Protein AF-0000000081338405 (afdb_homodimer)

Solvent-accessible surface area (backbone atoms only — not comparable to full-atom values): 32474 Å² total; per-residue (Å²): 114,52,59,52,75,32,80,49,62,80,44,76,47,78,46,69,59,52,88,72,52,35,73,62,67,48,69,54,72,78,44,76,59,77,96,38,29,31,33,43,30,36,28,31,43,63,46,97,82,66,43,52,17,34,27,47,28,51,29,62,60,36,95,60,45,87,40,52,40,42,42,33,38,36,40,33,35,44,31,43,39,43,71,67,58,48,40,70,58,45,74,46,80,43,56,45,69,33,30,41,91,36,41,63,52,68,44,79,67,43,46,42,73,52,43,69,29,70,84,59,21,32,35,54,96,47,23,38,40,40,37,37,39,38,34,37,41,35,38,74,23,71,52,82,42,75,77,52,43,60,30,34,39,32,24,88,94,38,58,30,37,36,32,64,50,40,44,16,40,43,16,51,49,42,25,42,42,40,39,74,62,54,58,77,68,52,62,46,77,48,85,91,47,51,45,69,57,52,48,51,59,71,43,73,64,74,65,84,22,95,61,42,73,81,43,40,68,60,49,52,50,47,19,65,73,35,37,21,61,56,52,45,50,49,54,47,53,48,58,62,68,48,76,82,58,57,65,69,60,46,47,54,51,26,64,76,69,66,38,63,66,51,42,51,51,56,51,64,66,57,84,46,66,64,59,51,51,53,47,64,69,37,80,65,47,79,72,47,56,66,69,56,51,49,51,51,52,50,48,53,47,31,72,64,113,52,58,51,74,32,79,49,62,80,44,77,46,78,45,70,59,51,88,72,52,34,73,61,69,49,68,53,72,78,44,75,60,78,96,37,28,33,31,43,31,36,27,30,41,63,45,97,82,64,44,52,15,33,27,48,30,49,29,62,59,36,94,61,45,89,40,51,39,41,41,34,40,38,39,34,36,44,29,44,38,42,69,66,58,46,40,73,58,45,72,46,81,44,56,43,68,32,30,40,90,38,39,62,50,70,44,78,68,44,46,41,72,53,42,69,29,69,85,60,20,31,36,56,95,46,23,38,37,40,33,38,38,39,32,38,41,36,40,74,23,71,51,81,44,75,76,50,44,62,31,35,39,33,24,87,92,38,59,30,37,36,34,63,48,40,45,17,40,43,16,52,48,40,25,43,41,40,40,75,62,53,57,77,69,53,62,48,77,48,86,92,49,50,45,68,56,51,47,51,58,72,43,67,66,76,65,84,24,94,61,42,71,81,42,42,69,58,50,51,50,47,19,64,72,35,38,21,61,54,50,45,49,50,51,46,54,48,58,62,70,49,76,83,58,55,64,69,58,45,46,51,51,27,62,76,69,67,38,61,66,50,43,51,50,56,53,65,66,57,84,46,67,65,60,51,49,54,47,63,68,36,78,67,46,78,73,49,56,66,70,57,52,46,52,50,53,50,46,53,47,31,71,62

Nearest PDB structures (foldseek):
  2xxn-assembly1_A  TM=8.981E-01  e=3.428E-09  Homo sapiens
  4ysi-assembly1_A  TM=9.061E-01  e=5.157E-09  Homo sapiens
  2f1x-assembly2_B  TM=8.597E-01  e=8.225E-09  Homo sapiens
  3mqs-assembly1_C  TM=8.554E-01  e=6.719E-08  Homo sapiens
  2f1z-assembly1_A  TM=5.564E-01  e=2.642E-08  Homo sapiens

pLDDT: mean 88.79, std 7.35, range [52.21, 97.87]

Foldseek 3Di:
DFWDKWWFDKDKDKDAQQVPFAQDWDWDDWDDIPQWIKIKIWGWAQDPVGFTFIKIKIFTDGPCLQAFQKKKWKWWKKWWDQAVPDDDIFIDTFTDMDGSVRGMDMDGGGGSVLCPDPVNRQDDNRMIMMMITMMMIMDGQQDADPPAFQAWEDEPNHIGGHHLVLLLVFFVQSVCCCPVVVPPDRYDYDYPAHSVQVVCSNPLDPDPGPCCVVCLVVLLVSCVVGVGVSSVVVSLVCLQPDPPDDLLRSLVVCQVSVPVVSLLSSLLPDQDPVVLVVNVPDPCNVVDDPVSNVSNVVSVVVND/DFWDKWWFDKDKDKDAQQVPFAQDWDWDDWDDIPQWIKIKIWGWAQDPVGFTFIKIKIFTDHPCLQAFQKKKWKWWKKWWDQAVPDDDIFIDTDTDMDGSVRGMDMDGGGGSVLCPDPVNRQDDNRMIMMMITMMMIMDGQQDADPPAFQAWEDEPNHIGGHHLVLLLVFFVQSVCCCPVVVPRDRYDYDYPDHSVQVVCSNPLDPDPHPCCVVCLVVLLVSCVVGVGVSSVVVSLVCLQPDPPDDLLRSLVVCQVSVPVVSLLSSLLPDQDPVVLVVNVPDPCLVVDDPVSNVSNVVSVVVND

Secondary structure (DSSP, 8-state):
-PPEEEEPPPEEEEEE-GGG--SSPEE---EEETTEEEEEEEEEEE-TTS-EEEEEEEEE--TTTT-SSEEEEEEEEEEEEPSSS-SPPEEEEEEEEEBTTB-EEEEEEEEHHHHH-TTTSS-BTTEEEEEEEEEEEEEE-SSPPTTT--EEEEETTEEEEE-HHHHHHH-HHHIIIIIIS----SEEEESS--HHHHHHHHSS-----TTGGGGHHHHHHHHHHHT-HHHHHHHHHHHHH--SS-HHHHHHHHHHHT-HHHHHHHHHT--SHHHHHHHHHSGGGGGS-HHHHHHHHHHHHHT-/---EEEEPPPEEEEEE-GGG--SSPEE---EEETTEEEEEEEEEEE-TTS-EEEEEEEEE--TTTT-SSEEEEEEEEEEEEPSSS-SPPEEEEEEEEEBTTB-EEEEEEEEHHHHH-TTTSS-BTTEEEEEEEEEEEEEE-SSPPTTT--EEEEETTEEEEE-HHHHHHH-HHHIIIIIIS----SEEEESS--HHHHHHHHSS-----TTGGGGHHHHHHHHHHHT-HHHHHHHHHHHHH--SS-HHHHHHHHHHHT-HHHHHHHHHT--SHHHHHHHHHSGGGGGS-HHHHHHHHHHHHHT-

Radius of gyration: 26.94 Å; Cα contacts (8 Å, |Δi|>4): 1155; chains: 2; bounding box: 62×77×54 Å

Structure (mmCIF, N/CA/C/O backbone):
data_AF-0000000081338405-model_v1
#
loop_
_entity.id
_entity.type
_entity.pdbx_description
1 polymer 'BTB domain-containing protein'
#
loop_
_atom_site.group_PDB
_atom_site.id
_atom_site.type_symbol
_atom_site.label_atom_id
_atom_site.label_alt_id
_atom_site.label_comp_id
_atom_site.label_asym_id
_atom_site.label_entity_id
_atom_site.label_seq_id
_atom_site.pdbx_PDB_ins_code
_atom_site.Cartn_x
_atom_site.Cartn_y
_atom_site.Cartn_z
_atom_site.occupancy
_atom_site.B_iso_or_equiv
_atom_site.auth_seq_id
_atom_site.auth_comp_id
_atom_site.auth_asym_id
_atom_site.auth_atom_id
_atom_site.pdbx_PDB_model_num
ATOM 1 N N . MET A 1 1 ? -17.712 4.496 6.375 1 75.26 1 MET A N 1
ATOM 2 C CA . MET A 1 1 ? -17.978 5.638 5.505 1 75.26 1 MET A CA 1
ATOM 3 C C . MET A 1 1 ? -16.771 5.943 4.623 1 75.26 1 MET A C 1
ATOM 5 O O . MET A 1 1 ? -15.636 5.631 4.987 1 75.26 1 MET A O 1
ATOM 9 N N . HIS A 1 2 ? -17.03 6.399 3.47 1 85.82 2 HIS A N 1
ATOM 10 C CA . HIS A 1 2 ? -15.987 6.866 2.564 1 85.82 2 HIS A CA 1
ATOM 11 C C . HIS A 1 2 ? -15.245 8.064 3.149 1 85.82 2 HIS A C 1
ATOM 13 O O . HIS A 1 2 ? -15.867 8.978 3.695 1 85.82 2 HIS A O 1
ATOM 19 N N . PRO A 1 3 ? -14.008 8.027 3.156 1 88.79 3 PRO A N 1
ATOM 20 C CA . PRO A 1 3 ? -13.267 9.132 3.77 1 88.79 3 PRO A CA 1
ATOM 21 C C . PRO A 1 3 ? -13.375 10.43 2.973 1 88.79 3 PRO A C 1
ATOM 23 O O . PRO A 1 3 ? -13.61 10.397 1.762 1 88.79 3 PRO A O 1
ATOM 26 N N . ILE A 1 4 ? -13.209 11.532 3.716 1 88.87 4 ILE A N 1
ATOM 27 C CA . ILE A 1 4 ? -13.036 12.829 3.072 1 88.87 4 ILE A CA 1
ATOM 28 C C . ILE A 1 4 ? -11.562 13.047 2.737 1 88.87 4 ILE A C 1
ATOM 30 O O . ILE A 1 4 ? -10.708 13.029 3.626 1 88.87 4 ILE A O 1
ATOM 34 N N . VAL A 1 5 ? -11.264 13.149 1.458 1 86.99 5 VAL A N 1
ATOM 35 C CA . VAL A 1 5 ? -9.892 13.366 1.012 1 86.99 5 VAL A CA 1
ATOM 36 C C . VAL A 1 5 ? -9.665 14.852 0.742 1 86.99 5 VAL A C 1
ATOM 38 O O . VAL A 1 5 ? -10.448 15.486 0.032 1 86.99 5 VAL A O 1
ATOM 41 N N . CYS A 1 6 ? -8.623 15.324 1.42 1 84.01 6 CYS A N 1
ATOM 42 C CA . CYS A 1 6 ? -8.301 16.739 1.267 1 84.01 6 CYS A CA 1
ATOM 43 C C . CYS A 1 6 ? -6.856 16.923 0.818 1 84.01 6 CYS A C 1
ATOM 45 O O . CYS A 1 6 ? -5.934 16.406 1.451 1 84.01 6 CYS A O 1
ATOM 47 N N . ASN A 1 7 ? -6.738 17.519 -0.31 1 76.43 7 ASN A N 1
ATOM 48 C CA . ASN A 1 7 ? -5.391 17.878 -0.743 1 76.43 7 ASN A CA 1
ATOM 49 C C . ASN A 1 7 ? -4.958 19.224 -0.171 1 76.43 7 ASN A C 1
ATOM 51 O O . ASN A 1 7 ? -5.68 20.216 -0.292 1 76.43 7 ASN A O 1
ATOM 55 N N . GLY A 1 8 ? -3.94 19.081 0.571 1 69.35 8 GLY A N 1
ATOM 56 C CA . GLY A 1 8 ? -3.498 20.304 1.221 1 69.35 8 GLY A CA 1
ATOM 57 C C . GLY A 1 8 ? -2.701 21.213 0.305 1 69.35 8 GLY A C 1
ATOM 58 O O . GLY A 1 8 ? -2.134 20.757 -0.69 1 69.35 8 GLY A O 1
ATOM 59 N N . ASN A 1 9 ? -2.962 22.479 0.581 1 73.88 9 ASN A N 1
ATOM 60 C CA . ASN A 1 9 ? -2.145 23.518 -0.038 1 73.88 9 ASN A CA 1
ATOM 61 C C . ASN A 1 9 ? -0.875 23.785 0.765 1 73.88 9 ASN A C 1
ATOM 63 O O . ASN A 1 9 ? -0.773 23.381 1.925 1 73.88 9 ASN A O 1
ATOM 67 N N . LYS A 1 10 ? 0.024 24.326 0.013 1 83.88 10 LYS A N 1
ATOM 68 C CA . LYS A 1 10 ? 1.23 24.804 0.685 1 83.88 10 LYS A CA 1
ATOM 69 C C . LYS A 1 10 ? 0.917 25.984 1.6 1 83.88 10 LYS A C 1
ATOM 71 O O . LYS A 1 10 ? 0.257 26.94 1.187 1 83.88 10 LYS A O 1
ATOM 76 N N . LEU A 1 11 ? 1.234 25.836 2.869 1 91.36 11 LEU A N 1
ATOM 77 C CA . LEU A 1 11 ? 1.048 26.897 3.853 1 91.36 11 LEU A CA 1
ATOM 78 C C . LEU A 1 11 ? 2.379 27.292 4.484 1 91.36 11 LEU A C 1
ATOM 80 O O . LEU A 1 11 ? 3.259 26.447 4.668 1 91.36 11 LEU A O 1
ATOM 84 N N . LYS A 1 12 ? 2.495 28.58 4.823 1 94 12 LYS A N 1
ATOM 85 C CA . LYS A 1 12 ? 3.747 29.105 5.36 1 94 12 LYS A CA 1
ATOM 86 C C . LYS A 1 12 ? 3.494 29.994 6.574 1 94 12 LYS A C 1
ATOM 88 O O . LYS A 1 12 ? 2.519 30.747 6.607 1 94 12 LYS A O 1
ATOM 93 N N . TRP A 1 13 ? 4.42 29.888 7.507 1 96.13 13 TRP A N 1
ATOM 94 C CA . TRP A 1 13 ? 4.385 30.756 8.68 1 96.13 13 TRP A CA 1
ATOM 95 C C . TRP A 1 13 ? 5.781 31.266 9.021 1 96.13 13 TRP A C 1
ATOM 97 O O . TRP A 1 13 ? 6.768 30.542 8.87 1 96.13 13 TRP A O 1
ATOM 107 N N . LYS A 1 14 ? 5.757 32.467 9.493 1 96.89 14 LYS A N 1
ATOM 108 C CA . LYS A 1 14 ? 6.966 33.043 10.075 1 96.89 14 LYS A CA 1
ATOM 109 C C . LYS A 1 14 ? 6.894 33.05 11.599 1 96.89 14 LYS A C 1
ATOM 111 O O . LYS A 1 14 ? 5.918 33.535 12.177 1 96.89 14 LYS A O 1
ATOM 116 N N . PHE A 1 15 ? 7.821 32.501 12.229 1 97.12 15 PHE A N 1
ATOM 117 C CA . PHE A 1 15 ? 7.915 32.505 13.684 1 97.12 15 PHE A CA 1
ATOM 118 C C . PHE A 1 15 ? 9.06 33.396 14.15 1 97.12 15 PHE A C 1
ATOM 120 O O . PHE A 1 15 ? 10.183 33.281 13.655 1 97.12 15 PHE A O 1
ATOM 127 N N . ASP A 1 16 ? 8.767 34.209 15.175 1 95.66 16 ASP A N 1
ATOM 128 C CA . ASP A 1 16 ? 9.75 35.16 15.687 1 95.66 16 ASP A CA 1
ATOM 129 C C . ASP A 1 16 ? 10.277 34.722 17.052 1 95.66 16 ASP A C 1
ATOM 131 O O . ASP A 1 16 ? 9.75 33.786 17.656 1 95.66 16 ASP A O 1
ATOM 135 N N . ASN A 1 17 ? 11.343 35.361 17.52 1 94.9 17 ASN A N 1
ATOM 136 C CA . ASN A 1 17 ? 11.944 35.173 18.837 1 94.9 17 ASN A CA 1
ATOM 137 C C . ASN A 1 17 ? 12.5 33.762 19.003 1 94.9 17 ASN A C 1
ATOM 139 O O . ASN A 1 17 ? 12.201 33.084 19.987 1 94.9 17 ASN A O 1
ATOM 143 N N . ILE A 1 18 ? 13.189 33.364 18.007 1 95.41 18 ILE A N 1
ATOM 144 C CA . ILE A 1 18 ? 13.688 31.995 17.934 1 95.41 18 ILE A CA 1
ATOM 145 C C . ILE A 1 18 ? 14.833 31.81 18.928 1 95.41 18 ILE A C 1
ATOM 147 O O . ILE A 1 18 ? 15.012 30.723 19.482 1 95.41 18 ILE A O 1
ATOM 151 N N . LYS A 1 19 ? 15.554 32.813 19.196 1 92.95 19 LYS A N 1
ATOM 152 C CA . LYS A 1 19 ? 16.673 32.749 20.132 1 92.95 19 LYS A CA 1
ATOM 153 C C . LYS A 1 19 ? 16.201 32.341 21.525 1 92.95 19 LYS A C 1
ATOM 155 O O . LYS A 1 19 ? 16.955 31.735 22.289 1 92.95 19 LYS A O 1
ATOM 160 N N . ASN A 1 20 ? 14.886 32.646 21.758 1 91.89 20 ASN A N 1
ATOM 161 C CA . ASN A 1 20 ? 14.336 32.341 23.074 1 91.89 20 ASN A CA 1
ATOM 162 C C . ASN A 1 20 ? 13.452 31.098 23.038 1 91.89 20 ASN A C 1
ATOM 164 O O . ASN A 1 20 ? 12.71 30.831 23.985 1 91.89 20 ASN A O 1
ATOM 168 N N . LEU A 1 21 ? 13.506 30.473 21.967 1 92.79 21 LEU A N 1
ATOM 169 C CA . LEU A 1 21 ? 12.661 29.291 21.829 1 92.79 21 LEU A CA 1
ATOM 170 C C . LEU A 1 21 ? 13.096 28.196 22.797 1 92.79 21 LEU A C 1
ATOM 172 O O . LEU A 1 21 ? 14.284 27.875 22.885 1 92.79 21 LEU A O 1
ATOM 176 N N . GLY A 1 22 ? 12.235 27.735 23.596 1 91.47 22 GLY A N 1
ATOM 177 C CA . GLY A 1 22 ? 12.458 26.617 24.499 1 91.47 22 GLY A CA 1
ATOM 178 C C . GLY A 1 22 ? 11.519 25.452 24.25 1 91.47 22 GLY A C 1
ATOM 179 O O . GLY A 1 22 ? 11.109 25.211 23.113 1 91.47 22 GLY A O 1
ATOM 180 N N . GLU A 1 23 ? 11.234 24.78 25.297 1 88.81 23 GLU A N 1
ATOM 181 C CA . GLU A 1 23 ? 10.391 23.595 25.172 1 88.81 23 GLU A CA 1
ATOM 182 C C . GLU A 1 23 ? 8.919 23.975 25.05 1 88.81 23 GLU A C 1
ATOM 184 O O . GLU A 1 23 ? 8.107 23.187 24.56 1 88.81 23 GLU A O 1
ATOM 189 N N . ASP A 1 24 ? 8.754 25.268 25.409 1 90.75 24 ASP A N 1
ATOM 190 C CA . ASP A 1 24 ? 7.389 25.749 25.219 1 90.75 24 ASP A CA 1
ATOM 191 C C . ASP A 1 24 ? 7.086 25.971 23.739 1 90.75 24 ASP A C 1
ATOM 193 O O . ASP A 1 24 ? 7.94 26.451 22.99 1 90.75 24 ASP A O 1
ATOM 197 N N . ARG A 1 25 ? 5.929 25.661 23.323 1 91.16 25 ARG A N 1
ATOM 198 C CA . ARG A 1 25 ? 5.569 25.705 21.91 1 91.16 25 ARG A CA 1
ATOM 199 C C . ARG A 1 25 ? 4.998 27.068 21.533 1 91.16 25 ARG A C 1
ATOM 201 O O . ARG A 1 25 ? 4.198 27.639 22.277 1 91.16 25 ARG A O 1
ATOM 208 N N . PHE A 1 26 ? 5.524 27.596 20.486 1 95.31 26 PHE A N 1
ATOM 209 C CA . PHE A 1 26 ? 4.909 28.731 19.807 1 95.31 26 PHE A CA 1
ATOM 210 C C . PHE A 1 26 ? 3.94 28.256 18.73 1 95.31 26 PHE A C 1
ATOM 212 O O . PHE A 1 26 ? 4.29 27.414 17.901 1 95.31 26 PHE A O 1
ATOM 219 N N . SER A 1 27 ? 2.778 28.872 18.774 1 95.8 27 SER A N 1
ATOM 220 C CA . SER A 1 27 ? 1.739 28.335 17.902 1 95.8 27 SER A CA 1
ATOM 221 C C . SER A 1 27 ? 1.392 29.315 16.787 1 95.8 27 SER A C 1
ATOM 223 O O . SER A 1 27 ? 1.447 30.531 16.982 1 95.8 27 SER A O 1
ATOM 225 N N . SER A 1 28 ? 1.093 28.768 15.698 1 95.22 28 SER A N 1
ATOM 226 C CA . SER A 1 28 ? 0.49 29.536 14.614 1 95.22 28 SER A CA 1
ATOM 227 C C . SER A 1 28 ? -0.983 29.821 14.891 1 95.22 28 SER A C 1
ATOM 229 O O . SER A 1 28 ? -1.542 29.326 15.872 1 95.22 28 SER A O 1
ATOM 231 N N . ASP A 1 29 ? -1.578 30.646 13.873 1 94.22 29 ASP A N 1
ATOM 232 C CA . ASP A 1 29 ? -3.035 30.725 13.852 1 94.22 29 ASP A CA 1
ATOM 233 C C . ASP A 1 29 ? -3.651 29.399 13.412 1 94.22 29 ASP A C 1
ATOM 235 O O . ASP A 1 29 ? -3.016 28.62 12.698 1 94.22 29 ASP A O 1
ATOM 239 N N . LYS A 1 30 ? -4.807 29.278 13.861 1 94.52 30 LYS A N 1
ATOM 240 C CA . LYS A 1 30 ? -5.565 28.107 13.432 1 94.52 30 LYS A CA 1
ATOM 241 C C . LYS A 1 30 ? -5.847 28.155 11.933 1 94.52 30 LYS A C 1
ATOM 243 O O . LYS A 1 30 ? -6.134 29.22 11.383 1 94.52 30 LYS A O 1
ATOM 248 N N . PHE A 1 31 ? -5.745 27.025 11.291 1 92.97 31 PHE A N 1
ATOM 249 C CA . PHE A 1 31 ? -6.095 26.91 9.88 1 92.97 31 PHE A CA 1
ATOM 250 C C . PHE A 1 31 ? -6.894 25.637 9.623 1 92.97 31 PHE A C 1
ATOM 252 O O . PHE A 1 31 ? -6.842 24.695 10.417 1 92.97 31 PHE A O 1
ATOM 259 N N . THR A 1 32 ? -7.666 25.72 8.48 1 91.46 32 THR A N 1
ATOM 260 C CA . THR A 1 32 ? -8.598 24.626 8.23 1 91.46 32 THR A CA 1
ATOM 261 C C . THR A 1 32 ? -8.251 23.907 6.93 1 91.46 32 THR A C 1
ATOM 263 O O . THR A 1 32 ? -7.998 24.548 5.908 1 91.46 32 THR A O 1
ATOM 266 N N . ILE A 1 33 ? -8.147 22.593 7.054 1 86.8 33 ILE A N 1
ATOM 267 C CA . ILE A 1 33 ? -8.089 21.73 5.88 1 86.8 33 ILE A CA 1
ATOM 268 C C . ILE A 1 33 ? -9.207 20.692 5.947 1 86.8 33 ILE A C 1
ATOM 270 O O . ILE A 1 33 ? -9.242 19.867 6.864 1 86.8 33 ILE A O 1
ATOM 274 N N . GLY A 1 34 ? -10.084 20.679 4.938 1 81.46 34 GLY A N 1
ATOM 275 C CA . GLY A 1 34 ? -11.256 19.826 5.053 1 81.46 34 GLY A CA 1
ATOM 276 C C . GLY A 1 34 ? -12.111 20.146 6.264 1 81.46 34 GLY A C 1
ATOM 277 O O . GLY A 1 34 ? -12.383 21.314 6.547 1 81.46 34 GLY A O 1
ATOM 278 N N . PRO A 1 35 ? -12.534 19.103 6.964 1 84.52 35 PRO A N 1
ATOM 279 C CA . PRO A 1 35 ? -13.4 19.339 8.121 1 84.52 35 PRO A CA 1
ATOM 280 C C . PRO A 1 35 ? -12.619 19.464 9.427 1 84.52 35 PRO A C 1
ATOM 282 O O . PRO A 1 35 ? -13.201 19.37 10.51 1 84.52 35 PRO A O 1
ATOM 285 N N . VAL A 1 36 ? -11.369 19.667 9.296 1 88.96 36 VAL A N 1
ATOM 286 C CA . VAL A 1 36 ? -10.549 19.604 10.501 1 88.96 36 VAL A CA 1
ATOM 287 C C . VAL A 1 36 ? -9.695 20.865 10.612 1 88.96 36 VAL A C 1
ATOM 289 O O . VAL A 1 36 ? -9.205 21.381 9.605 1 88.96 36 VAL A O 1
ATOM 292 N N . ASP A 1 37 ? -9.565 21.276 11.82 1 93.17 37 ASP A N 1
ATOM 293 C CA . ASP A 1 37 ? -8.7 22.414 12.115 1 93.17 37 ASP A CA 1
ATOM 294 C C . ASP A 1 37 ? -7.336 21.951 12.62 1 93.17 37 ASP A C 1
ATOM 296 O O . ASP A 1 37 ? -7.241 20.958 13.344 1 93.17 37 ASP A O 1
ATOM 300 N N . TRP A 1 38 ? -6.375 22.747 12.272 1 93.8 38 TRP A N 1
ATOM 301 C CA . TRP A 1 38 ? -5 22.406 12.623 1 93.8 38 TRP A CA 1
ATOM 302 C C . TRP A 1 38 ? -4.265 23.619 13.183 1 93.8 38 TRP A C 1
ATOM 304 O O . TRP A 1 38 ? -4.706 24.757 13.006 1 93.8 38 TRP A O 1
ATOM 314 N N . VAL A 1 39 ? -3.183 23.307 13.874 1 95.9 39 VAL A N 1
ATOM 315 C CA . VAL A 1 39 ? -2.234 24.316 14.333 1 95.9 39 VAL A CA 1
ATOM 316 C C . VAL A 1 39 ? -0.806 23.821 14.11 1 95.9 39 VAL A C 1
ATOM 318 O O . VAL A 1 39 ? -0.52 22.634 14.284 1 95.9 39 VAL A O 1
ATOM 321 N N . ILE A 1 40 ? 0.029 24.738 13.729 1 96.21 40 ILE A N 1
ATOM 322 C CA . ILE A 1 40 ? 1.456 24.444 13.666 1 96.21 40 ILE A CA 1
ATOM 323 C C . ILE A 1 40 ? 2.158 25.034 14.887 1 96.21 40 ILE A C 1
ATOM 325 O O . ILE A 1 40 ? 1.972 26.21 15.21 1 96.21 40 ILE A O 1
ATOM 329 N N . ASP A 1 41 ? 2.893 24.15 15.504 1 96.31 41 ASP A N 1
ATOM 330 C CA . ASP A 1 41 ? 3.715 24.595 16.625 1 96.31 41 ASP A CA 1
ATOM 331 C C . ASP A 1 41 ? 5.201 24.41 16.323 1 96.31 41 ASP A C 1
ATOM 333 O O . ASP A 1 41 ? 5.576 23.539 15.536 1 96.31 41 ASP A O 1
ATOM 337 N N . ILE A 1 42 ? 6.002 25.243 16.962 1 97.25 42 ILE A N 1
ATOM 338 C CA . ILE A 1 42 ? 7.443 25.014 16.957 1 97.25 42 ILE A CA 1
ATOM 339 C C . ILE A 1 42 ? 7.973 25.034 18.389 1 97.25 42 ILE A C 1
ATOM 341 O O . ILE A 1 42 ? 7.431 25.732 19.249 1 97.25 42 ILE A O 1
ATOM 345 N N . SER A 1 43 ? 8.921 24.313 18.559 1 96.82 43 SER A N 1
ATOM 346 C CA . SER A 1 43 ? 9.601 24.254 19.849 1 96.82 43 SER A CA 1
ATOM 347 C C . SER A 1 43 ? 11.05 23.807 19.69 1 96.82 43 SER A C 1
ATOM 349 O O . SER A 1 43 ? 11.479 23.453 18.59 1 96.82 43 SER A O 1
ATOM 351 N N . ALA A 1 44 ? 11.769 23.996 20.739 1 95.07 44 ALA A N 1
ATOM 352 C CA . ALA A 1 44 ? 13.126 23.464 20.82 1 95.07 44 ALA A CA 1
ATOM 353 C C . ALA A 1 44 ? 13.227 22.378 21.887 1 95.07 44 ALA A C 1
ATOM 355 O O . ALA A 1 44 ? 12.879 22.605 23.048 1 95.07 44 ALA A O 1
ATOM 356 N N . GLY A 1 45 ? 13.445 21.249 21.493 1 88.38 45 GLY A N 1
ATOM 357 C CA . GLY A 1 45 ? 13.54 20.163 22.455 1 88.38 45 GLY A CA 1
ATOM 358 C C . GLY A 1 45 ? 14.601 19.14 22.096 1 88.38 45 GLY A C 1
ATOM 359 O O . GLY A 1 45 ? 15.156 19.173 20.996 1 88.38 45 GLY A O 1
ATOM 360 N N . PRO A 1 46 ? 15.033 18.346 23.142 1 83.29 46 PRO A N 1
ATOM 361 C CA . PRO A 1 46 ? 16.069 17.334 22.92 1 83.29 46 PRO A CA 1
ATOM 362 C C . PRO A 1 46 ? 15.576 16.16 22.079 1 83.29 46 PRO A C 1
ATOM 364 O O . PRO A 1 46 ? 14.429 15.729 22.225 1 83.29 46 PRO A O 1
ATOM 367 N N . ASN A 1 47 ? 16.453 15.771 21.206 1 79.65 47 ASN A N 1
ATOM 368 C CA . ASN A 1 47 ? 16.188 14.522 20.501 1 79.65 47 ASN A CA 1
ATOM 369 C C . ASN A 1 47 ? 16.641 13.312 21.314 1 79.65 47 ASN A C 1
ATOM 371 O O . ASN A 1 47 ? 16.932 13.433 22.505 1 79.65 47 ASN A O 1
ATOM 375 N N . ASN A 1 48 ? 16.52 12.228 20.754 1 72.81 48 ASN A N 1
ATOM 376 C CA . ASN A 1 48 ? 16.89 10.991 21.435 1 72.81 48 ASN A CA 1
ATOM 377 C C . ASN A 1 48 ? 18.336 11.029 21.92 1 72.81 48 ASN A C 1
ATOM 379 O O . ASN A 1 48 ? 18.687 10.357 22.892 1 72.81 48 ASN A O 1
ATOM 383 N N . ASN A 1 49 ? 19.18 11.849 21.328 1 77.63 49 ASN A N 1
ATOM 384 C CA . ASN A 1 49 ? 20.585 11.974 21.703 1 77.63 49 ASN A CA 1
ATOM 385 C C . ASN A 1 49 ? 20.82 13.188 22.597 1 77.63 49 ASN A C 1
ATOM 387 O O . ASN A 1 49 ? 21.955 13.645 22.744 1 77.63 49 ASN A O 1
ATOM 391 N N . ASN A 1 50 ? 19.802 13.691 22.996 1 85.43 50 ASN A N 1
ATOM 392 C CA . ASN A 1 50 ? 19.85 14.822 23.917 1 85.43 50 ASN A CA 1
ATOM 393 C C . ASN A 1 50 ? 20.4 16.074 23.24 1 85.43 50 ASN A C 1
ATOM 395 O O . ASN A 1 50 ? 21.084 16.878 23.875 1 85.43 50 ASN A O 1
ATOM 399 N N . VAL A 1 51 ? 20.314 16.096 22.017 1 90.86 51 VAL A N 1
ATOM 400 C CA . VAL A 1 51 ? 20.677 17.297 21.271 1 90.86 51 VAL A CA 1
ATOM 401 C C . VAL A 1 51 ? 19.436 18.156 21.039 1 90.86 51 VAL A C 1
ATOM 403 O O . VAL A 1 51 ? 18.392 17.65 20.62 1 90.86 51 VAL A O 1
ATOM 406 N N . LYS A 1 52 ? 19.654 19.381 21.354 1 93.7 52 LYS A N 1
ATOM 407 C CA . LYS A 1 52 ? 18.528 20.298 21.196 1 93.7 52 LYS A CA 1
ATOM 408 C C . LYS A 1 52 ? 18.243 20.569 19.722 1 93.7 52 LYS A C 1
ATOM 410 O O . LYS A 1 52 ? 19.132 20.99 18.979 1 93.7 52 LYS A O 1
ATOM 415 N N . CYS A 1 53 ? 16.989 20.371 19.304 1 96.65 53 CYS A N 1
ATOM 416 C CA . CYS A 1 53 ? 16.583 20.548 17.914 1 96.65 53 CYS A CA 1
ATOM 417 C C . CYS A 1 53 ? 15.35 21.438 17.815 1 96.65 53 CYS A C 1
ATOM 419 O O . CYS A 1 53 ? 14.568 21.53 18.763 1 96.65 53 CYS A O 1
ATOM 421 N N . LEU A 1 54 ? 15.312 22.095 16.727 1 97.17 54 LEU A N 1
ATOM 422 C CA . LEU A 1 54 ? 14.041 22.72 16.377 1 97.17 54 LEU A CA 1
ATOM 423 C C . LEU A 1 54 ? 13.023 21.674 15.938 1 97.17 54 LEU A C 1
ATOM 425 O O . LEU A 1 54 ? 13.305 20.856 15.059 1 97.17 54 LEU A O 1
ATOM 429 N N . VAL A 1 55 ? 11.887 21.741 16.573 1 95.94 55 VAL A N 1
ATOM 430 C CA . VAL A 1 55 ? 10.841 20.768 16.276 1 95.94 55 VAL A CA 1
ATOM 431 C C . VAL A 1 55 ? 9.621 21.48 15.697 1 95.94 55 VAL A C 1
ATOM 433 O O . VAL A 1 55 ? 9.177 22.499 16.232 1 95.94 55 VAL A O 1
ATOM 436 N N . ILE A 1 56 ? 9.165 20.988 14.605 1 96.32 56 ILE A N 1
ATOM 437 C CA . ILE A 1 56 ? 7.897 21.44 14.044 1 96.32 56 ILE A CA 1
ATOM 438 C C . ILE A 1 56 ? 6.804 20.418 14.35 1 96.32 56 ILE A C 1
ATOM 440 O O . ILE A 1 56 ? 6.983 19.22 14.12 1 96.32 56 ILE A O 1
ATOM 444 N N . TRP A 1 57 ? 5.703 20.938 14.851 1 94.8 57 TRP A N 1
ATOM 445 C CA . TRP A 1 57 ? 4.581 20.085 15.229 1 94.8 57 TRP A CA 1
ATOM 446 C C . TRP A 1 57 ? 3.34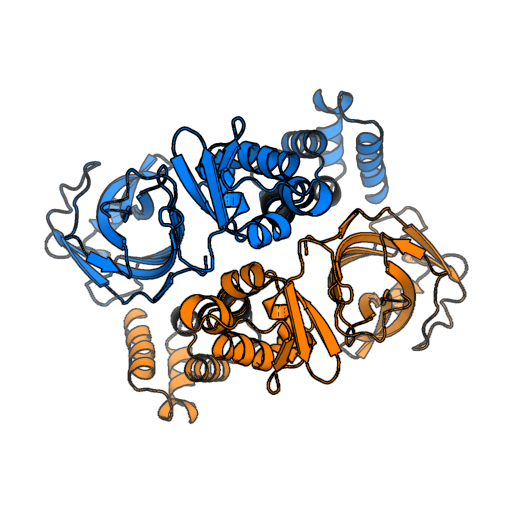9 20.401 14.387 1 94.8 57 TRP A C 1
ATOM 448 O O . TRP A 1 57 ? 3.082 21.565 14.079 1 94.8 57 TRP A O 1
ATOM 458 N N . LEU A 1 58 ? 2.68 19.383 14.082 1 94.28 58 LEU A N 1
ATOM 459 C CA . LEU A 1 58 ? 1.322 19.501 13.562 1 94.28 58 LEU A CA 1
ATOM 460 C C . LEU A 1 58 ? 0.303 19.01 14.585 1 94.28 58 LEU A C 1
ATOM 462 O O . LEU A 1 58 ? 0.355 17.856 15.014 1 94.28 58 LEU A O 1
ATOM 466 N N . ARG A 1 59 ? -0.52 19.902 14.991 1 94.29 59 ARG A N 1
ATOM 467 C CA . ARG A 1 59 ? -1.475 19.584 16.047 1 94.29 59 ARG A CA 1
ATOM 468 C C . ARG A 1 59 ? -2.908 19.663 15.532 1 94.29 59 ARG A C 1
ATOM 470 O O . ARG A 1 59 ? -3.292 20.648 14.897 1 94.29 59 ARG A O 1
ATOM 477 N N . TYR A 1 60 ? -3.575 18.54 15.816 1 93.18 60 TYR A N 1
ATOM 478 C CA . TYR A 1 60 ? -5.01 18.502 15.555 1 93.18 60 TYR A CA 1
ATOM 479 C C . TYR A 1 60 ? -5.763 19.415 16.515 1 93.18 60 TYR A C 1
ATOM 481 O O . TYR A 1 60 ? -5.647 19.275 17.734 1 93.18 60 TYR A O 1
ATOM 489 N N . ASP A 1 61 ? -6.485 20.485 16.003 1 92.81 61 ASP A N 1
ATOM 490 C CA . ASP A 1 61 ? -7.2 21.428 16.858 1 92.81 61 ASP A CA 1
ATOM 491 C C . ASP A 1 61 ? -8.633 21.633 16.371 1 92.81 61 ASP A C 1
ATOM 493 O O . ASP A 1 61 ? -9.066 22.767 16.159 1 92.81 61 ASP A O 1
ATOM 497 N N . SER A 1 62 ? -9.386 20.572 16.213 1 89.19 62 SER A N 1
ATOM 498 C CA . SER A 1 62 ? -10.793 20.616 15.827 1 89.19 62 SER A CA 1
ATOM 499 C C . SER A 1 62 ? -11.704 20.444 17.038 1 89.19 62 SER A C 1
ATOM 501 O O . SER A 1 62 ? -11.268 19.961 18.086 1 89.19 62 SER A O 1
ATOM 503 N N . ALA A 1 63 ? -12.948 20.831 16.889 1 82.02 63 ALA A N 1
ATOM 504 C CA . ALA A 1 63 ? -13.919 20.802 17.98 1 82.02 63 ALA A CA 1
ATOM 505 C C . ALA A 1 63 ? -14.139 19.378 18.481 1 82.02 63 ALA A C 1
ATOM 507 O O . ALA A 1 63 ? -14.485 19.17 19.646 1 82.02 63 ALA A O 1
ATOM 508 N N . ASN A 1 64 ? -13.876 18.424 17.67 1 80.69 64 ASN A N 1
ATOM 509 C CA . ASN A 1 64 ? -14.142 17.033 18.021 1 80.69 64 ASN A CA 1
ATOM 510 C C . ASN A 1 64 ? -12.884 16.331 18.523 1 80.69 64 ASN A C 1
ATOM 512 O O . ASN A 1 64 ? -12.86 15.106 18.65 1 80.69 64 ASN A O 1
ATOM 516 N N . LYS A 1 65 ? -11.902 17.115 18.823 1 81.13 65 LYS A N 1
ATOM 517 C CA . LYS A 1 65 ? -10.618 16.523 19.185 1 81.13 65 LYS A CA 1
ATOM 518 C C . LYS A 1 65 ? -10.75 15.632 20.417 1 81.13 65 LYS A C 1
ATOM 520 O O . LYS A 1 65 ? -9.992 14.674 20.581 1 81.13 65 LYS A O 1
ATOM 525 N N . ASP A 1 66 ? -11.767 15.882 21.241 1 82.6 66 ASP A N 1
ATOM 526 C CA . ASP A 1 66 ? -11.93 15.113 22.471 1 82.6 66 ASP A CA 1
ATOM 527 C C . ASP A 1 66 ? -12.743 13.845 22.222 1 82.6 66 ASP A C 1
ATOM 529 O O . ASP A 1 66 ? -12.871 13 23.111 1 82.6 66 ASP A O 1
ATOM 533 N N . GLN A 1 67 ? -13.162 13.756 21.004 1 85.96 67 GLN A N 1
ATOM 534 C CA . GLN A 1 67 ? -13.861 12.531 20.631 1 85.96 67 GLN A CA 1
ATOM 535 C C . GLN A 1 67 ? -12.886 11.478 20.113 1 85.96 67 GLN A C 1
ATOM 537 O O . GLN A 1 67 ? -11.769 11.804 19.705 1 85.96 67 GLN A O 1
ATOM 542 N N . HIS A 1 68 ? -13.259 10.187 20.195 1 88.38 68 HIS A N 1
ATOM 543 C CA . HIS A 1 68 ? -12.339 9.111 19.846 1 88.38 68 HIS A CA 1
ATOM 544 C C . HIS A 1 68 ? -12.853 8.312 18.652 1 88.38 68 HIS A C 1
ATOM 546 O O . HIS A 1 68 ? -12.244 7.315 18.258 1 88.38 68 HIS A O 1
ATOM 552 N N . ASN A 1 69 ? -13.906 8.89 18.074 1 92.55 69 ASN A N 1
ATOM 553 C CA . ASN A 1 69 ? -14.552 8.132 17.008 1 92.55 69 ASN A CA 1
ATOM 554 C C . ASN A 1 69 ? -14.276 8.745 15.638 1 92.55 69 ASN A C 1
ATOM 556 O O . ASN A 1 69 ? -15.189 8.89 14.823 1 92.55 69 ASN A O 1
ATOM 560 N N . TRP A 1 70 ? -13.042 9.23 15.481 1 90.47 70 TRP A N 1
ATOM 561 C CA . TRP A 1 70 ? -12.562 9.729 14.196 1 90.47 70 TRP A CA 1
ATOM 562 C C . TRP A 1 70 ? -11.106 9.335 13.969 1 90.47 70 TRP A C 1
ATOM 564 O O . TRP A 1 70 ? -10.395 8.989 14.915 1 90.47 70 TRP A O 1
ATOM 574 N N . VAL A 1 71 ? -10.693 9.288 12.657 1 89.82 71 VAL A N 1
ATOM 575 C CA . VAL A 1 71 ? -9.309 9.034 12.27 1 89.82 71 VAL A CA 1
ATOM 576 C C . VAL A 1 71 ? -8.914 9.964 11.126 1 89.82 71 VAL A C 1
ATOM 578 O O . VAL A 1 71 ? -9.706 10.208 10.213 1 89.82 71 VAL A O 1
ATOM 581 N N . CYS A 1 72 ? -7.735 10.495 11.27 1 89.32 72 CYS A N 1
ATOM 582 C CA . CYS A 1 72 ? -7.208 11.328 10.195 1 89.32 72 CYS A CA 1
ATOM 583 C C . CYS A 1 72 ? -5.78 10.927 9.846 1 89.32 72 CYS A C 1
ATOM 585 O O . CYS A 1 72 ? -4.884 11.008 10.688 1 89.32 72 CYS A O 1
ATOM 587 N N . ASP A 1 73 ? -5.617 10.476 8.613 1 86.98 73 ASP A N 1
ATOM 588 C CA . ASP A 1 73 ? -4.274 10.207 8.112 1 86.98 73 ASP A CA 1
ATOM 589 C C . ASP A 1 73 ? -3.704 11.423 7.385 1 86.98 73 ASP A C 1
ATOM 591 O O . ASP A 1 73 ? -4.37 12.009 6.528 1 86.98 73 ASP A O 1
ATOM 595 N N . ALA A 1 74 ? -2.535 11.783 7.812 1 88.07 74 ALA A N 1
ATOM 596 C CA . ALA A 1 74 ? -1.843 12.901 7.176 1 88.07 74 ALA A CA 1
ATOM 597 C C . ALA A 1 74 ? -0.555 12.437 6.503 1 88.07 74 ALA A C 1
ATOM 599 O O . ALA A 1 74 ? 0.214 11.667 7.083 1 88.07 74 ALA A O 1
ATOM 600 N N . ARG A 1 75 ? -0.405 12.828 5.276 1 84.88 75 ARG A N 1
ATOM 601 C CA . ARG A 1 75 ? 0.817 12.556 4.527 1 84.88 75 ARG A CA 1
ATOM 602 C C . ARG A 1 75 ? 1.348 13.823 3.866 1 84.88 75 ARG A C 1
ATOM 604 O O . ARG A 1 75 ? 0.616 14.509 3.15 1 84.88 75 ARG A O 1
ATOM 611 N N . GLY A 1 76 ? 2.654 14.07 4.114 1 86.61 76 GLY A N 1
ATOM 612 C CA . GLY A 1 76 ? 3.25 15.275 3.559 1 86.61 76 GLY A CA 1
ATOM 613 C C . GLY A 1 76 ? 4.62 15.581 4.133 1 86.61 76 GLY A C 1
ATOM 614 O O . GLY A 1 76 ? 5.404 14.669 4.403 1 86.61 76 GLY A O 1
ATOM 615 N N . LYS A 1 77 ? 4.841 16.947 4.181 1 89.52 77 LYS A N 1
ATOM 616 C CA . LYS A 1 77 ? 6.19 17.296 4.617 1 89.52 77 LYS A CA 1
ATOM 617 C C . LYS A 1 77 ? 6.189 18.588 5.428 1 89.52 77 LYS A C 1
ATOM 619 O O . LYS A 1 77 ? 5.36 19.471 5.199 1 89.52 77 LYS A O 1
ATOM 624 N N . PHE A 1 78 ? 7.128 18.588 6.296 1 92.88 78 PHE A N 1
ATOM 625 C CA . PHE A 1 78 ? 7.564 19.812 6.959 1 92.88 78 PHE A CA 1
ATOM 626 C C . PHE A 1 78 ? 8.781 20.403 6.259 1 92.88 78 PHE A C 1
ATOM 628 O O . PHE A 1 78 ? 9.673 19.67 5.827 1 92.88 78 PHE A O 1
ATOM 635 N N . LYS A 1 79 ? 8.816 21.762 6.183 1 92.47 79 LYS A N 1
ATOM 636 C CA . LYS A 1 79 ? 9.99 22.426 5.624 1 92.47 79 LYS A CA 1
ATOM 637 C C . LYS A 1 79 ? 10.413 23.612 6.487 1 92.47 79 LYS A C 1
ATOM 639 O O . LYS A 1 79 ? 9.585 24.449 6.85 1 92.47 79 LYS A O 1
ATOM 644 N N . LEU A 1 80 ? 11.595 23.564 6.867 1 95.86 80 LEU A N 1
ATOM 645 C CA . LEU A 1 80 ? 12.263 24.76 7.368 1 95.86 80 LEU A CA 1
ATOM 646 C C . LEU A 1 80 ? 13.01 25.475 6.248 1 95.86 80 LEU A C 1
ATOM 648 O O . LEU A 1 80 ? 14.006 24.961 5.733 1 95.86 80 LEU A O 1
ATOM 652 N N . LEU A 1 81 ? 12.613 26.677 6.005 1 92.28 81 LEU A N 1
ATOM 653 C CA . LEU A 1 81 ? 13.093 27.34 4.797 1 92.28 81 LEU A CA 1
ATOM 654 C C . LEU A 1 81 ? 14.401 28.078 5.064 1 92.28 81 LEU A C 1
ATOM 656 O O . LEU A 1 81 ? 14.542 28.747 6.091 1 92.28 81 LEU A O 1
ATOM 660 N N . LYS A 1 82 ? 15.257 27.897 4.214 1 90.58 82 LYS A N 1
ATOM 661 C CA . LYS A 1 82 ? 16.402 28.801 4.176 1 90.58 82 LYS A CA 1
ATOM 662 C C . LYS A 1 82 ? 16.003 30.171 3.636 1 90.58 82 LYS A C 1
ATOM 664 O O . LYS A 1 82 ? 15.319 30.267 2.615 1 90.58 82 LYS A O 1
ATOM 669 N N . GLN A 1 83 ? 16.488 31.119 4.238 1 88.98 83 GLN A N 1
ATOM 670 C CA . GLN A 1 83 ? 15.993 32.454 3.915 1 88.98 83 GLN A CA 1
ATOM 671 C C . GLN A 1 83 ? 17.03 33.248 3.126 1 88.98 83 GLN A C 1
ATOM 673 O O . GLN A 1 83 ? 16.726 34.317 2.592 1 88.98 83 GLN A O 1
ATOM 678 N N . ASN A 1 84 ? 18.218 32.705 3.054 1 80.36 84 ASN A N 1
ATOM 679 C CA . ASN A 1 84 ? 19.259 33.452 2.357 1 80.36 84 ASN A CA 1
ATOM 680 C C . ASN A 1 84 ? 19.359 33.04 0.89 1 80.36 84 ASN A C 1
ATOM 682 O O . ASN A 1 84 ? 20.211 33.544 0.156 1 80.36 84 ASN A O 1
ATOM 686 N N . GLY A 1 85 ? 18.471 32.208 0.478 1 70.9 85 GLY A N 1
ATOM 687 C CA . GLY A 1 85 ? 18.388 31.823 -0.922 1 70.9 85 GLY A CA 1
ATOM 688 C C . GLY A 1 85 ? 19.458 30.829 -1.332 1 70.9 85 GLY A C 1
ATOM 689 O O . GLY A 1 85 ? 19.556 30.463 -2.505 1 70.9 85 GLY A O 1
ATOM 690 N N . LEU A 1 86 ? 20.234 30.469 -0.377 1 69.8 86 LEU A N 1
ATOM 691 C CA . LEU A 1 86 ? 21.334 29.569 -0.708 1 69.8 86 LEU A CA 1
ATOM 692 C C . LEU A 1 86 ? 21.107 28.188 -0.105 1 69.8 86 LEU A C 1
ATOM 694 O O . LEU A 1 86 ? 20.715 28.07 1.059 1 69.8 86 LEU A O 1
ATOM 698 N N . GLY A 1 87 ? 21.253 27.217 -0.948 1 73.67 87 GLY A N 1
ATOM 699 C CA . GLY A 1 87 ? 21.242 25.846 -0.465 1 73.67 87 GLY A CA 1
ATOM 700 C C . GLY A 1 87 ? 19.851 25.243 -0.411 1 73.67 87 GLY A C 1
ATOM 701 O O . GLY A 1 87 ? 18.912 25.783 -0.999 1 73.67 87 GLY A O 1
ATOM 702 N N . LYS A 1 88 ? 19.746 24.056 0.312 1 79.06 88 LYS A N 1
ATOM 703 C CA . LYS A 1 88 ? 18.513 23.276 0.374 1 79.06 88 LYS A CA 1
ATOM 704 C C . LYS A 1 88 ? 17.772 23.521 1.685 1 79.06 88 LYS A C 1
ATOM 706 O O . LYS A 1 88 ? 18.396 23.737 2.726 1 79.06 88 LYS A O 1
ATOM 711 N N . HIS A 1 89 ? 16.528 23.632 1.596 1 88.33 89 HIS A N 1
ATOM 712 C CA . HIS A 1 89 ? 15.692 23.656 2.791 1 88.33 89 HIS A CA 1
ATOM 713 C C . HIS A 1 89 ? 15.827 22.36 3.584 1 88.33 89 HIS A C 1
ATOM 715 O O . HIS A 1 89 ? 16.352 21.367 3.074 1 88.33 89 HIS A O 1
ATOM 721 N N . GLU A 1 90 ? 15.588 22.484 4.844 1 91.45 90 GLU A N 1
ATOM 722 C CA . GLU A 1 90 ? 15.459 21.266 5.639 1 91.45 90 GLU A CA 1
ATOM 723 C C . GLU A 1 90 ? 14.057 20.676 5.521 1 91.45 90 GLU A C 1
ATOM 725 O O . GLU A 1 90 ? 13.065 21.361 5.779 1 91.45 90 GLU A O 1
ATOM 730 N N . VAL A 1 91 ? 14.007 19.446 5.085 1 90.27 91 VAL A N 1
ATOM 731 C CA . VAL A 1 91 ? 12.715 18.837 4.79 1 90.27 91 VAL A CA 1
ATOM 732 C C . VAL A 1 91 ? 12.565 17.536 5.575 1 90.27 91 VAL A C 1
ATOM 734 O O . VAL A 1 91 ? 13.515 16.758 5.688 1 90.27 91 VAL A O 1
ATOM 737 N N . GLU A 1 92 ? 11.402 17.328 6.165 1 90.4 92 GLU A N 1
ATOM 738 C CA . GLU A 1 92 ? 11.029 16.079 6.822 1 90.4 92 GLU A CA 1
ATOM 739 C C . GLU A 1 92 ? 9.69 15.561 6.305 1 90.4 92 GLU A C 1
ATOM 741 O O . GLU A 1 92 ? 8.695 16.288 6.308 1 90.4 92 GLU A O 1
ATOM 746 N N . ASP A 1 93 ? 9.68 14.3 5.824 1 84.4 93 ASP A N 1
ATOM 747 C CA . ASP A 1 93 ? 8.445 13.661 5.379 1 84.4 93 ASP A CA 1
ATOM 748 C C . ASP A 1 93 ? 7.644 13.129 6.564 1 84.4 93 ASP A C 1
ATOM 750 O O . ASP A 1 93 ? 8.219 12.689 7.562 1 84.4 93 ASP A O 1
ATOM 754 N N . LEU A 1 94 ? 6.407 13.284 6.353 1 81.92 94 LEU A N 1
ATOM 755 C CA . LEU A 1 94 ? 5.517 12.849 7.424 1 81.92 94 LEU A CA 1
ATOM 756 C C . LEU A 1 94 ? 4.434 11.92 6.886 1 81.92 94 LEU A C 1
ATOM 758 O O . LEU A 1 94 ? 3.874 12.167 5.815 1 81.92 94 LEU A O 1
ATOM 762 N N . GLU A 1 95 ? 4.179 10.826 7.492 1 83.28 95 GLU A N 1
ATOM 763 C CA . GLU A 1 95 ? 2.978 9.999 7.413 1 83.28 95 GLU A CA 1
ATOM 764 C C . GLU A 1 95 ? 2.475 9.621 8.803 1 83.28 95 GLU A C 1
ATOM 766 O O . GLU A 1 95 ? 3.112 8.836 9.507 1 83.28 95 GLU A O 1
ATOM 771 N N . ILE A 1 96 ? 1.377 10.255 9.217 1 85.91 96 ILE A N 1
ATOM 772 C CA . ILE A 1 96 ? 0.928 10.073 10.593 1 85.91 96 ILE A CA 1
ATOM 773 C C . ILE A 1 96 ? -0.59 9.915 10.623 1 85.91 96 ILE A C 1
ATOM 775 O O . ILE A 1 96 ? -1.304 10.568 9.858 1 85.91 96 ILE A O 1
ATOM 779 N N . ARG A 1 97 ? -1.011 9.043 11.527 1 86.07 97 ARG A N 1
ATOM 780 C CA . ARG A 1 97 ? -2.432 8.923 11.836 1 86.07 97 ARG A CA 1
ATOM 781 C C . ARG A 1 97 ? -2.781 9.681 13.112 1 86.07 97 ARG A C 1
ATOM 783 O O . ARG A 1 97 ? -2.175 9.453 14.161 1 86.07 97 ARG A O 1
ATOM 790 N N . TYR A 1 98 ? -3.715 10.552 12.999 1 87.92 98 TYR A N 1
ATOM 791 C CA . TYR A 1 98 ? -4.271 11.267 14.143 1 87.92 98 TYR A CA 1
ATOM 792 C C . TYR A 1 98 ? -5.591 10.646 14.584 1 87.92 98 TYR A C 1
ATOM 794 O O . TYR A 1 98 ? -6.418 10.27 13.749 1 87.92 98 TYR A O 1
ATOM 802 N N . GLN A 1 99 ? -5.628 10.502 15.849 1 87.13 99 GLN A N 1
ATOM 803 C CA . GLN A 1 99 ? -6.835 9.967 16.469 1 87.13 99 GLN A CA 1
ATOM 804 C C . GLN A 1 99 ? -6.957 10.423 17.92 1 87.13 99 GLN A C 1
ATOM 806 O O . GLN A 1 99 ? -5.948 10.631 18.598 1 87.13 99 GLN A O 1
ATOM 811 N N . GLY A 1 100 ? -8.106 10.767 18.408 1 77.66 100 GLY A N 1
ATOM 812 C CA . GLY A 1 100 ? -8.417 11.213 19.757 1 77.66 100 GLY A CA 1
ATOM 813 C C . GLY A 1 100 ? -7.198 11.283 20.658 1 77.66 100 GLY A C 1
ATOM 814 O O . GLY A 1 100 ? -6.796 12.368 21.084 1 77.66 100 GLY A O 1
ATOM 815 N N . VAL A 1 101 ? -6.491 10.108 20.846 1 74 101 VAL A N 1
ATOM 816 C CA . VAL A 1 101 ? -5.381 10.105 21.793 1 74 101 VAL A CA 1
ATOM 817 C C . VAL A 1 101 ? -4.116 10.618 21.108 1 74 101 VAL A C 1
ATOM 819 O O . VAL A 1 101 ? -3.196 11.102 21.772 1 74 101 VAL A O 1
ATOM 822 N N . ARG A 1 102 ? -4.057 10.61 19.869 1 83.12 102 ARG A N 1
ATOM 823 C CA . ARG A 1 102 ? -2.926 11.066 19.066 1 83.12 102 ARG A CA 1
ATOM 824 C C . ARG A 1 102 ? -3.28 12.331 18.292 1 83.12 102 ARG A C 1
ATOM 826 O O . ARG A 1 102 ? -3.525 12.278 17.085 1 83.12 102 ARG A O 1
ATOM 833 N N . GLU A 1 103 ? -3.206 13.402 18.984 1 87.71 103 GLU A N 1
ATOM 834 C CA . GLU A 1 103 ? -3.68 14.63 18.352 1 87.71 103 GLU A CA 1
ATOM 835 C C . GLU A 1 103 ? -2.513 15.523 17.939 1 87.71 103 GLU A C 1
ATOM 837 O O . GLU A 1 103 ? -2.72 16.627 17.429 1 87.71 103 GLU A O 1
ATOM 842 N N . ILE A 1 104 ? -1.302 15.026 18.188 1 88.58 104 ILE A N 1
ATOM 843 C CA . ILE A 1 104 ? -0.153 15.863 17.86 1 88.58 104 ILE A CA 1
ATOM 844 C C . ILE A 1 104 ? 1.041 14.982 17.5 1 88.58 104 ILE A C 1
ATOM 846 O O . ILE A 1 104 ? 1.21 13.896 18.06 1 88.58 104 ILE A O 1
ATOM 850 N N . TRP A 1 105 ? 1.804 15.511 16.513 1 89.1 105 TRP A N 1
ATOM 851 C CA . TRP A 1 105 ? 3.066 14.88 16.142 1 89.1 105 TRP A CA 1
ATOM 852 C C . TRP A 1 105 ? 4.09 15.925 15.71 1 89.1 105 TRP A C 1
ATOM 854 O O . TRP A 1 105 ? 3.73 16.958 15.14 1 89.1 105 TRP A O 1
ATOM 864 N N . GLY A 1 106 ? 5.314 15.629 16.111 1 89.8 106 GLY A N 1
ATOM 865 C CA . GLY A 1 106 ? 6.378 16.559 15.767 1 89.8 106 GLY A CA 1
ATOM 866 C C . GLY A 1 106 ? 7.579 15.884 15.131 1 89.8 106 GLY A C 1
ATOM 867 O O . GLY A 1 106 ? 7.821 14.697 15.356 1 89.8 106 GLY A O 1
ATOM 868 N N . ALA A 1 107 ? 8.334 16.659 14.318 1 91.66 107 ALA A N 1
ATOM 869 C CA . ALA A 1 107 ? 9.559 16.194 13.672 1 91.66 107 ALA A CA 1
ATOM 870 C C . ALA A 1 107 ? 10.755 17.045 14.089 1 91.66 107 ALA A C 1
ATOM 872 O O . ALA A 1 107 ? 10.657 18.273 14.161 1 91.66 107 ALA A O 1
ATOM 873 N N . ASP A 1 108 ? 11.837 16.387 14.389 1 92.8 108 ASP A N 1
ATOM 874 C CA . ASP A 1 108 ? 13.104 17.08 14.602 1 92.8 108 ASP A CA 1
ATOM 875 C C . ASP A 1 108 ? 13.675 17.6 13.285 1 92.8 108 ASP A C 1
ATOM 877 O O . ASP A 1 108 ? 14.184 16.824 12.474 1 92.8 108 ASP A O 1
ATOM 881 N N . MET A 1 109 ? 13.723 18.869 13.145 1 94.8 109 MET A N 1
ATOM 882 C CA . MET A 1 109 ? 14.105 19.428 11.851 1 94.8 109 MET A CA 1
ATOM 883 C C . MET A 1 109 ? 15.615 19.619 11.765 1 94.8 109 MET A C 1
ATOM 885 O O . MET A 1 109 ? 16.246 19.189 10.798 1 94.8 109 MET A O 1
ATOM 889 N N . LEU A 1 110 ? 16.102 20.351 12.715 1 95.57 110 LEU A N 1
ATOM 890 C CA . LEU A 1 110 ? 17.495 20.78 12.67 1 95.57 110 LEU A CA 1
ATOM 891 C C . LEU A 1 110 ? 18.006 21.117 14.067 1 95.57 110 LEU A C 1
ATOM 893 O O . LEU A 1 110 ? 17.252 21.619 14.904 1 95.57 110 LEU A O 1
ATOM 897 N N . GLN A 1 111 ? 19.288 20.87 14.22 1 96.03 111 GLN A N 1
ATOM 898 C CA . GLN A 1 111 ? 19.872 21.264 15.498 1 96.03 111 GLN A CA 1
ATOM 899 C C . GLN A 1 111 ? 19.793 22.775 15.696 1 96.03 111 GLN A C 1
ATOM 901 O O . GLN A 1 111 ? 20.033 23.542 14.762 1 96.03 111 GLN A O 1
ATOM 906 N N . MET A 1 112 ? 19.535 23.171 16.929 1 95.59 112 MET A N 1
ATOM 907 C CA . MET A 1 112 ? 19.353 24.591 17.217 1 95.59 112 MET A CA 1
ATOM 908 C C . MET A 1 112 ? 20.63 25.373 16.928 1 95.59 112 MET A C 1
ATOM 910 O O . MET A 1 112 ? 20.573 26.524 16.491 1 95.59 112 MET A O 1
ATOM 914 N N . ARG A 1 113 ? 21.794 24.703 17.18 1 94.76 113 ARG A N 1
ATOM 915 C CA . ARG A 1 113 ? 23.059 25.377 16.909 1 94.76 113 ARG A CA 1
ATOM 916 C C . ARG A 1 113 ? 23.158 25.788 15.444 1 94.76 113 ARG A C 1
ATOM 918 O O . ARG A 1 113 ? 23.684 26.857 15.128 1 94.76 113 ARG A O 1
ATOM 925 N N . LYS A 1 114 ? 22.628 25.005 14.587 1 95.27 114 LYS A N 1
ATOM 926 C CA . LYS A 1 114 ? 22.661 25.286 13.155 1 95.27 114 LYS A CA 1
ATOM 927 C C . LYS A 1 114 ? 21.61 26.325 12.774 1 95.27 114 LYS A C 1
ATOM 929 O O . LYS A 1 114 ? 21.826 27.129 11.865 1 95.27 114 LYS A O 1
ATOM 934 N N . VAL A 1 115 ? 20.498 26.279 13.417 1 96.1 115 VAL A N 1
ATOM 935 C CA . VAL A 1 115 ? 19.429 27.236 13.151 1 96.1 115 VAL A CA 1
ATOM 936 C C . VAL A 1 115 ? 19.894 28.644 13.517 1 96.1 115 VAL A C 1
ATOM 938 O O . VAL A 1 115 ? 19.639 29.6 12.781 1 96.1 115 VAL A O 1
ATOM 941 N N . LEU A 1 116 ? 20.64 28.703 14.621 1 95.05 116 LEU A N 1
ATOM 942 C CA . LEU A 1 116 ? 21.028 29.995 15.177 1 95.05 116 LEU A CA 1
ATOM 943 C C . LEU A 1 116 ? 22.273 30.535 14.48 1 95.05 116 LEU A C 1
ATOM 945 O O . LEU A 1 116 ? 22.601 31.716 14.613 1 95.05 116 LEU A O 1
ATOM 949 N N . ASP A 1 117 ? 22.866 29.606 13.718 1 93.8 117 ASP A N 1
ATOM 950 C CA . ASP A 1 117 ? 24.051 30.022 12.974 1 93.8 117 ASP A CA 1
ATOM 951 C C . ASP A 1 117 ? 23.679 30.957 11.826 1 93.8 117 ASP A C 1
ATOM 953 O O . ASP A 1 117 ? 23.004 30.548 10.879 1 93.8 117 ASP A O 1
ATOM 957 N N . SER A 1 118 ? 24.188 32.114 11.856 1 87.22 118 SER A N 1
ATOM 958 C CA . SER A 1 118 ? 23.864 33.128 10.858 1 87.22 118 SER A CA 1
ATOM 959 C C . SER A 1 118 ? 24.319 32.699 9.467 1 87.22 118 SER A C 1
ATOM 961 O O . SER A 1 118 ? 23.729 33.105 8.463 1 87.22 118 SER A O 1
ATOM 963 N N . SER A 1 119 ? 25.237 31.832 9.409 1 88.3 119 SER A N 1
ATOM 964 C CA . SER A 1 119 ? 25.783 31.409 8.124 1 88.3 119 SER A CA 1
ATOM 965 C C . SER A 1 119 ? 24.926 30.317 7.492 1 88.3 119 SER A C 1
ATOM 967 O O . SER A 1 119 ? 25.02 30.066 6.288 1 88.3 119 SER A O 1
ATOM 969 N N . SER A 1 120 ? 24.113 29.727 8.308 1 90.73 120 SER A N 1
ATOM 970 C CA . SER A 1 120 ? 23.335 28.603 7.797 1 90.73 120 SER A CA 1
ATOM 971 C C . SER A 1 120 ? 22.2 29.079 6.897 1 90.73 120 SER A C 1
ATOM 973 O O . SER A 1 120 ? 21.719 28.329 6.046 1 90.73 120 SER A O 1
ATOM 975 N N . GLY A 1 121 ? 21.68 30.33 7.238 1 92.35 121 GLY A N 1
ATOM 976 C CA . GLY A 1 121 ? 20.671 30.935 6.384 1 92.35 121 GLY A CA 1
ATOM 977 C C . GLY A 1 121 ? 19.253 30.603 6.808 1 92.35 121 GLY A C 1
ATOM 978 O O . GLY A 1 121 ? 18.291 31.048 6.179 1 92.35 121 GLY A O 1
ATOM 979 N N . PHE A 1 122 ? 19.032 29.936 7.867 1 95.56 122 PHE A N 1
ATOM 980 C CA . PHE A 1 122 ? 17.696 29.523 8.282 1 95.56 122 PHE A CA 1
ATOM 981 C C . PHE A 1 122 ? 17.028 30.611 9.114 1 95.56 122 PHE A C 1
ATOM 983 O O . PHE A 1 122 ? 15.802 30.741 9.106 1 95.56 122 PHE A O 1
ATOM 990 N N . MET A 1 123 ? 17.841 31.325 9.82 1 95.25 123 MET A N 1
ATOM 991 C CA . MET A 1 123 ? 17.288 32.388 10.656 1 95.25 123 MET A CA 1
ATOM 992 C C . MET A 1 123 ? 17.71 33.76 10.141 1 95.25 123 MET A C 1
ATOM 994 O O . MET A 1 123 ? 18.889 33.987 9.86 1 95.25 123 MET A O 1
ATOM 998 N N . ILE A 1 124 ? 16.734 34.619 10.048 1 94.09 124 ILE A N 1
ATOM 999 C CA . ILE A 1 124 ? 16.958 36.025 9.73 1 94.09 124 ILE A CA 1
ATOM 1000 C C . ILE A 1 124 ? 16.241 36.905 10.75 1 94.09 124 ILE A C 1
ATOM 1002 O O . ILE A 1 124 ? 15.037 36.758 10.969 1 94.09 124 ILE A O 1
ATOM 1006 N N . GLU A 1 125 ? 16.932 37.871 11.263 1 93.11 125 GLU A N 1
ATOM 1007 C CA . GLU A 1 125 ? 16.366 38.795 12.241 1 93.11 125 GLU A CA 1
ATOM 1008 C C . GLU A 1 125 ? 15.577 38.047 13.314 1 93.11 125 GLU A C 1
ATOM 1010 O O . GLU A 1 125 ? 14.415 38.367 13.573 1 93.11 125 GLU A O 1
ATOM 1015 N N . ASP A 1 126 ? 16.067 36.92 13.803 1 95.75 126 ASP A N 1
ATOM 1016 C CA . ASP A 1 126 ? 15.53 36.114 14.896 1 95.75 126 ASP A CA 1
ATOM 1017 C C . ASP A 1 126 ? 14.21 35.458 14.498 1 95.75 126 ASP A C 1
ATOM 1019 O O . ASP A 1 126 ? 13.316 35.296 15.331 1 95.75 126 ASP A O 1
ATOM 1023 N N . SER A 1 127 ? 14.108 35.237 13.162 1 96.67 127 SER A N 1
ATOM 1024 C CA . SER A 1 127 ? 12.886 34.607 12.671 1 96.67 127 SER A CA 1
ATOM 1025 C C . SER A 1 127 ? 13.202 33.429 11.756 1 96.67 127 SER A C 1
ATOM 1027 O O . SER A 1 127 ? 14.219 33.431 11.059 1 96.67 127 SER A O 1
ATOM 1029 N N . VAL A 1 128 ? 12.324 32.461 11.838 1 97.06 128 VAL A N 1
ATOM 1030 C CA . VAL A 1 128 ? 12.389 31.343 10.903 1 97.06 128 VAL A CA 1
ATOM 1031 C C . VAL A 1 128 ? 11.074 31.234 10.135 1 97.06 128 VAL A C 1
ATOM 1033 O O . VAL A 1 128 ? 10.051 31.774 10.564 1 97.06 128 VAL A O 1
ATOM 1036 N N . VAL A 1 129 ? 11.146 30.587 8.983 1 96.72 129 VAL A N 1
ATOM 1037 C CA . VAL A 1 129 ? 9.963 30.36 8.16 1 96.72 129 VAL A CA 1
ATOM 1038 C C . VAL A 1 129 ? 9.736 28.86 7.984 1 96.72 129 VAL A C 1
ATOM 1040 O O . VAL A 1 129 ? 10.646 28.131 7.584 1 96.72 129 VAL A O 1
ATOM 1043 N N . VAL A 1 130 ? 8.511 28.478 8.305 1 96.48 130 VAL A N 1
ATOM 1044 C CA . VAL A 1 130 ? 8.104 27.08 8.209 1 96.48 130 VAL A CA 1
ATOM 1045 C C . VAL A 1 130 ? 7.033 26.925 7.133 1 96.48 130 VAL A C 1
ATOM 1047 O O . VAL A 1 130 ? 6.133 27.761 7.02 1 96.48 130 VAL A O 1
ATOM 1050 N N . GLU A 1 131 ? 7.22 25.901 6.359 1 93.17 131 GLU A N 1
ATOM 1051 C CA . GLU A 1 131 ? 6.249 25.561 5.323 1 93.17 131 GLU A CA 1
ATOM 1052 C C . GLU A 1 131 ? 5.767 24.121 5.47 1 93.17 131 GLU A C 1
ATOM 1054 O O . GLU A 1 131 ? 6.549 23.231 5.812 1 93.17 131 GLU A O 1
ATOM 1059 N N . ILE A 1 132 ? 4.495 23.919 5.238 1 91.71 132 ILE A N 1
ATOM 1060 C CA . ILE A 1 132 ? 3.971 22.559 5.278 1 91.71 132 ILE A CA 1
ATOM 1061 C C . ILE A 1 132 ? 3.138 22.29 4.027 1 91.71 132 ILE A C 1
ATOM 1063 O O . ILE A 1 132 ? 2.581 23.216 3.433 1 91.71 132 ILE A O 1
ATOM 1067 N N . GLU A 1 133 ? 3.106 21.05 3.623 1 87.95 133 GLU A N 1
ATOM 1068 C CA . GLU A 1 133 ? 2.284 20.547 2.526 1 87.95 133 GLU A CA 1
ATOM 1069 C C . GLU A 1 133 ? 1.773 19.139 2.82 1 87.95 133 GLU A C 1
ATOM 1071 O O . GLU A 1 133 ? 2.502 18.16 2.649 1 87.95 133 GLU A O 1
ATOM 1076 N N . PHE A 1 134 ? 0.459 19.072 3.182 1 87.68 134 PHE A N 1
ATOM 1077 C CA . PHE A 1 134 ? -0.059 17.776 3.604 1 87.68 134 PHE A CA 1
ATOM 1078 C C . PHE A 1 134 ? -1.345 17.438 2.86 1 87.68 134 PHE A C 1
ATOM 1080 O O . PHE A 1 134 ? -2.127 18.33 2.525 1 87.68 134 PHE A O 1
ATOM 1087 N N . ASN A 1 135 ? -1.522 16.189 2.589 1 86.56 135 ASN A N 1
ATOM 1088 C CA . ASN A 1 135 ? -2.799 15.586 2.224 1 86.56 135 ASN A CA 1
ATOM 1089 C C . ASN A 1 135 ? -3.412 14.821 3.393 1 86.56 135 ASN A C 1
ATOM 1091 O O . ASN A 1 135 ? -2.695 14.187 4.169 1 86.56 135 ASN A O 1
ATOM 1095 N N . PHE A 1 136 ? -4.716 14.961 3.454 1 88.46 136 PHE A N 1
ATOM 1096 C CA . PHE A 1 136 ? -5.384 14.335 4.588 1 88.46 136 PHE A CA 1
ATOM 1097 C C . PHE A 1 136 ? -6.491 13.4 4.116 1 88.46 136 PHE A C 1
ATOM 1099 O O . PHE A 1 136 ? -7.16 13.676 3.118 1 88.46 136 PHE A O 1
ATOM 1106 N N . LYS A 1 137 ? -6.668 12.327 4.766 1 88.44 137 LYS A N 1
ATOM 1107 C CA . LYS A 1 137 ? -7.818 11.434 4.658 1 88.44 137 LYS A CA 1
ATOM 1108 C C . LYS A 1 137 ? -8.542 11.306 5.996 1 88.44 137 LYS A C 1
ATOM 1110 O O . LYS A 1 137 ? -7.994 10.757 6.954 1 88.44 137 LYS A O 1
ATOM 1115 N N . TYR A 1 138 ? -9.77 11.773 6.006 1 90.84 138 TYR A N 1
ATOM 1116 C CA . TYR A 1 138 ? -10.508 11.892 7.258 1 90.84 138 TYR A CA 1
ATOM 1117 C C . TYR A 1 138 ? -11.705 10.948 7.278 1 90.84 138 TYR A C 1
ATOM 1119 O O . TYR A 1 138 ? -12.533 10.966 6.364 1 90.84 138 TYR A O 1
ATOM 1127 N N . HIS A 1 139 ? -11.769 10.109 8.308 1 91.53 139 HIS A N 1
ATOM 1128 C CA . HIS A 1 139 ? -12.916 9.25 8.583 1 91.53 139 HIS A CA 1
ATOM 1129 C C . HIS A 1 139 ? -13.667 9.715 9.826 1 91.53 139 HIS A C 1
ATOM 1131 O O . HIS A 1 139 ? -13.08 9.826 10.905 1 91.53 139 HIS A O 1
ATOM 1137 N N . ASP A 1 140 ? -14.92 10.017 9.623 1 91.29 140 ASP A N 1
ATOM 1138 C CA . ASP A 1 140 ? -15.783 10.423 10.728 1 91.29 140 ASP A CA 1
ATOM 1139 C C . ASP A 1 140 ? -16.802 9.334 11.058 1 91.29 140 ASP A C 1
ATOM 1141 O O . ASP A 1 140 ? -17.687 9.04 10.252 1 91.29 140 ASP A O 1
ATOM 1145 N N . PHE A 1 141 ? -16.712 8.808 12.291 1 94.61 141 PHE A N 1
ATOM 1146 C CA . PHE A 1 141 ? -17.618 7.736 12.69 1 94.61 141 PHE A CA 1
ATOM 1147 C C . PHE A 1 141 ? -18.599 8.223 13.749 1 94.61 141 PHE A C 1
ATOM 1149 O O . PHE A 1 141 ? -19.3 7.42 14.369 1 94.61 141 PHE A O 1
ATOM 1156 N N . SER A 1 142 ? -18.669 9.547 13.973 1 92.63 142 SER A N 1
ATOM 1157 C CA . SER A 1 142 ? -19.448 10.102 15.074 1 92.63 142 SER A CA 1
ATOM 1158 C C . SER A 1 142 ? -20.895 10.346 14.659 1 92.63 142 SER A C 1
ATOM 1160 O O . SER A 1 142 ? -21.763 10.557 15.508 1 92.63 142 SER A O 1
ATOM 1162 N N . LYS A 1 143 ? -21.138 10.246 13.403 1 92.18 143 LYS A N 1
ATOM 1163 C CA . LYS A 1 143 ? -22.464 10.646 12.941 1 92.18 143 LYS A CA 1
ATOM 1164 C C . LYS A 1 143 ? -23.173 9.49 12.24 1 92.18 143 LYS A C 1
ATOM 1166 O O . LYS A 1 143 ? -22.54 8.705 11.531 1 92.18 143 LYS A O 1
ATOM 1171 N N . ASN A 1 144 ? -24.436 9.528 12.425 1 95.06 144 ASN A N 1
ATOM 1172 C CA . ASN A 1 144 ? -25.289 8.621 11.664 1 95.06 144 ASN A CA 1
ATOM 1173 C C . ASN A 1 144 ? -25.522 9.13 10.244 1 95.06 144 ASN A C 1
ATOM 1175 O O . ASN A 1 144 ? -25.986 10.255 10.051 1 95.06 144 ASN A O 1
ATOM 1179 N N . VAL A 1 145 ? -25.11 8.36 9.344 1 93.86 145 VAL A N 1
ATOM 1180 C CA . VAL A 1 145 ? -25.314 8.702 7.94 1 93.86 145 VAL A CA 1
ATOM 1181 C C . VAL A 1 145 ? -26.474 7.887 7.373 1 93.86 145 VAL A C 1
ATOM 1183 O O . VAL A 1 145 ? -26.385 6.661 7.266 1 93.86 145 VAL A O 1
ATOM 1186 N N . GLU A 1 146 ? -27.506 8.604 6.943 1 92.33 146 GLU A N 1
ATOM 1187 C CA . GLU A 1 146 ? -28.69 7.945 6.4 1 92.33 146 GLU A CA 1
ATOM 1188 C C . GLU A 1 146 ? -28.337 7.086 5.189 1 92.33 146 GLU A C 1
ATOM 1190 O O . GLU A 1 146 ? -27.552 7.502 4.334 1 92.33 146 GLU A O 1
ATOM 1195 N N . ASN A 1 147 ? -28.923 5.85 5.142 1 91.36 147 ASN A N 1
ATOM 1196 C CA . ASN A 1 147 ? -28.781 4.925 4.023 1 91.36 147 ASN A CA 1
ATOM 1197 C C . ASN A 1 147 ? -27.4 4.276 4.004 1 91.36 147 ASN A C 1
ATOM 1199 O O . ASN A 1 147 ? -27.012 3.659 3.01 1 91.36 147 ASN A O 1
ATOM 1203 N N . PHE A 1 148 ? -26.645 4.499 4.984 1 95.29 148 PHE A N 1
ATOM 1204 C CA . PHE A 1 148 ? -25.333 3.867 5.044 1 95.29 148 PHE A CA 1
ATOM 1205 C C . PHE A 1 148 ? -25.139 3.145 6.372 1 95.29 148 PHE A C 1
ATOM 1207 O O . PHE A 1 148 ? -24.889 1.938 6.398 1 95.29 148 PHE A O 1
ATOM 1214 N N . THR A 1 149 ? -25.242 3.957 7.461 1 96.43 149 THR A N 1
ATOM 1215 C CA . THR A 1 149 ? -25.009 3.362 8.772 1 96.43 149 THR A CA 1
ATOM 1216 C C . THR A 1 149 ? -26.202 2.513 9.2 1 96.43 149 THR A C 1
ATOM 1218 O O . THR A 1 149 ? -27.354 2.893 8.978 1 96.43 149 THR A O 1
ATOM 1221 N N . ASP A 1 150 ? -25.94 1.304 9.695 1 95.59 150 ASP A N 1
ATOM 1222 C CA . ASP A 1 150 ? -27.044 0.446 10.115 1 95.59 150 ASP A CA 1
ATOM 1223 C C . ASP A 1 150 ? -26.749 -0.207 11.464 1 95.59 150 ASP A C 1
ATOM 1225 O O . ASP A 1 150 ? -27.535 -1.025 11.948 1 95.59 150 ASP A O 1
ATOM 1229 N N . ILE A 1 151 ? -25.619 0.208 12.086 1 97.22 151 ILE A N 1
ATOM 1230 C CA . ILE A 1 151 ? -25.315 -0.321 13.411 1 97.22 151 ILE A CA 1
ATOM 1231 C C . ILE A 1 151 ? -24.534 0.716 14.214 1 97.22 151 ILE A C 1
ATOM 1233 O O . ILE A 1 151 ? -23.738 1.473 13.654 1 97.22 151 ILE A O 1
ATOM 1237 N N . LYS A 1 152 ? -24.769 0.798 15.453 1 97.86 152 LYS A N 1
ATOM 1238 C CA . LYS A 1 152 ? -24.028 1.607 16.417 1 97.86 152 LYS A CA 1
ATOM 1239 C C . LYS A 1 152 ? -23.198 0.728 17.348 1 97.86 152 LYS A C 1
ATOM 1241 O O . LYS A 1 152 ? -23.741 -0.126 18.052 1 97.86 152 LYS A O 1
ATOM 1246 N N . ILE A 1 153 ? -21.888 0.924 17.296 1 97.47 153 ILE A N 1
ATOM 1247 C CA . ILE A 1 153 ? -20.994 0.165 18.163 1 97.47 153 ILE A CA 1
ATOM 1248 C C . ILE A 1 153 ? -20.481 1.062 19.288 1 97.47 153 ILE A C 1
ATOM 1250 O O . ILE A 1 153 ? -19.947 2.144 19.032 1 97.47 153 ILE A O 1
ATOM 1254 N N . ASN A 1 154 ? -20.691 0.607 20.459 1 97.3 154 ASN A N 1
ATOM 1255 C CA . ASN A 1 154 ? -20.212 1.352 21.618 1 97.3 154 ASN A CA 1
ATOM 1256 C C . ASN A 1 154 ? -18.95 0.726 22.205 1 97.3 154 ASN A C 1
ATOM 1258 O O . ASN A 1 154 ? -18.903 -0.483 22.441 1 97.3 154 ASN A O 1
ATOM 1262 N N . VAL A 1 155 ? -17.936 1.581 22.289 1 94.89 155 VAL A N 1
ATOM 1263 C CA . VAL A 1 155 ? -16.672 1.174 22.893 1 94.89 155 VAL A CA 1
ATOM 1264 C C . VAL A 1 155 ? -16.228 2.218 23.916 1 94.89 155 VAL A C 1
ATOM 1266 O O . VAL A 1 155 ? -15.972 3.372 23.564 1 94.89 155 VAL A O 1
ATOM 1269 N N . GLN A 1 156 ? -15.973 1.844 25.18 1 91.35 156 GLN A N 1
ATOM 1270 C CA . GLN A 1 156 ? -15.525 2.743 26.238 1 91.35 156 GLN A CA 1
ATOM 1271 C C . GLN A 1 156 ? -16.318 4.047 26.225 1 91.35 156 GLN A C 1
ATOM 1273 O O . GLN A 1 156 ? -15.736 5.133 26.189 1 91.35 156 GLN A O 1
ATOM 1278 N N . ASP A 1 157 ? -17.62 4.012 26.099 1 90.55 157 ASP A N 1
ATOM 1279 C CA . ASP A 1 157 ? -18.572 5.115 26.18 1 90.55 157 ASP A CA 1
ATOM 1280 C C . ASP A 1 157 ? -18.499 5.995 24.934 1 90.55 157 ASP A C 1
ATOM 1282 O O . ASP A 1 157 ? -18.83 7.182 24.985 1 90.55 157 ASP A O 1
ATOM 1286 N N . THR A 1 158 ? -17.892 5.455 23.919 1 94.03 158 THR A N 1
ATOM 1287 C CA . THR A 1 158 ? -17.853 6.145 22.635 1 94.03 158 THR A CA 1
ATOM 1288 C C . THR A 1 158 ? -18.66 5.385 21.587 1 94.03 158 THR A C 1
ATOM 1290 O O . THR A 1 158 ? -18.467 4.182 21.4 1 94.03 158 THR A O 1
ATOM 1293 N N . ASP A 1 159 ? -19.53 6.097 20.969 1 96.06 159 ASP A N 1
ATOM 1294 C CA . ASP A 1 159 ? -20.382 5.477 19.958 1 96.06 159 ASP A CA 1
ATOM 1295 C C . ASP A 1 159 ? -19.784 5.638 18.562 1 96.06 159 ASP A C 1
ATOM 1297 O O . ASP A 1 159 ? -19.286 6.71 18.214 1 96.06 159 ASP A O 1
ATOM 1301 N N . PHE A 1 160 ? -19.773 4.572 17.846 1 96.67 160 PHE A N 1
ATOM 1302 C CA . PHE A 1 160 ? -19.397 4.545 16.438 1 96.67 160 PHE A CA 1
ATOM 1303 C C . PHE A 1 160 ? -20.588 4.164 15.567 1 96.67 160 PHE A C 1
ATOM 1305 O O . PHE A 1 160 ? -21.225 3.133 15.794 1 96.67 160 PHE A O 1
ATOM 1312 N N . TYR A 1 161 ? -20.93 5.018 14.635 1 97.19 161 TYR A N 1
ATOM 1313 C CA . TYR A 1 161 ? -21.949 4.682 13.647 1 97.19 161 TYR A CA 1
ATOM 1314 C C . TYR A 1 161 ? -21.324 4.035 12.417 1 97.19 161 TYR A C 1
ATOM 1316 O O . TYR A 1 161 ? -20.566 4.679 11.687 1 97.19 161 TYR A O 1
ATOM 1324 N N . LEU A 1 162 ? -21.695 2.771 12.203 1 96.89 162 LEU A N 1
ATOM 1325 C CA . LEU A 1 162 ? -20.964 1.974 11.223 1 96.89 162 LEU A CA 1
ATOM 1326 C C . LEU A 1 162 ? -21.923 1.167 10.355 1 96.89 162 LEU A C 1
ATOM 1328 O O . LEU A 1 162 ? -23.141 1.332 10.45 1 96.89 162 LEU A O 1
ATOM 1332 N N . ASN A 1 163 ? -21.4 0.44 9.439 1 96.32 163 ASN A N 1
ATOM 1333 C CA . ASN A 1 163 ? -22.114 -0.433 8.513 1 96.32 163 ASN A CA 1
ATOM 1334 C C . ASN A 1 163 ? -21.733 -1.896 8.716 1 96.32 163 ASN A C 1
ATOM 1336 O O . ASN A 1 163 ? -20.554 -2.249 8.659 1 96.32 163 ASN A O 1
ATOM 1340 N N . LYS A 1 164 ? -22.779 -2.778 8.836 1 95.81 164 LYS A N 1
ATOM 1341 C CA . LYS A 1 164 ? -22.54 -4.19 9.12 1 95.81 164 LYS A CA 1
ATOM 1342 C C . LYS A 1 164 ? -21.745 -4.849 7.997 1 95.81 164 LYS A C 1
ATOM 1344 O O . LYS A 1 164 ? -20.888 -5.699 8.252 1 95.81 164 LYS A O 1
ATOM 1349 N N . GLY A 1 165 ? -22.069 -4.481 6.783 1 94.74 165 GLY A N 1
ATOM 1350 C CA . GLY A 1 165 ? -21.339 -5.023 5.649 1 94.74 165 GLY A CA 1
ATOM 1351 C C . GLY A 1 165 ? -19.865 -4.664 5.661 1 94.74 165 GLY A C 1
ATOM 1352 O O . GLY A 1 165 ? -19.01 -5.518 5.417 1 94.74 165 GLY A O 1
ATOM 1353 N N . VAL A 1 166 ? -19.562 -3.428 5.951 1 94.02 166 VAL A N 1
ATOM 1354 C CA . VAL A 1 166 ? -18.183 -2.954 6.001 1 94.02 166 VAL A CA 1
ATOM 1355 C C . VAL A 1 166 ? -17.426 -3.68 7.11 1 94.02 166 VAL A C 1
ATOM 1357 O O . VAL A 1 166 ? -16.319 -4.179 6.891 1 94.02 166 VAL A O 1
ATOM 1360 N N . LEU A 1 167 ? -18.0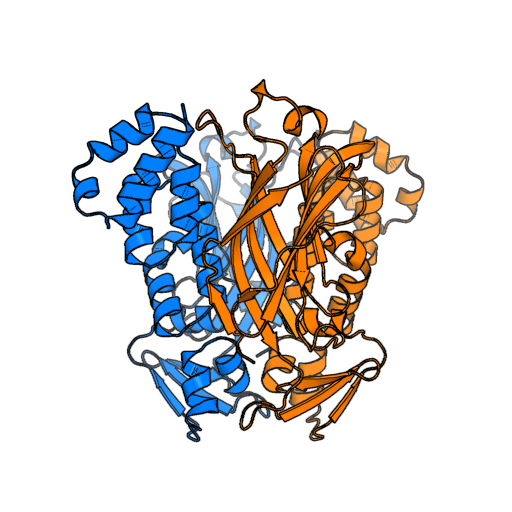42 -3.774 8.247 1 94.65 167 LEU A N 1
ATOM 1361 C CA . LEU A 1 167 ? -17.419 -4.467 9.37 1 94.65 167 LEU A CA 1
ATOM 1362 C C . LEU A 1 167 ? -17.149 -5.928 9.024 1 94.65 167 LEU A C 1
ATOM 1364 O O . LEU A 1 167 ? -16.069 -6.449 9.312 1 94.65 167 LEU A O 1
ATOM 1368 N N . SER A 1 168 ? -18.133 -6.572 8.394 1 94.72 168 SER A N 1
ATOM 1369 C CA . SER A 1 168 ? -18.033 -7.985 8.044 1 94.72 168 SER A CA 1
ATOM 1370 C C . SER A 1 168 ? -16.939 -8.222 7.009 1 94.72 168 SER A C 1
ATOM 1372 O O . SER A 1 168 ? -16.303 -9.278 7.001 1 94.72 168 SER A O 1
ATOM 1374 N N . SER A 1 169 ? -16.744 -7.242 6.157 1 91.81 169 SER A N 1
ATOM 1375 C CA . SER A 1 169 ? -15.719 -7.389 5.128 1 91.81 169 SER A CA 1
ATOM 1376 C C . SER A 1 169 ? -14.32 -7.239 5.716 1 91.81 169 SER A C 1
ATOM 1378 O O . SER A 1 169 ? -13.343 -7.718 5.137 1 91.81 169 SER A O 1
ATOM 1380 N N . LYS A 1 170 ? -14.194 -6.648 6.858 1 91.01 170 LYS A N 1
ATOM 1381 C CA . LYS A 1 170 ? -12.886 -6.317 7.417 1 91.01 170 LYS A CA 1
ATOM 1382 C C . LYS A 1 170 ? -12.482 -7.314 8.499 1 91.01 170 LYS A C 1
ATOM 1384 O O . LYS A 1 170 ? -11.294 -7.483 8.782 1 91.01 170 LYS A O 1
ATOM 1389 N N . SER A 1 171 ? -13.475 -7.939 9.07 1 92.92 171 SER A N 1
ATOM 1390 C CA . SER A 1 171 ? -13.226 -8.72 10.278 1 92.92 171 SER A CA 1
ATOM 1391 C C . SER A 1 171 ? -14.018 -10.023 10.267 1 92.92 171 SER A C 1
ATOM 1393 O O . SER A 1 171 ? -15.215 -10.026 9.975 1 92.92 171 SER A O 1
ATOM 1395 N N . GLU A 1 172 ? -13.349 -11.07 10.635 1 94 172 GLU A N 1
ATOM 1396 C CA . GLU A 1 172 ? -14.009 -12.367 10.749 1 94 172 GLU A CA 1
ATOM 1397 C C . GLU A 1 172 ? -15.017 -12.375 11.894 1 94 172 GLU A C 1
ATOM 1399 O O . GLU A 1 172 ? -16.076 -12.999 11.792 1 94 172 GLU A O 1
ATOM 1404 N N . TYR A 1 173 ? -14.65 -11.74 12.995 1 95.14 173 TYR A N 1
ATOM 1405 C CA . TYR A 1 173 ? -15.547 -11.63 14.14 1 95.14 173 TYR A CA 1
ATOM 1406 C C . TYR A 1 173 ? -16.883 -11.023 13.73 1 95.14 173 TYR A C 1
ATOM 1408 O O . TYR A 1 173 ? -17.943 -11.57 14.043 1 95.14 173 TYR A O 1
ATOM 1416 N N . PHE A 1 174 ? -16.84 -9.973 13.003 1 95.83 174 PHE A N 1
ATOM 1417 C CA . PHE A 1 174 ? -18.068 -9.289 12.613 1 95.83 174 PHE A CA 1
ATOM 1418 C C . PHE A 1 174 ? -18.783 -10.051 11.504 1 95.83 174 PHE A C 1
ATOM 1420 O O . PHE A 1 174 ? -20.014 -10.051 11.439 1 95.83 174 PHE A O 1
ATOM 1427 N N . TYR A 1 175 ? -17.997 -10.687 10.682 1 96.09 175 TYR A N 1
ATOM 1428 C CA . TYR A 1 175 ? -18.615 -11.549 9.68 1 96.09 175 TYR A CA 1
ATOM 1429 C C . TYR A 1 175 ? -19.455 -12.636 10.339 1 96.09 175 TYR A C 1
ATOM 1431 O O . TYR A 1 175 ? -20.591 -12.886 9.929 1 96.09 175 TYR A O 1
ATOM 1439 N N . ASP A 1 176 ? -18.899 -13.266 11.289 1 96.45 176 ASP A N 1
ATOM 1440 C CA . ASP A 1 176 ? -19.62 -14.314 12.004 1 96.45 176 ASP A CA 1
ATOM 1441 C C . ASP A 1 176 ? -20.84 -13.747 12.726 1 96.45 176 ASP A C 1
ATOM 1443 O O . ASP A 1 176 ? -21.904 -14.369 12.742 1 96.45 176 ASP A O 1
ATOM 1447 N N . LEU A 1 177 ? -20.683 -12.641 13.282 1 96.03 177 LEU A N 1
ATOM 1448 C CA . LEU A 1 177 ? -21.751 -12.02 14.056 1 96.03 177 LEU A CA 1
ATOM 1449 C C . LEU A 1 177 ? -22.929 -11.651 13.16 1 96.03 177 LEU A C 1
ATOM 1451 O O . LEU A 1 177 ? -24.069 -12.027 13.44 1 96.03 177 LEU A O 1
ATOM 1455 N N . PHE A 1 178 ? -22.658 -10.991 12.06 1 96.3 178 PHE A N 1
ATOM 1456 C CA . PHE A 1 178 ? -23.737 -10.391 11.283 1 96.3 178 PHE A CA 1
ATOM 1457 C C . PHE A 1 178 ? -24.207 -11.339 10.187 1 96.3 178 PHE A C 1
ATOM 1459 O O . PHE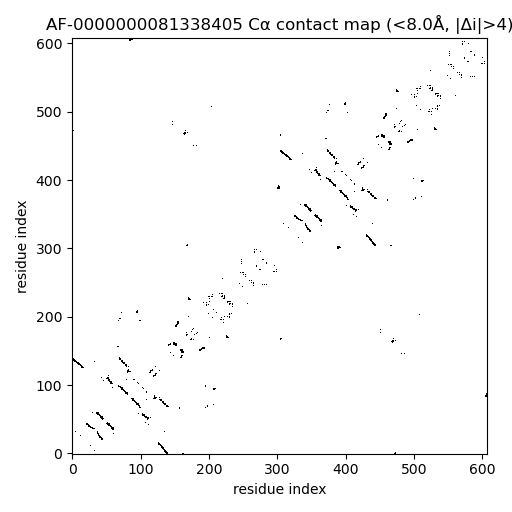 A 1 178 ? -25.389 -11.352 9.835 1 96.3 178 PHE A O 1
ATOM 1466 N N . VAL A 1 179 ? -23.32 -12.042 9.635 1 94.68 179 VAL A N 1
ATOM 1467 C CA . VAL A 1 179 ? -23.655 -12.866 8.478 1 94.68 179 VAL A CA 1
ATOM 1468 C C . VAL A 1 179 ? -24.021 -14.275 8.936 1 94.68 179 VAL A C 1
ATOM 1470 O O . VAL A 1 179 ? -25.098 -14.78 8.611 1 94.68 179 VAL A O 1
ATOM 1473 N N . ASN A 1 180 ? -23.202 -14.917 9.682 1 94.36 180 ASN A N 1
ATOM 1474 C CA . ASN A 1 180 ? -23.44 -16.293 10.103 1 94.36 180 ASN A CA 1
ATOM 1475 C C . ASN A 1 180 ? -24.491 -16.368 11.208 1 94.36 180 ASN A C 1
ATOM 1477 O O . ASN A 1 180 ? -25.378 -17.222 11.17 1 94.36 180 ASN A O 1
ATOM 1481 N N . ASN A 1 181 ? -24.406 -15.421 12.227 1 94.61 181 ASN A N 1
ATOM 1482 C CA . ASN A 1 181 ? -25.294 -15.47 13.383 1 94.61 181 ASN A CA 1
ATOM 1483 C C . ASN A 1 181 ? -26.508 -14.564 13.196 1 94.61 181 ASN A C 1
ATOM 1485 O O . ASN A 1 181 ? -27.437 -14.589 14.006 1 94.61 181 ASN A O 1
ATOM 1489 N N . LYS A 1 182 ? -26.536 -13.775 12.199 1 93 182 LYS A N 1
ATOM 1490 C CA . LYS A 1 182 ? -27.682 -12.962 11.803 1 93 182 LYS A CA 1
ATOM 1491 C C . LYS A 1 182 ? -28.089 -12.005 12.92 1 93 182 LYS A C 1
ATOM 1493 O O . LYS A 1 182 ? -29.268 -11.917 13.269 1 93 182 LYS A O 1
ATOM 1498 N N . TYR A 1 183 ? -27.048 -11.462 13.476 1 91.66 183 TYR A N 1
ATOM 1499 C CA . TYR A 1 183 ? -27.299 -10.439 14.486 1 91.66 183 TYR A CA 1
ATOM 1500 C C . TYR A 1 183 ? -28.158 -9.314 13.921 1 91.66 183 TYR A C 1
ATOM 1502 O O . TYR A 1 183 ? -27.758 -8.636 12.973 1 91.66 183 TYR A O 1
ATOM 1510 N N . THR A 1 184 ? -29.34 -9.011 14.445 1 90.88 184 THR A N 1
ATOM 1511 C CA . THR A 1 184 ? -30.309 -8.119 13.82 1 90.88 184 THR A CA 1
ATOM 1512 C C . THR A 1 184 ? -30.422 -6.812 14.599 1 90.88 184 THR A C 1
ATOM 1514 O O . TH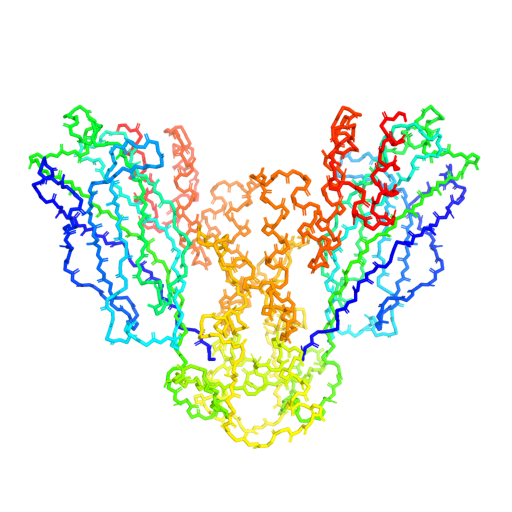R A 1 184 ? -30.977 -5.831 14.098 1 90.88 184 THR A O 1
ATOM 1517 N N . GLU A 1 185 ? -29.803 -6.749 15.785 1 93.38 185 GLU A N 1
ATOM 1518 C CA . GLU A 1 185 ? -29.902 -5.521 16.568 1 93.38 185 GLU A CA 1
ATOM 1519 C C . GLU A 1 185 ? -29.135 -4.38 15.906 1 93.38 185 GLU A C 1
ATOM 1521 O O . GLU A 1 185 ? -28.244 -4.617 15.087 1 93.38 185 GLU A O 1
ATOM 1526 N N . THR A 1 186 ? -29.483 -3.159 16.288 1 95.17 186 THR A N 1
ATOM 1527 C CA . THR A 1 186 ? -28.884 -1.979 15.674 1 95.17 186 THR A CA 1
ATOM 1528 C C . THR A 1 186 ? -27.811 -1.383 16.581 1 95.17 186 THR A C 1
ATOM 1530 O O . THR A 1 186 ? -27.251 -0.327 16.278 1 95.17 186 THR A O 1
ATOM 1533 N N . SER A 1 187 ? -27.544 -2.015 17.726 1 96.79 187 SER A N 1
ATOM 1534 C CA . SER A 1 187 ? -26.494 -1.549 18.625 1 96.79 187 SER A CA 1
ATOM 1535 C C . SER A 1 187 ? -25.76 -2.719 19.271 1 96.79 187 SER A C 1
ATOM 1537 O O . SER A 1 187 ? -26.353 -3.771 19.517 1 96.79 187 SER A O 1
ATOM 1539 N N . LYS A 1 188 ? -24.512 -2.543 19.452 1 96.37 188 LYS A N 1
ATOM 1540 C CA . LYS A 1 188 ? -23.686 -3.552 20.109 1 96.37 188 LYS A CA 1
ATOM 1541 C C . LYS A 1 188 ? -22.585 -2.904 20.943 1 96.37 188 LYS A C 1
ATOM 1543 O O . LYS A 1 188 ? -21.935 -1.958 20.495 1 96.37 188 LYS A O 1
ATOM 1548 N N . LYS A 1 189 ? -22.402 -3.38 22.128 1 96.29 189 LYS A N 1
ATOM 1549 C CA . LYS A 1 189 ? -21.316 -2.928 22.993 1 96.29 189 LYS A CA 1
ATOM 1550 C C . LYS A 1 189 ? -20.148 -3.909 22.966 1 96.29 189 LYS A C 1
ATOM 1552 O O . LYS A 1 189 ? -20.344 -5.12 23.082 1 96.29 189 LYS A O 1
ATOM 1557 N N . LEU A 1 190 ? -18.99 -3.361 22.713 1 94.29 190 LEU A N 1
ATOM 1558 C CA . LEU A 1 190 ? -17.775 -4.166 22.788 1 94.29 190 LEU A CA 1
ATOM 1559 C C . LEU A 1 190 ? -16.978 -3.832 24.044 1 94.29 190 LEU A C 1
ATOM 1561 O O . LEU A 1 190 ? -16.751 -2.659 24.347 1 94.29 190 LEU A O 1
ATOM 1565 N N . GLU A 1 191 ? -16.485 -4.78 24.832 1 88.59 191 GLU A N 1
ATOM 1566 C CA . GLU A 1 191 ? -15.829 -4.534 26.113 1 88.59 191 GLU A CA 1
ATOM 1567 C C . GLU A 1 191 ? -14.325 -4.772 26.018 1 88.59 191 GLU A C 1
ATOM 1569 O O . GLU A 1 191 ? -13.554 -4.23 26.812 1 88.59 191 GLU A O 1
ATOM 1574 N N . ASP A 1 192 ? -13.75 -5.401 25.089 1 83.53 192 ASP A N 1
ATOM 1575 C CA . ASP A 1 192 ? -12.336 -5.765 25.077 1 83.53 192 ASP A CA 1
ATOM 1576 C C . ASP A 1 192 ? -11.597 -5.058 23.942 1 83.53 192 ASP A C 1
ATOM 1578 O O . ASP A 1 192 ? -10.691 -5.63 23.333 1 83.53 192 ASP A O 1
ATOM 1582 N N . VAL A 1 193 ? -12.14 -3.834 23.709 1 88.44 193 VAL A N 1
ATOM 1583 C CA . VAL A 1 193 ? -11.482 -3.089 22.64 1 88.44 193 VAL A CA 1
ATOM 1584 C C . VAL A 1 193 ? -11.551 -1.593 22.934 1 88.44 193 VAL A C 1
ATOM 1586 O O . VAL A 1 193 ? -12.513 -1.117 23.542 1 88.44 193 VAL A O 1
ATOM 1589 N N . THR A 1 194 ? -10.511 -0.901 22.675 1 89.48 194 THR A N 1
ATOM 1590 C CA . THR A 1 194 ? -10.505 0.554 22.787 1 89.48 194 THR A CA 1
ATOM 1591 C C . THR A 1 194 ? -10.988 1.198 21.49 1 89.48 194 THR A C 1
ATOM 1593 O O . THR A 1 194 ? -11.132 0.52 20.47 1 89.48 194 THR A O 1
ATOM 1596 N N . ALA A 1 195 ? -11.288 2.484 21.566 1 89.26 195 ALA A N 1
ATOM 1597 C CA . ALA A 1 195 ? -11.675 3.234 20.375 1 89.26 195 ALA A CA 1
ATOM 1598 C C . ALA A 1 195 ? -10.564 3.214 19.328 1 89.26 195 ALA A C 1
ATOM 1600 O O . ALA A 1 195 ? -10.834 3.108 18.13 1 89.26 195 ALA A O 1
ATOM 1601 N N . GLU A 1 196 ? -9.355 3.29 19.75 1 84.33 196 GLU A N 1
ATOM 1602 C CA . GLU A 1 196 ? -8.204 3.269 18.852 1 84.33 196 GLU A CA 1
ATOM 1603 C C . GLU A 1 196 ? -8.099 1.935 18.12 1 84.33 196 GLU A C 1
ATOM 1605 O O . GLU A 1 196 ? -7.816 1.899 16.92 1 84.33 196 GLU A O 1
ATOM 1610 N N . GLU A 1 197 ? -8.298 0.96 18.822 1 86.89 197 GLU A N 1
ATOM 1611 C CA . GLU A 1 197 ? -8.227 -0.376 18.237 1 86.89 197 GLU A CA 1
ATOM 1612 C C . GLU A 1 197 ? -9.342 -0.592 17.218 1 86.89 197 GLU A C 1
ATOM 1614 O O . GLU A 1 197 ? -9.119 -1.192 16.164 1 86.89 197 GLU A O 1
ATOM 1619 N N . LEU A 1 198 ? -10.57 -0.152 17.569 1 90.85 198 LEU A N 1
ATOM 1620 C CA . LEU A 1 198 ? -11.678 -0.268 16.627 1 90.85 198 LEU A CA 1
ATOM 1621 C C . LEU A 1 198 ? -11.382 0.496 15.341 1 90.85 198 LEU A C 1
ATOM 1623 O O . LEU A 1 198 ? -11.672 0.011 14.245 1 90.85 198 LEU A O 1
ATOM 1627 N N . CYS A 1 199 ? -10.808 1.62 15.503 1 88.51 199 CYS A N 1
ATOM 1628 C CA . CYS A 1 199 ? -10.453 2.415 14.333 1 88.51 199 CYS A CA 1
ATOM 1629 C C . CYS A 1 199 ? -9.451 1.675 13.454 1 88.51 199 CYS A C 1
ATOM 1631 O O . CYS A 1 199 ? -9.499 1.78 12.227 1 88.51 199 CYS A O 1
ATOM 1633 N N . CYS A 1 200 ? -8.6 0.924 14.008 1 84.16 200 CYS A N 1
ATOM 1634 C CA . CYS A 1 200 ? -7.631 0.145 13.244 1 84.16 200 CYS A CA 1
ATOM 1635 C C . CYS A 1 200 ? -8.325 -0.933 12.42 1 84.16 200 CYS A C 1
ATOM 1637 O O . CYS A 1 200 ? -7.867 -1.278 11.33 1 84.16 200 CYS A O 1
ATOM 1639 N N . ILE A 1 201 ? -9.359 -1.401 12.937 1 87.44 201 ILE A N 1
ATOM 1640 C CA . ILE A 1 201 ? -10.143 -2.39 12.205 1 87.44 201 ILE A CA 1
ATOM 1641 C C . ILE A 1 201 ? -10.831 -1.725 11.015 1 87.44 201 ILE A C 1
ATOM 1643 O O . ILE A 1 201 ? -10.865 -2.285 9.917 1 87.44 201 ILE A O 1
ATOM 1647 N N . LEU A 1 202 ? -11.251 -0.55 11.274 1 88.98 202 LEU A N 1
ATOM 1648 C CA . LEU A 1 202 ? -12.109 0.132 10.312 1 88.98 202 LEU A CA 1
ATOM 1649 C C . LEU A 1 202 ? -11.288 0.711 9.165 1 88.98 202 LEU A C 1
ATOM 1651 O O . LEU A 1 202 ? -11.763 0.783 8.03 1 88.98 202 LEU A O 1
ATOM 1655 N N . VAL A 1 203 ? -10.139 1.1 9.495 1 82.71 203 VAL A N 1
ATOM 1656 C CA . VAL A 1 203 ? -9.374 1.805 8.472 1 82.71 203 VAL A CA 1
ATOM 1657 C C . VAL A 1 203 ? -8.205 0.938 8.012 1 82.71 203 VAL A C 1
ATOM 1659 O O . VAL A 1 203 ? -7.496 0.353 8.835 1 82.71 203 VAL A O 1
ATOM 1662 N N . SER A 1 204 ? -8.215 0.231 6.887 1 61.03 204 SER A N 1
ATOM 1663 C CA . SER A 1 204 ? -7.389 -0.802 6.27 1 61.03 204 SER A CA 1
ATOM 1664 C C . SER A 1 204 ? -5.919 -0.395 6.248 1 61.03 204 SER A C 1
ATOM 1666 O O . SER A 1 204 ? -5.056 -1.188 5.866 1 61.03 204 SER A O 1
ATOM 1668 N N . TYR A 1 205 ? -5.61 0.815 6.487 1 56.97 205 TYR A N 1
ATOM 1669 C CA . TYR A 1 205 ? -4.216 1.088 6.159 1 56.97 205 TYR A CA 1
ATOM 1670 C C . TYR A 1 205 ? -3.443 1.537 7.393 1 56.97 205 TYR A C 1
ATOM 1672 O O . TYR A 1 205 ? -3.448 2.721 7.74 1 56.97 205 TYR A O 1
ATOM 1680 N N . PRO A 1 206 ? -3.056 0.421 8.174 1 52.21 206 PRO A N 1
ATOM 1681 C CA . PRO A 1 206 ? -2.272 1.103 9.207 1 52.21 206 PRO A CA 1
ATOM 1682 C C . PRO A 1 206 ? -1.045 1.815 8.643 1 52.21 206 PRO A C 1
ATOM 1684 O O . PRO A 1 206 ? -0.372 1.283 7.756 1 52.21 206 PRO A O 1
ATOM 1687 N N . CYS A 1 207 ? -1.131 3.021 8.569 1 58.58 207 CYS A N 1
ATOM 1688 C CA . CYS A 1 207 ? 0.085 3.813 8.417 1 58.58 207 CYS A CA 1
ATOM 1689 C C . CYS A 1 207 ? 1.137 3.398 9.438 1 58.58 207 CYS A C 1
ATOM 1691 O O . CYS A 1 207 ? 0.815 3.141 10.599 1 58.58 207 CYS A O 1
ATOM 1693 N N . VAL A 1 208 ? 2.149 2.771 8.912 1 60.31 208 VAL A N 1
ATOM 1694 C CA . VAL A 1 208 ? 3.259 2.554 9.834 1 60.31 208 VAL A CA 1
ATOM 1695 C C . VAL A 1 208 ? 3.883 3.894 10.217 1 60.31 208 VAL A C 1
ATOM 1697 O O . VAL A 1 208 ? 4.776 4.389 9.527 1 60.31 208 VAL A O 1
ATOM 1700 N N . ASP A 1 209 ? 3.178 4.375 11.182 1 67.99 209 ASP A N 1
ATOM 1701 C CA . ASP A 1 209 ? 3.687 5.658 11.657 1 67.99 209 ASP A CA 1
ATOM 1702 C C . ASP A 1 209 ? 4.703 5.465 12.78 1 67.99 209 ASP A C 1
ATOM 1704 O O . ASP A 1 209 ? 4.939 4.339 13.224 1 67.99 209 ASP A O 1
ATOM 1708 N N . PRO A 1 210 ? 5.416 6.446 13.165 1 70.7 210 PRO A N 1
ATOM 1709 C CA . PRO A 1 210 ? 6.487 6.328 14.158 1 70.7 210 PRO A CA 1
ATOM 1710 C C . PRO A 1 210 ? 5.989 5.809 15.505 1 70.7 210 PRO A C 1
ATOM 1712 O O . PRO A 1 210 ? 6.783 5.328 16.317 1 70.7 210 PRO A O 1
ATOM 1715 N N . LEU A 1 211 ? 4.69 5.849 15.736 1 74.81 211 LEU A N 1
ATOM 1716 C CA . LEU A 1 211 ? 4.142 5.407 17.014 1 74.81 211 LEU A CA 1
ATOM 1717 C C . LEU A 1 211 ? 3.65 3.966 16.926 1 74.81 211 LEU A C 1
ATOM 1719 O O . LEU A 1 211 ? 3.246 3.381 17.933 1 74.81 211 LEU A O 1
ATOM 1723 N N . PHE A 1 212 ? 3.755 3.317 15.788 1 79.88 212 PHE A N 1
ATOM 1724 C CA . PHE A 1 212 ? 3.213 1.986 15.54 1 79.88 212 PHE A CA 1
ATOM 1725 C C . PHE A 1 212 ? 3.805 0.97 16.509 1 79.88 212 PHE A C 1
ATOM 1727 O O . PHE A 1 212 ? 3.099 0.085 16.996 1 79.88 212 PHE A O 1
ATOM 1734 N N . GLU A 1 213 ? 5.085 1.157 16.839 1 81.6 213 GLU A N 1
ATOM 1735 C CA . GLU A 1 213 ? 5.769 0.213 17.718 1 81.6 213 GLU A CA 1
ATOM 1736 C C . GLU A 1 213 ? 5.142 0.201 19.109 1 81.6 213 GLU A C 1
ATOM 1738 O O . GLU A 1 213 ? 5.022 -0.855 19.733 1 81.6 213 GLU A O 1
ATOM 1743 N N . LYS A 1 214 ? 4.789 1.352 19.507 1 82.88 214 LYS A N 1
ATOM 1744 C CA . LYS A 1 214 ? 4.223 1.499 20.845 1 82.88 214 LYS A CA 1
ATOM 1745 C C . LYS A 1 214 ? 2.907 0.736 20.972 1 82.88 214 LYS A C 1
ATOM 1747 O O . LYS A 1 214 ? 2.562 0.26 22.056 1 82.88 214 LYS A O 1
ATOM 1752 N N . PHE A 1 215 ? 2.271 0.544 19.861 1 83.62 215 PHE A N 1
ATOM 1753 C CA . PHE A 1 215 ? 0.943 -0.054 19.91 1 83.62 215 PHE A CA 1
ATOM 1754 C C . PHE A 1 215 ? 0.947 -1.436 19.266 1 83.62 215 PHE A C 1
ATOM 1756 O O . PHE A 1 215 ? -0.112 -2.029 19.051 1 83.62 215 PHE A O 1
ATOM 1763 N N . LEU A 1 216 ? 2.062 -1.931 19.008 1 87.51 216 LEU A N 1
ATOM 1764 C CA . LEU A 1 216 ? 2.201 -3.171 18.253 1 87.51 216 LEU A CA 1
ATOM 1765 C C . LEU A 1 216 ? 1.476 -4.317 18.951 1 87.51 216 LEU A C 1
ATOM 1767 O O . LEU A 1 216 ? 0.718 -5.056 18.318 1 87.51 216 LEU A O 1
ATOM 1771 N N . ASP A 1 217 ? 1.653 -4.485 20.265 1 90.06 217 ASP A N 1
ATOM 1772 C CA . ASP A 1 217 ? 1.016 -5.567 21.01 1 90.06 217 ASP A CA 1
ATOM 1773 C C . ASP A 1 217 ? -0.506 -5.462 20.938 1 90.06 217 ASP A C 1
ATOM 1775 O O . ASP A 1 217 ? -1.195 -6.467 20.753 1 90.06 217 ASP A O 1
ATOM 1779 N N . ASP A 1 218 ? -0.951 -4.278 21.042 1 88.59 218 ASP A N 1
ATOM 1780 C CA . ASP A 1 218 ? -2.391 -4.047 20.992 1 88.59 218 ASP A CA 1
ATOM 1781 C C . ASP A 1 218 ? -2.952 -4.367 19.608 1 88.59 218 ASP A C 1
ATOM 1783 O O . ASP A 1 218 ? -4.04 -4.933 19.489 1 88.59 218 ASP A O 1
ATOM 1787 N N . TYR A 1 219 ? -2.2 -3.978 18.617 1 87.45 219 TYR A N 1
ATOM 1788 C CA . TYR A 1 219 ? -2.635 -4.226 17.247 1 87.45 219 TYR A CA 1
ATOM 1789 C C . TYR A 1 219 ? -2.688 -5.72 16.953 1 87.45 219 TYR A C 1
ATOM 1791 O O . TYR A 1 219 ? -3.629 -6.201 16.317 1 87.45 219 TYR A O 1
ATOM 1799 N N . ILE A 1 220 ? -1.699 -6.389 17.45 1 90.52 220 ILE A N 1
ATOM 1800 C CA . ILE A 1 220 ? -1.646 -7.83 17.224 1 90.52 220 ILE A CA 1
ATOM 1801 C C . ILE A 1 220 ? -2.807 -8.509 17.948 1 90.52 220 ILE A C 1
ATOM 1803 O O . ILE A 1 220 ? -3.482 -9.37 17.379 1 90.52 220 ILE A O 1
ATOM 1807 N N . GLU A 1 221 ? -2.987 -8.15 19.13 1 90.84 221 GLU A N 1
ATOM 1808 C CA . GLU A 1 221 ? -4.095 -8.714 19.896 1 90.84 221 GLU A CA 1
ATOM 1809 C C . GLU A 1 221 ? -5.432 -8.437 19.216 1 90.84 221 GLU A C 1
ATOM 1811 O O . GLU A 1 221 ? -6.286 -9.322 19.131 1 90.84 221 GLU A O 1
ATOM 1816 N N . THR A 1 222 ? -5.599 -7.259 18.76 1 90.33 222 THR A N 1
ATOM 1817 C CA . THR A 1 222 ? -6.831 -6.878 18.079 1 90.33 222 THR A CA 1
ATOM 1818 C C . THR A 1 222 ? -7.005 -7.674 16.789 1 90.33 222 THR A C 1
ATOM 1820 O O . THR A 1 222 ? -8.097 -8.168 16.5 1 90.33 222 THR A O 1
ATOM 1823 N N . ALA A 1 223 ? -5.941 -7.732 16.053 1 89.65 223 ALA A N 1
ATOM 1824 C CA . ALA A 1 223 ? -5.987 -8.473 14.795 1 89.65 223 ALA A CA 1
ATOM 1825 C C . ALA A 1 223 ? -6.408 -9.921 15.026 1 89.65 223 ALA A C 1
ATOM 1827 O O . ALA A 1 223 ? -7.198 -10.475 14.257 1 89.65 223 ALA A O 1
ATOM 1828 N N . ASN A 1 224 ? -5.898 -10.522 16.072 1 89.62 224 ASN A N 1
ATOM 1829 C CA . ASN A 1 224 ? -6.195 -11.916 16.384 1 89.62 224 ASN A CA 1
ATOM 1830 C C . ASN A 1 224 ? -7.605 -12.076 16.945 1 89.62 224 ASN A C 1
ATOM 1832 O O . ASN A 1 224 ? -8.341 -12.977 16.537 1 89.62 224 ASN A O 1
ATOM 1836 N N . THR A 1 225 ? -7.934 -11.233 17.834 1 92.12 225 THR A N 1
ATOM 1837 C CA . THR A 1 225 ? -9.217 -11.341 18.521 1 92.12 225 THR A CA 1
ATOM 1838 C C . THR A 1 225 ? -10.371 -11.092 17.554 1 92.12 225 THR A C 1
ATOM 1840 O O . THR A 1 225 ? -11.391 -11.782 17.605 1 92.12 225 THR A O 1
ATOM 1843 N N . TYR A 1 226 ? -10.198 -10.153 16.636 1 92.54 226 TYR A N 1
ATOM 1844 C CA . TYR A 1 226 ? -11.297 -9.765 15.758 1 92.54 226 TYR A CA 1
ATOM 1845 C C . TYR A 1 226 ? -11.073 -10.285 14.343 1 92.54 226 TYR A C 1
ATOM 1847 O O . TYR A 1 226 ? -11.903 -10.067 13.457 1 92.54 226 TYR A O 1
ATOM 1855 N N . GLY A 1 227 ? -10.042 -10.981 14.148 1 90.56 227 GLY A N 1
ATOM 1856 C CA . GLY A 1 227 ? -9.787 -11.565 12.84 1 90.56 227 GLY A CA 1
ATOM 1857 C C . GLY A 1 227 ? -9.691 -10.531 11.734 1 90.56 227 GLY A C 1
ATOM 1858 O O . GLY A 1 227 ? -10.506 -10.527 10.809 1 90.56 227 GLY A O 1
ATOM 1859 N N . VAL A 1 228 ? -8.709 -9.675 11.775 1 90.8 228 VAL A N 1
ATOM 1860 C CA . VAL A 1 228 ? -8.519 -8.594 10.815 1 90.8 228 VAL A CA 1
ATOM 1861 C C . VAL A 1 228 ? -7.268 -8.857 9.98 1 90.8 228 VAL A C 1
ATOM 1863 O O . VAL A 1 228 ? -6.167 -8.445 10.353 1 90.8 228 VAL A O 1
ATOM 1866 N N . PRO A 1 229 ? -7.458 -9.406 8.815 1 86.55 229 PRO A N 1
ATOM 1867 C CA . PRO A 1 229 ? -6.298 -9.803 8.015 1 86.55 229 PRO A CA 1
ATOM 1868 C C . PRO A 1 229 ? -5.402 -8.622 7.648 1 86.55 229 PRO A C 1
ATOM 1870 O O . PRO A 1 229 ? -4.175 -8.749 7.652 1 86.55 229 PRO A O 1
ATOM 1873 N N . SER A 1 230 ? -6.003 -7.534 7.311 1 83.5 230 SER A N 1
ATOM 1874 C CA . SER A 1 230 ? -5.21 -6.38 6.899 1 83.5 230 SER A CA 1
ATOM 1875 C C . SER A 1 230 ? -4.308 -5.896 8.029 1 83.5 230 SER A C 1
ATOM 1877 O O . SER A 1 230 ? -3.178 -5.467 7.788 1 83.5 230 SER A O 1
ATOM 1879 N N . LEU A 1 231 ? -4.803 -5.907 9.184 1 86.65 231 LEU A N 1
ATOM 1880 C CA . LEU A 1 231 ? -4.009 -5.504 10.339 1 86.65 231 LEU A CA 1
ATOM 1881 C C . LEU A 1 231 ? -2.899 -6.513 10.614 1 86.65 231 LEU A C 1
ATOM 1883 O O . LEU A 1 231 ? -1.789 -6.132 10.992 1 86.65 231 LEU A O 1
ATOM 1887 N N . HIS A 1 232 ? -3.222 -7.767 10.441 1 86.66 232 HIS A N 1
ATOM 1888 C CA . HIS A 1 232 ? -2.205 -8.806 10.555 1 86.66 232 HIS A CA 1
ATOM 1889 C C . HIS A 1 232 ? -1.071 -8.578 9.562 1 86.66 232 HIS A C 1
ATOM 1891 O O . HIS A 1 232 ? 0.104 -8.694 9.917 1 86.66 232 HIS A O 1
ATOM 1897 N N . ASP A 1 233 ? -1.473 -8.272 8.421 1 83.59 233 ASP A N 1
ATOM 1898 C CA . ASP A 1 233 ? -0.483 -8.034 7.375 1 83.59 233 ASP A CA 1
ATOM 1899 C C . ASP A 1 233 ? 0.415 -6.851 7.729 1 83.59 233 ASP A C 1
ATOM 1901 O O . ASP A 1 233 ? 1.624 -6.889 7.49 1 83.59 233 ASP A O 1
ATOM 1905 N N . THR A 1 234 ? -0.19 -5.823 8.191 1 83.86 234 THR A N 1
ATOM 1906 C CA . THR A 1 234 ? 0.561 -4.624 8.547 1 83.86 234 THR A CA 1
ATOM 1907 C C . THR A 1 234 ? 1.558 -4.923 9.663 1 83.86 234 THR A C 1
ATOM 1909 O O . THR A 1 234 ? 2.704 -4.47 9.616 1 83.86 234 THR A O 1
ATOM 1912 N N . CYS A 1 235 ? 1.134 -5.657 10.656 1 87.07 235 CYS A N 1
ATOM 1913 C CA . CYS A 1 235 ? 2.017 -6.035 11.755 1 87.07 235 CYS A CA 1
ATOM 1914 C C . CYS A 1 235 ? 3.157 -6.916 11.259 1 87.07 235 CYS A C 1
ATOM 1916 O O . CYS A 1 235 ? 4.304 -6.747 11.677 1 87.07 235 CYS A O 1
ATOM 1918 N N . GLU A 1 236 ? 2.806 -7.761 10.385 1 86.88 236 GLU A N 1
ATOM 1919 C CA . GLU A 1 236 ? 3.815 -8.645 9.809 1 86.88 236 GLU A CA 1
ATOM 1920 C C . GLU A 1 236 ? 4.875 -7.853 9.05 1 86.88 236 GLU A C 1
ATOM 1922 O O . GLU A 1 236 ? 6.074 -8.08 9.229 1 86.88 236 GLU A O 1
ATOM 1927 N N . LYS A 1 237 ? 4.411 -6.986 8.226 1 83.03 237 LYS A N 1
ATOM 1928 C CA . LYS A 1 237 ? 5.327 -6.163 7.442 1 83.03 237 LYS A CA 1
ATOM 1929 C C . LYS A 1 237 ? 6.223 -5.323 8.347 1 83.03 237 LYS A C 1
ATOM 1931 O O . LYS A 1 237 ? 7.413 -5.16 8.073 1 83.03 237 LYS A O 1
ATOM 1936 N N . TYR A 1 238 ? 5.692 -4.82 9.322 1 86.07 238 TYR A N 1
ATOM 1937 C CA . TYR A 1 238 ? 6.463 -4.04 10.284 1 86.07 238 TYR A CA 1
ATOM 1938 C C . TYR A 1 238 ? 7.542 -4.893 10.939 1 86.07 238 TYR A C 1
ATOM 1940 O O . TYR A 1 238 ? 8.689 -4.461 11.071 1 86.07 238 TYR A O 1
ATOM 1948 N N . LEU A 1 239 ? 7.155 -6.084 11.368 1 88.59 239 LEU A N 1
ATOM 1949 C CA . LEU A 1 239 ? 8.08 -6.966 12.07 1 88.59 239 LEU A CA 1
ATOM 1950 C C . LEU A 1 239 ? 9.214 -7.407 11.15 1 88.59 239 LEU A C 1
ATOM 1952 O O . LEU A 1 239 ? 10.36 -7.533 11.587 1 88.59 239 LEU A O 1
ATOM 1956 N N . ILE A 1 240 ? 8.858 -7.554 9.946 1 87.2 240 ILE A N 1
ATOM 1957 C CA . ILE A 1 240 ? 9.873 -7.969 8.983 1 87.2 240 ILE A CA 1
ATOM 1958 C C . ILE A 1 240 ? 10.862 -6.829 8.753 1 87.2 240 ILE A C 1
ATOM 1960 O O . ILE A 1 240 ? 12.074 -7.052 8.701 1 87.2 240 ILE A O 1
ATOM 1964 N N . SER A 1 241 ? 10.328 -5.695 8.678 1 83.16 241 SER A N 1
ATOM 1965 C CA . SER A 1 241 ? 11.161 -4.547 8.336 1 83.16 241 SER A CA 1
ATOM 1966 C C . SER A 1 241 ? 11.89 -4.008 9.562 1 83.16 241 SER A C 1
ATOM 1968 O O . SER A 1 241 ? 12.864 -3.263 9.433 1 83.16 241 SER A O 1
ATOM 1970 N N . ASN A 1 242 ? 11.432 -4.384 10.716 1 82.83 242 ASN A N 1
ATOM 1971 C CA . ASN A 1 242 ? 12.024 -3.857 11.941 1 82.83 242 ASN A CA 1
ATOM 1972 C C . ASN A 1 242 ? 13.35 -4.54 12.262 1 82.83 242 ASN A C 1
ATOM 1974 O O . ASN A 1 242 ? 13.371 -5.702 12.671 1 82.83 242 ASN A O 1
ATOM 1978 N N . ASN A 1 243 ? 14.361 -3.812 12.185 1 79.2 243 ASN A N 1
ATOM 1979 C CA . ASN A 1 243 ? 15.688 -4.371 12.418 1 79.2 243 ASN A CA 1
ATOM 1980 C C . ASN A 1 243 ? 16.229 -3.978 13.79 1 79.2 243 ASN A C 1
ATOM 1982 O O . ASN A 1 243 ? 17.349 -4.345 14.149 1 79.2 243 ASN A O 1
ATOM 1986 N N . ASN A 1 244 ? 15.476 -3.337 14.565 1 80.27 244 ASN A N 1
ATOM 1987 C CA . ASN A 1 244 ? 15.943 -2.873 15.867 1 80.27 244 ASN A CA 1
ATOM 1988 C C . ASN A 1 244 ? 15.688 -3.911 16.956 1 80.27 244 ASN A C 1
ATOM 1990 O O . ASN A 1 244 ? 16.246 -3.818 18.051 1 80.27 244 ASN A O 1
ATOM 1994 N N . MET A 1 245 ? 15.019 -4.895 16.683 1 84.3 245 MET A N 1
ATOM 1995 C CA . MET A 1 245 ? 14.712 -5.934 17.662 1 84.3 245 MET A CA 1
ATOM 1996 C C . MET A 1 245 ? 15.796 -7.006 17.676 1 84.3 245 MET A C 1
ATOM 1998 O O . MET A 1 245 ? 16.22 -7.479 16.62 1 84.3 245 MET A O 1
ATOM 2002 N N . GLU A 1 246 ? 16.311 -7.229 18.911 1 87.05 246 GLU A N 1
ATOM 2003 C CA . GLU A 1 246 ? 17.227 -8.357 19.046 1 87.05 246 GLU A CA 1
ATOM 2004 C C . GLU A 1 246 ? 16.603 -9.643 18.51 1 87.05 246 GLU A C 1
ATOM 2006 O O . GLU A 1 246 ? 15.416 -9.898 18.724 1 87.05 246 GLU A O 1
ATOM 2011 N N . ILE A 1 247 ? 17.389 -10.447 17.919 1 90.31 247 ILE A N 1
ATOM 2012 C CA . ILE A 1 247 ? 16.902 -11.573 17.13 1 90.31 247 ILE A CA 1
ATOM 2013 C C . ILE A 1 247 ? 16.168 -12.559 18.036 1 90.31 247 ILE A C 1
ATOM 2015 O O . ILE A 1 247 ? 15.099 -13.061 17.68 1 90.31 247 ILE A O 1
ATOM 2019 N N . MET A 1 248 ? 16.737 -12.845 19.18 1 91.26 248 MET A N 1
ATOM 2020 C CA . MET A 1 248 ? 16.083 -13.797 20.074 1 91.26 248 MET A CA 1
ATOM 2021 C C . MET A 1 248 ? 14.755 -13.244 20.58 1 91.26 248 MET A C 1
ATOM 2023 O O . MET A 1 248 ? 13.777 -13.983 20.706 1 91.26 248 MET A O 1
ATOM 2027 N N . ASP A 1 249 ? 14.737 -12.005 20.841 1 91.78 249 ASP A N 1
ATOM 2028 C CA . ASP A 1 249 ? 13.503 -11.354 21.27 1 91.78 249 ASP A CA 1
ATOM 2029 C C . ASP A 1 249 ? 12.439 -11.42 20.177 1 91.78 249 ASP A C 1
ATOM 2031 O O . ASP A 1 249 ? 11.266 -11.672 20.461 1 91.78 249 ASP A O 1
ATOM 2035 N N . LYS A 1 250 ? 12.905 -1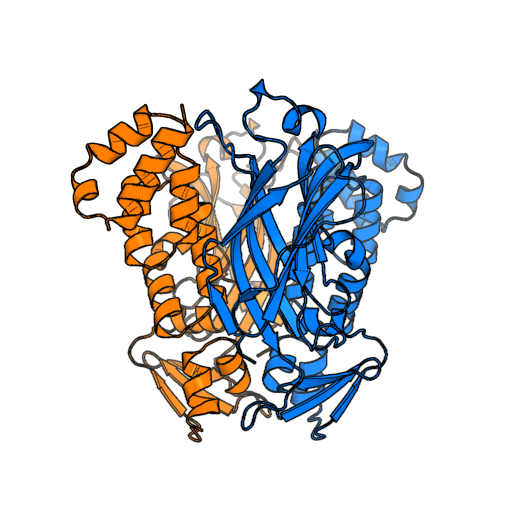1.193 19.047 1 92.59 250 LYS A N 1
ATOM 2036 C CA . LYS A 1 250 ? 11.989 -11.214 17.911 1 92.59 250 LYS A CA 1
ATOM 2037 C C . LYS A 1 250 ? 11.437 -12.617 17.674 1 92.59 250 LYS A C 1
ATOM 2039 O O . LYS A 1 250 ? 10.237 -12.789 17.454 1 92.59 250 LYS A O 1
ATOM 2044 N N . ILE A 1 251 ? 12.24 -13.615 17.746 1 93.13 251 ILE A N 1
ATOM 2045 C CA . ILE A 1 251 ? 11.839 -15.002 17.537 1 93.13 251 ILE A CA 1
ATOM 2046 C C . ILE A 1 251 ? 10.802 -15.403 18.583 1 93.13 251 ILE A C 1
ATOM 2048 O O . ILE A 1 251 ? 9.761 -15.971 18.248 1 93.13 251 ILE A O 1
ATOM 2052 N N . LYS A 1 252 ? 11.06 -15.05 19.772 1 91.81 252 LYS A N 1
ATOM 2053 C CA . LYS A 1 252 ? 10.121 -15.38 20.841 1 91.81 252 LYS A CA 1
ATOM 2054 C C . LYS A 1 252 ? 8.798 -14.643 20.658 1 91.81 252 LYS A C 1
ATOM 2056 O O . LYS A 1 252 ? 7.727 -15.222 20.851 1 91.81 252 LYS A O 1
ATOM 2061 N N . TYR A 1 253 ? 8.994 -13.447 20.31 1 91.56 253 TYR A N 1
ATOM 2062 C CA . TYR A 1 253 ? 7.811 -12.612 20.13 1 91.56 253 TYR A CA 1
ATOM 2063 C C . TYR A 1 253 ? 6.913 -13.167 19.031 1 91.56 253 TYR A C 1
ATOM 2065 O O . TYR A 1 253 ? 5.696 -13.264 19.206 1 91.56 253 TYR A O 1
ATOM 2073 N N . VAL A 1 254 ? 7.465 -13.534 17.978 1 91.83 254 VAL A N 1
ATOM 2074 C CA . VAL A 1 254 ? 6.688 -13.97 16.822 1 91.83 254 VAL A CA 1
ATOM 2075 C C . VAL A 1 254 ? 6.138 -15.373 17.069 1 91.83 254 VAL A C 1
ATOM 2077 O O . VAL A 1 254 ? 5.047 -15.709 16.603 1 91.83 254 VAL A O 1
ATOM 2080 N N . GLU A 1 255 ? 6.892 -16.177 17.692 1 91.09 255 GLU A N 1
ATOM 2081 C CA . GLU A 1 255 ? 6.376 -17.484 18.086 1 91.09 255 GLU A CA 1
ATOM 2082 C C . GLU A 1 255 ? 5.125 -17.346 18.949 1 91.09 255 GLU A C 1
ATOM 2084 O O . GLU A 1 255 ? 4.123 -18.024 18.711 1 91.09 255 GLU A O 1
ATOM 2089 N N . ASP A 1 256 ? 5.167 -16.438 19.891 1 90.03 256 ASP A N 1
ATOM 2090 C CA . ASP A 1 256 ? 4.077 -16.255 20.844 1 90.03 256 ASP A CA 1
ATOM 2091 C C . ASP A 1 256 ? 2.834 -15.695 20.156 1 90.03 256 ASP A C 1
ATOM 2093 O O . ASP A 1 256 ? 1.71 -15.925 20.608 1 90.03 256 ASP A O 1
ATOM 2097 N N . ASN A 1 257 ? 3.037 -15.072 19.046 1 90.17 257 ASN A N 1
ATOM 2098 C CA . ASN A 1 257 ? 1.912 -14.372 18.435 1 90.17 257 ASN A CA 1
ATOM 2099 C C . ASN A 1 257 ? 1.498 -15.021 17.118 1 90.17 257 ASN A C 1
ATOM 2101 O O . ASN A 1 257 ? 0.569 -14.554 16.456 1 90.17 257 ASN A O 1
ATOM 2105 N N . GLY A 1 258 ? 2.2 -16.029 16.694 1 84.92 258 GLY A N 1
ATOM 2106 C CA . GLY A 1 258 ? 1.776 -16.847 15.569 1 84.92 258 GLY A CA 1
ATOM 2107 C C . GLY A 1 258 ? 2.169 -16.264 14.225 1 84.92 258 GLY A C 1
ATOM 2108 O O . GLY A 1 258 ? 1.454 -16.433 13.235 1 84.92 258 GLY A O 1
ATOM 2109 N N . TYR A 1 259 ? 3.235 -15.504 14.149 1 87.71 259 TYR A N 1
ATOM 2110 C CA . TYR A 1 259 ? 3.71 -14.951 12.885 1 87.71 259 TYR A CA 1
ATOM 2111 C C . TYR A 1 259 ? 4.8 -15.828 12.282 1 87.71 259 TYR A C 1
ATOM 2113 O O . TYR A 1 259 ? 5.981 -15.471 12.313 1 87.71 259 TYR A O 1
ATOM 2121 N N . GLU A 1 260 ? 4.41 -16.805 11.639 1 82.76 260 GLU A N 1
ATOM 2122 C CA . GLU A 1 260 ? 5.314 -17.828 11.122 1 82.76 260 GLU A CA 1
ATOM 2123 C C . GLU A 1 260 ? 6.205 -17.27 10.016 1 82.76 260 GLU A C 1
ATOM 2125 O O . GLU A 1 260 ? 7.378 -17.635 9.912 1 82.76 260 GLU A O 1
ATOM 2130 N N . LYS A 1 261 ? 5.656 -16.456 9.296 1 81.78 261 LYS A N 1
ATOM 2131 C CA . LYS A 1 261 ? 6.435 -15.89 8.199 1 81.78 261 LYS A CA 1
ATOM 2132 C C . LYS A 1 261 ? 7.582 -15.031 8.725 1 81.78 261 LYS A C 1
ATOM 2134 O O . LYS A 1 261 ? 8.675 -15.031 8.156 1 81.78 261 LYS A O 1
ATOM 2139 N N . VAL A 1 262 ? 7.244 -14.289 9.636 1 88.57 262 VAL A N 1
ATOM 2140 C CA . VAL A 1 262 ? 8.279 -13.454 10.235 1 88.57 262 VAL A CA 1
ATOM 2141 C C . VAL A 1 262 ? 9.371 -14.335 10.837 1 88.57 262 VAL A C 1
ATOM 2143 O O . VAL A 1 262 ? 10.558 -14.014 10.745 1 88.57 262 VAL A O 1
ATOM 2146 N N . LEU A 1 263 ? 8.925 -15.431 11.437 1 88.89 263 LEU A N 1
ATOM 2147 C CA . LEU A 1 263 ? 9.876 -16.375 12.016 1 88.89 263 LEU A CA 1
ATOM 2148 C C . LEU A 1 263 ? 10.821 -16.918 10.95 1 88.89 263 LEU A C 1
ATOM 2150 O O . LEU A 1 263 ? 12.036 -16.963 11.156 1 88.89 263 LEU A O 1
ATOM 2154 N N . GLU A 1 264 ? 10.29 -17.276 9.907 1 83.84 264 GLU A N 1
ATOM 2155 C CA . GLU A 1 264 ? 11.099 -17.794 8.807 1 83.84 264 GLU A CA 1
ATOM 2156 C C . GLU A 1 264 ? 12.072 -16.738 8.292 1 83.84 264 GLU A C 1
ATOM 2158 O O . GLU A 1 264 ? 13.22 -17.049 7.968 1 83.84 264 GLU A O 1
ATOM 2163 N N . ASP A 1 265 ? 11.558 -15.601 8.201 1 84.86 265 ASP A N 1
ATOM 2164 C CA . ASP A 1 265 ? 12.405 -14.497 7.759 1 84.86 265 ASP A CA 1
ATOM 2165 C C . ASP A 1 265 ? 13.574 -14.285 8.718 1 84.86 265 ASP A C 1
ATOM 2167 O O . ASP A 1 265 ? 14.699 -14.023 8.286 1 84.86 265 ASP A O 1
ATOM 2171 N N . CYS A 1 266 ? 13.342 -14.378 9.982 1 89.5 266 CYS A N 1
ATOM 2172 C CA . CYS A 1 266 ? 14.387 -14.233 10.989 1 89.5 266 CYS A CA 1
ATOM 2173 C C . CYS A 1 266 ? 15.46 -15.302 10.819 1 89.5 266 CYS A C 1
ATOM 2175 O O . CYS A 1 266 ? 16.654 -15.004 10.88 1 89.5 266 CYS A O 1
ATOM 2177 N N . ILE A 1 267 ? 15.017 -16.432 10.565 1 87.65 267 ILE A N 1
ATOM 2178 C CA . ILE A 1 267 ? 15.93 -17.566 10.468 1 87.65 267 ILE A CA 1
ATOM 2179 C C . ILE A 1 267 ? 16.75 -17.46 9.184 1 87.65 267 ILE A C 1
ATOM 2181 O O . ILE A 1 267 ? 17.955 -17.72 9.187 1 87.65 267 ILE A O 1
ATOM 2185 N N . GLU A 1 268 ? 16.134 -17.042 8.23 1 81.77 268 GLU A N 1
ATOM 2186 C CA . GLU A 1 268 ? 16.814 -16.914 6.944 1 81.77 268 GLU A CA 1
ATOM 2187 C C . GLU A 1 268 ? 17.86 -15.804 6.982 1 81.77 268 GLU A C 1
ATOM 2189 O O . GLU A 1 268 ? 18.858 -15.859 6.26 1 81.77 268 GLU A O 1
ATOM 2194 N N . LYS A 1 269 ? 17.645 -14.87 7.721 1 84.26 269 LYS A N 1
ATOM 2195 C CA . LYS A 1 269 ? 18.541 -13.72 7.797 1 84.26 269 LYS A CA 1
ATOM 2196 C C . LYS A 1 269 ? 19.802 -14.057 8.588 1 84.26 269 LYS A C 1
ATOM 2198 O O . LYS A 1 269 ? 20.776 -13.302 8.564 1 84.26 269 LYS A O 1
ATOM 2203 N N . LEU A 1 270 ? 19.756 -15.23 9.28 1 86.5 270 LEU A N 1
ATOM 2204 C CA . LEU A 1 270 ? 20.985 -15.689 9.919 1 86.5 270 LEU A CA 1
ATOM 2205 C C . LEU A 1 270 ? 22.026 -16.081 8.877 1 86.5 270 LEU A C 1
ATOM 2207 O O . LEU A 1 270 ? 21.793 -16.983 8.069 1 86.5 270 LEU A O 1
ATOM 2211 N N . LYS A 1 271 ? 23.177 -15.48 8.958 1 80.9 271 LYS A N 1
ATOM 2212 C CA . LYS A 1 271 ? 24.125 -15.622 7.857 1 80.9 271 LYS A CA 1
ATOM 2213 C C . LYS A 1 271 ? 25.354 -16.416 8.288 1 80.9 271 LYS A C 1
ATOM 2215 O O . LYS A 1 271 ? 26.118 -16.893 7.446 1 80.9 271 LYS A O 1
ATOM 2220 N N . SER A 1 272 ? 25.573 -16.569 9.644 1 85.42 272 SER A N 1
ATOM 2221 C CA . SER A 1 272 ? 26.802 -17.219 10.085 1 85.42 272 SER A CA 1
ATOM 2222 C C . SER A 1 272 ? 26.533 -18.195 11.225 1 85.42 272 SER A C 1
ATOM 2224 O O . SER A 1 272 ? 25.574 -18.026 11.981 1 85.42 272 SER A O 1
ATOM 2226 N N . PRO A 1 273 ? 27.368 -19.186 11.261 1 86.04 273 PRO A N 1
ATOM 2227 C CA . PRO A 1 273 ? 27.258 -20.126 12.379 1 86.04 273 PRO A CA 1
ATOM 2228 C C . PRO A 1 273 ? 27.415 -19.447 13.738 1 86.04 273 PRO A C 1
ATOM 2230 O O . PRO A 1 273 ? 26.833 -19.897 14.728 1 86.04 273 PRO A O 1
ATOM 2233 N N . VAL A 1 274 ? 28.128 -18.358 13.723 1 89.27 274 VAL A N 1
ATOM 2234 C CA . VAL A 1 274 ? 28.348 -17.634 14.971 1 89.27 274 VAL A CA 1
ATOM 2235 C C . VAL A 1 274 ? 27.02 -17.087 15.492 1 89.27 274 VAL A C 1
ATOM 2237 O O . VAL A 1 274 ? 26.755 -17.127 16.696 1 89.27 274 VAL A O 1
ATOM 2240 N N . GLU A 1 275 ? 26.245 -16.603 14.627 1 88.94 275 GLU A N 1
ATOM 2241 C CA . GLU A 1 275 ? 24.938 -16.071 15.003 1 88.94 275 GLU A CA 1
ATOM 2242 C C . GLU A 1 275 ? 24.039 -17.166 15.57 1 88.94 275 GLU A C 1
ATOM 2244 O O . GLU A 1 275 ? 23.302 -16.935 16.531 1 88.94 275 GLU A O 1
ATOM 2249 N N . ILE A 1 276 ? 24.143 -18.309 15.008 1 90.69 276 ILE A N 1
ATOM 2250 C CA . ILE A 1 276 ? 23.323 -19.435 15.443 1 90.69 276 ILE A CA 1
ATOM 2251 C C . ILE A 1 276 ? 23.802 -19.926 16.806 1 90.69 276 ILE A C 1
ATOM 2253 O O . ILE A 1 276 ? 22.991 -20.281 17.666 1 90.69 276 ILE A O 1
ATOM 2257 N N . LYS A 1 277 ? 25.086 -19.939 16.919 1 90.93 277 LYS A N 1
ATOM 2258 C CA . LYS A 1 277 ? 25.644 -20.322 18.213 1 90.93 277 LYS A CA 1
ATOM 2259 C C . LYS A 1 277 ? 25.192 -19.364 19.311 1 90.93 277 LYS A C 1
ATOM 2261 O O . LYS A 1 277 ? 24.852 -19.793 20.416 1 90.93 277 LYS A O 1
ATOM 2266 N N . LYS A 1 278 ? 25.196 -18.121 18.993 1 91.7 278 LYS A N 1
ATOM 2267 C CA . LYS A 1 278 ? 24.745 -17.114 19.95 1 91.7 278 LYS A CA 1
ATOM 2268 C C . LYS A 1 278 ? 23.296 -17.356 20.36 1 91.7 278 LYS A C 1
ATOM 2270 O O . LYS A 1 278 ? 22.943 -17.201 21.531 1 91.7 278 LYS A O 1
ATOM 2275 N N . LEU A 1 279 ? 22.501 -17.726 19.436 1 91.78 279 LEU A N 1
ATOM 2276 C CA . LEU A 1 279 ? 21.1 -18.024 19.714 1 91.78 279 LEU A CA 1
ATOM 2277 C C . LEU A 1 279 ? 20.972 -19.263 20.593 1 91.78 279 LEU A C 1
ATOM 2279 O O . LEU A 1 279 ? 20.169 -19.286 21.529 1 91.78 279 LEU A O 1
ATOM 2283 N N . HIS A 1 280 ? 21.749 -20.195 20.268 1 91.39 280 HIS A N 1
ATOM 2284 C CA . HIS A 1 280 ? 21.686 -21.475 20.964 1 91.39 280 HIS A CA 1
ATOM 2285 C C . HIS A 1 280 ? 22.106 -21.331 22.422 1 91.39 280 HIS A C 1
ATOM 2287 O O . HIS A 1 280 ? 21.595 -22.039 23.293 1 91.39 280 HIS A O 1
ATOM 2293 N N . THR A 1 281 ? 22.993 -20.403 22.684 1 91.92 281 THR A N 1
ATOM 2294 C CA . THR A 1 281 ? 23.514 -20.241 24.037 1 91.92 281 THR A CA 1
ATOM 2295 C C . THR A 1 281 ? 22.595 -19.351 24.868 1 91.92 281 THR A C 1
ATOM 2297 O O . THR A 1 281 ? 22.718 -19.295 26.093 1 91.92 281 THR A O 1
ATOM 2300 N N . ASP A 1 282 ? 21.716 -18.671 24.203 1 92.39 282 ASP A N 1
ATOM 2301 C CA . ASP A 1 282 ? 20.724 -17.871 24.916 1 92.39 282 ASP A CA 1
ATOM 2302 C C . ASP A 1 282 ? 19.776 -18.759 25.718 1 92.39 282 ASP A C 1
ATOM 2304 O O . ASP A 1 282 ? 19.236 -19.734 25.191 1 92.39 282 ASP A O 1
ATOM 2308 N N . PRO A 1 283 ? 19.533 -18.474 27.003 1 91.93 283 PRO A N 1
ATOM 2309 C CA . PRO A 1 283 ? 18.657 -19.298 27.84 1 91.93 283 PRO A CA 1
ATOM 2310 C C . PRO A 1 283 ? 17.231 -19.381 27.299 1 91.93 283 PRO A C 1
ATOM 2312 O O . PRO A 1 283 ? 16.531 -20.367 27.541 1 91.93 283 PRO A O 1
ATOM 2315 N N . ARG A 1 284 ? 16.821 -18.556 26.569 1 90.47 284 ARG A N 1
ATOM 2316 C CA . ARG A 1 284 ? 15.464 -18.551 26.033 1 90.47 284 ARG A CA 1
ATOM 2317 C C . ARG A 1 284 ? 15.312 -19.576 24.914 1 90.47 284 ARG A C 1
ATOM 2319 O O . ARG A 1 284 ? 14.194 -19.951 24.555 1 90.47 284 ARG A O 1
ATOM 2326 N N . PHE A 1 285 ? 16.398 -20.002 24.405 1 93.07 285 PHE A N 1
ATOM 2327 C CA . PHE A 1 285 ? 16.389 -20.956 23.303 1 93.07 285 PHE A CA 1
ATOM 2328 C C . PHE A 1 285 ? 15.698 -22.251 23.713 1 93.07 285 PHE A C 1
ATOM 2330 O O . PHE A 1 285 ? 14.936 -22.828 22.935 1 93.07 285 PHE A O 1
ATOM 2337 N N . ASP A 1 286 ? 15.907 -22.639 24.861 1 91.82 286 ASP A N 1
ATOM 2338 C CA . ASP A 1 286 ? 15.363 -23.9 25.356 1 91.82 286 ASP A CA 1
ATOM 2339 C C . ASP A 1 286 ? 13.844 -23.826 25.491 1 91.82 286 ASP A C 1
ATOM 2341 O O . ASP A 1 286 ? 13.167 -24.857 25.511 1 91.82 286 ASP A O 1
ATOM 2345 N N . LYS A 1 287 ? 13.378 -22.646 25.58 1 92.95 287 LYS A N 1
ATOM 2346 C CA . LYS A 1 287 ? 11.944 -22.462 25.781 1 92.95 287 LYS A CA 1
ATOM 2347 C C . LYS A 1 287 ? 11.205 -22.402 24.448 1 92.95 287 LYS A C 1
ATOM 2349 O O . LYS A 1 287 ? 9.972 -22.423 24.413 1 92.95 287 LYS A O 1
ATOM 2354 N N . LEU A 1 288 ? 11.959 -22.427 23.345 1 93.19 288 LEU A N 1
ATOM 2355 C CA . LEU A 1 288 ? 11.339 -22.405 22.024 1 93.19 288 LEU A CA 1
ATOM 2356 C C . LEU A 1 288 ? 10.701 -23.752 21.701 1 93.19 288 LEU A C 1
ATOM 2358 O O . LEU A 1 288 ? 11.113 -24.783 22.237 1 93.19 288 LEU A O 1
ATOM 2362 N N . LYS A 1 289 ? 9.708 -23.684 20.935 1 92.55 289 LYS A N 1
ATOM 2363 C CA . LYS A 1 289 ? 9.105 -24.916 20.435 1 92.55 289 LYS A CA 1
ATOM 2364 C C . LYS A 1 289 ? 10.113 -25.736 19.635 1 92.55 289 LYS A C 1
ATOM 2366 O O . LYS A 1 289 ? 10.999 -25.177 18.984 1 92.55 289 LYS A O 1
ATOM 2371 N N . ASP A 1 290 ? 9.925 -27.016 19.596 1 91.37 290 ASP A N 1
ATOM 2372 C CA . ASP A 1 290 ? 10.868 -27.942 18.977 1 91.37 290 ASP A CA 1
ATOM 2373 C C . ASP A 1 290 ? 10.975 -27.695 17.474 1 91.37 290 ASP A C 1
ATOM 2375 O O . ASP A 1 290 ? 12.057 -27.816 16.895 1 91.37 290 ASP A O 1
ATOM 2379 N N . ASP A 1 291 ? 9.905 -27.412 16.981 1 88.55 291 ASP A N 1
ATOM 2380 C CA . ASP A 1 291 ? 9.921 -27.197 15.537 1 88.55 291 ASP A CA 1
ATOM 2381 C C . ASP A 1 291 ? 10.753 -25.969 15.174 1 88.55 291 ASP A C 1
ATOM 2383 O O . ASP A 1 291 ? 11.433 -25.955 14.146 1 88.55 291 ASP A O 1
ATOM 2387 N N . ILE A 1 292 ? 10.735 -24.986 15.978 1 90.65 292 ILE A N 1
ATOM 2388 C CA . ILE A 1 292 ? 11.499 -23.765 15.746 1 90.65 292 ILE A CA 1
ATOM 2389 C C . ILE A 1 292 ? 12.985 -24.036 15.967 1 90.65 292 ILE A C 1
ATOM 2391 O O . ILE A 1 292 ? 13.826 -23.599 15.178 1 90.65 292 ILE A O 1
ATOM 2395 N N . LYS A 1 293 ? 13.237 -24.746 17.025 1 90.69 293 LYS A N 1
ATOM 2396 C CA . LYS A 1 293 ? 14.621 -25.136 17.278 1 90.69 293 LYS A CA 1
ATOM 2397 C C . LYS A 1 293 ? 15.201 -25.901 16.092 1 90.69 293 LYS A C 1
ATOM 2399 O O . LYS A 1 293 ? 16.335 -25.648 15.678 1 90.69 293 LYS A O 1
ATOM 2404 N N . LEU A 1 294 ? 14.384 -26.765 15.607 1 88.89 294 LEU A N 1
ATOM 2405 C CA . LEU A 1 294 ? 14.819 -27.582 14.479 1 88.89 294 LEU A CA 1
ATOM 2406 C C . LEU A 1 294 ? 15.085 -26.717 13.252 1 88.89 294 LEU A C 1
ATOM 2408 O O . LEU A 1 294 ? 16.052 -26.948 12.522 1 88.89 294 LEU A O 1
ATOM 2412 N N . LYS A 1 295 ? 14.276 -25.779 13.039 1 86.03 295 LYS A N 1
ATOM 2413 C CA . LYS A 1 295 ? 14.455 -24.885 11.898 1 86.03 295 LYS A CA 1
ATOM 2414 C C . LYS A 1 295 ? 15.764 -24.108 12.009 1 86.03 295 LYS A C 1
ATOM 2416 O O . LYS A 1 295 ? 16.462 -23.911 11.012 1 86.03 295 LYS A O 1
ATOM 2421 N N . ILE A 1 296 ? 16.039 -23.719 13.135 1 88.76 296 ILE A N 1
ATOM 2422 C CA . ILE A 1 296 ? 17.263 -22.963 13.376 1 88.76 296 ILE A CA 1
ATOM 2423 C C . ILE A 1 296 ? 18.478 -23.859 13.141 1 88.76 296 ILE A C 1
ATOM 2425 O O . ILE A 1 296 ? 19.443 -23.45 12.491 1 88.76 296 ILE A O 1
ATOM 2429 N N . MET A 1 297 ? 18.349 -25.006 13.626 1 85.59 297 MET A N 1
ATOM 2430 C CA . MET A 1 297 ? 19.456 -25.945 13.474 1 85.59 297 MET A CA 1
ATOM 2431 C C . MET A 1 297 ? 19.644 -26.333 12.011 1 85.59 297 MET A C 1
ATOM 2433 O O . MET A 1 297 ? 20.774 -26.497 11.548 1 85.59 297 MET A O 1
ATOM 2437 N N . ASN A 1 298 ? 18.545 -26.505 11.397 1 82.07 298 ASN A N 1
ATOM 2438 C CA . ASN A 1 298 ? 18.634 -26.826 9.977 1 82.07 298 ASN A CA 1
ATOM 2439 C C . ASN A 1 298 ? 19.282 -25.693 9.186 1 82.07 298 ASN A C 1
ATOM 2441 O O . ASN A 1 298 ? 19.975 -25.938 8.197 1 82.07 298 ASN A O 1
ATOM 2445 N N . ARG A 1 299 ? 19.025 -24.525 9.632 1 83.25 299 ARG A N 1
ATOM 2446 C CA . ARG A 1 299 ? 19.669 -23.373 9.008 1 83.25 299 ARG A CA 1
ATOM 2447 C C . ARG A 1 299 ? 21.186 -23.46 9.131 1 83.25 299 ARG A C 1
ATOM 2449 O O . ARG A 1 299 ? 21.912 -23.064 8.216 1 83.25 299 ARG A O 1
ATOM 2456 N N . LEU A 1 300 ? 21.642 -23.918 10.239 1 81.35 300 LEU A N 1
ATOM 2457 C CA . LEU A 1 300 ? 23.069 -24.133 10.451 1 81.35 300 LEU A CA 1
ATOM 2458 C C . LEU A 1 300 ? 23.632 -25.108 9.423 1 81.35 300 LEU A C 1
ATOM 2460 O O . LEU A 1 300 ? 24.717 -24.887 8.88 1 81.35 300 LEU A O 1
ATOM 2464 N N . LEU A 1 301 ? 22.812 -26.053 9.11 1 75.48 301 LEU A N 1
ATOM 2465 C CA . LEU A 1 301 ? 23.237 -27.062 8.146 1 75.48 301 LEU A CA 1
ATOM 2466 C C . LEU A 1 301 ? 23.334 -26.468 6.744 1 75.48 301 LEU A C 1
ATOM 2468 O O . LEU A 1 301 ? 24.202 -26.856 5.96 1 75.48 301 LEU A O 1
ATOM 2472 N N . ASP A 1 302 ? 22.533 -25.507 6.569 1 71.6 302 ASP A N 1
ATOM 2473 C CA . ASP A 1 302 ? 22.504 -24.876 5.253 1 71.6 302 ASP A CA 1
ATOM 2474 C C . ASP A 1 302 ? 23.742 -24.011 5.031 1 71.6 302 ASP A C 1
ATOM 2476 O O . ASP A 1 302 ? 24.059 -23.65 3.896 1 71.6 302 ASP A O 1
ATOM 2480 N N . MET A 1 303 ? 24.427 -23.668 6.017 1 72.75 303 MET A N 1
ATOM 2481 C CA . MET A 1 303 ? 25.562 -22.753 5.928 1 72.75 303 MET A CA 1
ATOM 2482 C C . MET A 1 303 ? 26.843 -23.506 5.586 1 72.75 303 MET A C 1
ATOM 2484 O O . MET A 1 303 ? 27.868 -22.892 5.288 1 72.75 303 MET A O 1
ATOM 2488 N N . PHE A 1 304 ? 26.769 -24.767 5.698 1 63.72 304 PHE A N 1
ATOM 2489 C CA . PHE A 1 304 ? 27.922 -25.577 5.322 1 63.72 304 PHE A CA 1
ATOM 2490 C C . PHE A 1 304 ? 27.67 -26.297 4.002 1 63.72 304 PHE A C 1
ATOM 2492 O O . PHE A 1 304 ? 26.525 -26.606 3.666 1 63.72 304 PHE A O 1
ATOM 2499 N N . MET B 1 1 ? -17.001 -9.447 0.661 1 75.76 1 MET B N 1
ATOM 2500 C CA . MET B 1 1 ? -16.925 -10.61 1.541 1 75.76 1 MET B CA 1
ATOM 2501 C C . MET B 1 1 ? -15.561 -10.693 2.217 1 75.76 1 MET B C 1
ATOM 2503 O O . MET B 1 1 ? -14.566 -10.206 1.678 1 75.76 1 MET B O 1
ATOM 2507 N N . HIS B 1 2 ? -15.567 -11.155 3.39 1 85.97 2 HIS B N 1
ATOM 2508 C CA . HIS B 1 2 ? -14.329 -11.427 4.112 1 85.97 2 HIS B CA 1
ATOM 2509 C C . HIS B 1 2 ? -13.501 -12.494 3.404 1 85.97 2 HIS B C 1
ATOM 2511 O O . HIS B 1 2 ? -14.041 -13.507 2.953 1 85.97 2 HIS B O 1
ATOM 2517 N N . PRO B 1 3 ? -12.294 -12.259 3.201 1 88.99 3 PRO B N 1
ATOM 2518 C CA . PRO B 1 3 ? -11.487 -13.235 2.465 1 88.99 3 PRO B CA 1
ATOM 2519 C C . PRO B 1 3 ? -11.253 -14.521 3.254 1 88.99 3 PRO B C 1
ATOM 2521 O O . PRO B 1 3 ? -11.295 -14.51 4.487 1 88.99 3 PRO B O 1
ATOM 2524 N N . ILE B 1 4 ? -11.039 -15.587 2.477 1 89.1 4 ILE B N 1
ATOM 2525 C CA . ILE B 1 4 ? -10.558 -16.83 3.07 1 89.1 4 ILE B CA 1
ATOM 2526 C C . ILE B 1 4 ? -9.034 -16.804 3.158 1 89.1 4 ILE B C 1
ATOM 2528 O O . ILE B 1 4 ? -8.35 -16.666 2.142 1 89.1 4 ILE B O 1
ATOM 2532 N N . VAL B 1 5 ? -8.518 -16.82 4.364 1 87.21 5 VAL B N 1
ATOM 2533 C CA . VAL B 1 5 ? -7.075 -16.805 4.578 1 87.21 5 VAL B CA 1
ATOM 2534 C C . VAL B 1 5 ? -6.569 -18.23 4.79 1 87.21 5 VAL B C 1
ATOM 2536 O O . VAL B 1 5 ? -7.111 -18.972 5.613 1 87.21 5 VAL B O 1
ATOM 2539 N N . CYS B 1 6 ? -5.608 -18.54 3.94 1 84.09 6 CYS B N 1
ATOM 2540 C CA . CYS B 1 6 ? -5.042 -19.882 4.019 1 84.09 6 CYS B CA 1
ATOM 2541 C C . CYS B 1 6 ? -3.533 -19.826 4.226 1 84.09 6 CYS B C 1
ATOM 2543 O O . CYS B 1 6 ? -2.822 -19.168 3.465 1 84.09 6 CYS B O 1
ATOM 2545 N N . ASN B 1 7 ? -3.128 -20.402 5.318 1 76.38 7 ASN B N 1
ATOM 2546 C CA . ASN B 1 7 ? -1.689 -20.529 5.524 1 76.38 7 ASN B CA 1
ATOM 2547 C C . ASN B 1 7 ? -1.138 -21.792 4.867 1 76.38 7 ASN B C 1
ATOM 2549 O O . ASN B 1 7 ? -1.661 -22.887 5.081 1 76.38 7 ASN B O 1
ATOM 2553 N N . GLY B 1 8 ? -0.303 -21.497 3.947 1 69.61 8 GLY B N 1
ATOM 2554 C CA . GLY B 1 8 ? 0.233 -22.636 3.219 1 69.61 8 GLY B CA 1
ATOM 2555 C C . GLY B 1 8 ? 1.299 -23.389 3.992 1 69.61 8 GLY B C 1
ATOM 2556 O O . GLY B 1 8 ? 1.941 -22.828 4.883 1 69.61 8 GLY B O 1
ATOM 2557 N N . ASN B 1 9 ? 1.202 -24.704 3.79 1 73.76 9 ASN B N 1
ATOM 2558 C CA . ASN B 1 9 ? 2.267 -25.578 4.269 1 73.76 9 ASN B CA 1
ATOM 2559 C C . ASN B 1 9 ? 3.42 -25.656 3.272 1 73.76 9 ASN B C 1
ATOM 2561 O O . ASN B 1 9 ? 3.273 -25.261 2.115 1 73.76 9 ASN B O 1
ATOM 2565 N N . LYS B 1 10 ? 4.504 -26.023 3.848 1 83.79 10 LYS B N 1
ATOM 2566 C CA . LYS B 1 10 ? 5.647 -26.316 2.988 1 83.79 10 LYS B CA 1
ATOM 2567 C C . LYS B 1 10 ? 5.386 -27.549 2.129 1 83.79 10 LYS B C 1
ATOM 2569 O O . LYS B 1 10 ? 4.963 -28.59 2.638 1 83.79 10 LYS B O 1
ATOM 2574 N N . LEU B 1 11 ? 5.465 -27.361 0.852 1 91.18 11 LEU B N 1
ATOM 2575 C CA . LEU B 1 11 ? 5.295 -28.457 -0.097 1 91.18 11 LEU B CA 1
ATOM 2576 C C . LEU B 1 11 ? 6.551 -28.644 -0.941 1 91.18 11 LEU B C 1
ATOM 2578 O O . LEU B 1 11 ? 7.244 -27.674 -1.255 1 91.18 11 LEU B O 1
ATOM 2582 N N . LYS B 1 12 ? 6.794 -29.915 -1.326 1 93.89 12 LYS B N 1
ATOM 2583 C CA . LYS B 1 12 ? 8.006 -30.246 -2.068 1 93.89 12 LYS B CA 1
ATOM 2584 C C . LYS B 1 12 ? 7.699 -31.182 -3.234 1 93.89 12 LYS B C 1
ATOM 2586 O O . LYS B 1 12 ? 6.866 -32.082 -3.11 1 93.89 12 LYS B O 1
ATOM 2591 N N . TRP B 1 13 ? 8.438 -30.935 -4.291 1 95.99 13 TRP B N 1
ATOM 2592 C CA . TRP B 1 13 ? 8.343 -31.815 -5.451 1 95.99 13 TRP B CA 1
ATOM 2593 C C . TRP B 1 13 ? 9.724 -32.102 -6.031 1 95.99 13 TRP B C 1
ATOM 2595 O O . TRP B 1 13 ? 10.593 -31.227 -6.042 1 95.99 13 TRP B O 1
ATOM 2605 N N . LYS B 1 14 ? 9.804 -33.315 -6.521 1 96.79 14 LYS B N 1
ATOM 2606 C CA . LYS B 1 14 ? 10.977 -33.699 -7.302 1 96.79 14 LYS B CA 1
ATOM 2607 C C . LYS B 1 14 ? 10.653 -33.743 -8.793 1 96.79 14 LYS B C 1
ATOM 2609 O O . LYS B 1 14 ? 9.683 -34.382 -9.205 1 96.79 14 LYS B O 1
ATOM 2614 N N . PHE B 1 15 ? 11.369 -33.05 -9.565 1 97.08 15 PHE B N 1
ATOM 2615 C CA . PHE B 1 15 ? 11.221 -33.063 -11.016 1 97.08 15 PHE B CA 1
ATOM 2616 C C . PHE B 1 15 ? 12.402 -33.765 -11.674 1 97.08 15 PHE B C 1
ATOM 2618 O O . PHE B 1 15 ? 13.559 -33.453 -11.382 1 97.08 15 PHE B O 1
ATOM 2625 N N . ASP B 1 16 ? 12.068 -34.641 -12.638 1 95.61 16 ASP B N 1
ATOM 2626 C CA . ASP B 1 16 ? 13.093 -35.43 -13.314 1 95.61 16 ASP B CA 1
ATOM 2627 C C . ASP B 1 16 ? 13.307 -34.943 -14.745 1 95.61 16 ASP B C 1
ATOM 2629 O O . ASP B 1 16 ? 12.542 -34.115 -15.245 1 95.61 16 ASP B O 1
ATOM 2633 N N . ASN B 1 17 ? 14.369 -35.412 -15.39 1 94.79 17 ASN B N 1
ATOM 2634 C CA . ASN B 1 17 ? 14.705 -35.159 -16.787 1 94.79 17 ASN B CA 1
ATOM 2635 C C . ASN B 1 17 ? 14.993 -33.681 -17.034 1 94.79 17 ASN B C 1
ATOM 2637 O O . ASN B 1 17 ? 14.438 -33.082 -17.957 1 94.79 17 ASN B O 1
ATOM 2641 N N . ILE B 1 18 ? 15.747 -33.17 -16.164 1 95.27 18 ILE B N 1
ATOM 2642 C CA . ILE B 1 18 ? 16.025 -31.738 -16.163 1 95.27 18 ILE B CA 1
ATOM 2643 C C . ILE B 1 18 ? 16.944 -31.39 -17.333 1 95.27 18 ILE B C 1
ATOM 2645 O O . ILE B 1 18 ? 16.854 -30.298 -17.897 1 95.27 18 ILE B O 1
ATOM 2649 N N . LYS B 1 19 ? 17.771 -32.278 -17.717 1 92.74 19 LYS B N 1
ATOM 2650 C CA . LYS B 1 19 ? 18.693 -32.053 -18.826 1 92.74 19 LYS B CA 1
ATOM 2651 C C . LYS B 1 19 ? 17.938 -31.753 -20.117 1 92.74 19 LYS B C 1
ATOM 2653 O O . LYS B 1 19 ? 18.45 -31.053 -20.994 1 92.74 19 LYS B O 1
ATOM 2658 N N . ASN B 1 20 ? 16.667 -32.257 -20.133 1 91.74 20 ASN B N 1
ATOM 2659 C CA . ASN B 1 20 ? 15.864 -32.067 -21.337 1 91.74 20 ASN B CA 1
ATOM 2660 C C . ASN B 1 20 ? 14.816 -30.975 -21.145 1 91.74 20 ASN B C 1
ATOM 2662 O O . ASN B 1 20 ? 13.889 -30.851 -21.947 1 91.74 20 ASN B O 1
ATOM 2666 N N . LEU B 1 21 ? 14.949 -30.337 -20.1 1 92.66 21 LEU B N 1
ATOM 2667 C CA . LEU B 1 21 ? 13.964 -29.3 -19.814 1 92.66 21 LEU B CA 1
ATOM 2668 C C . LEU B 1 21 ? 14.054 -28.169 -20.833 1 92.66 21 LEU B C 1
ATOM 2670 O O . LEU B 1 21 ? 15.144 -27.669 -21.117 1 92.66 21 LEU B O 1
ATOM 2674 N N . GLY B 1 22 ? 13.008 -27.861 -21.472 1 91.29 22 GLY B N 1
ATOM 2675 C CA . GLY B 1 22 ? 12.897 -26.741 -22.393 1 91.29 22 GLY B CA 1
ATOM 2676 C C . GLY B 1 22 ? 11.838 -25.735 -21.983 1 91.29 22 GLY B C 1
ATOM 2677 O O . GLY B 1 22 ? 11.596 -25.531 -20.792 1 91.29 22 GLY B O 1
ATOM 2678 N N . GLU B 1 23 ? 11.289 -25.138 -22.968 1 88.78 23 GLU B N 1
ATOM 2679 C CA . GLU B 1 23 ? 10.298 -24.1 -22.698 1 88.78 23 GLU B CA 1
ATOM 2680 C C . GLU B 1 23 ? 8.947 -24.709 -22.333 1 88.78 23 GLU B C 1
ATOM 2682 O O . GLU B 1 23 ? 8.109 -24.049 -21.714 1 88.78 23 GLU B O 1
ATOM 2687 N N . ASP B 1 24 ? 8.929 -26.018 -22.656 1 90.74 24 ASP B N 1
ATOM 2688 C CA . ASP B 1 24 ? 7.709 -26.707 -22.247 1 90.74 24 ASP B CA 1
ATOM 2689 C C . ASP B 1 24 ? 7.691 -26.944 -20.739 1 90.74 24 ASP B C 1
ATOM 2691 O O . ASP B 1 24 ? 8.721 -27.267 -20.143 1 90.74 24 ASP B O 1
ATOM 2695 N N . ARG B 1 25 ? 6.586 -26.8 -20.134 1 91.28 25 ARG B N 1
ATOM 2696 C CA . ARG B 1 25 ? 6.475 -26.873 -18.681 1 91.28 25 ARG B CA 1
ATOM 2697 C C . ARG B 1 25 ? 6.206 -28.303 -18.223 1 91.28 25 ARG B C 1
ATOM 2699 O O . ARG B 1 25 ? 5.396 -29.011 -18.826 1 91.28 25 ARG B O 1
ATOM 2706 N N . PHE B 1 26 ? 6.99 -28.741 -17.259 1 95.26 26 PHE B N 1
ATOM 2707 C CA . PHE B 1 26 ? 6.688 -29.946 -16.495 1 95.26 26 PHE B CA 1
ATOM 2708 C C . PHE B 1 26 ? 5.849 -29.612 -15.267 1 95.26 26 PHE B C 1
ATOM 2710 O O . PHE B 1 26 ? 6.189 -28.705 -14.505 1 95.26 26 PHE B O 1
ATOM 2717 N N . SER B 1 27 ? 4.8 -30.392 -15.136 1 95.74 27 SER B N 1
ATOM 2718 C CA . SER B 1 27 ? 3.847 -30.011 -14.099 1 95.74 27 SER B CA 1
ATOM 2719 C C . SER B 1 27 ? 3.854 -31.012 -12.948 1 95.74 27 SER B C 1
ATOM 2721 O O . SER B 1 27 ? 4.076 -32.206 -13.158 1 95.74 27 SER B O 1
ATOM 2723 N N . SER B 1 28 ? 3.663 -30.506 -11.817 1 95.11 28 SER B N 1
ATOM 2724 C CA . SER B 1 28 ? 3.381 -31.342 -10.654 1 95.11 28 SER B CA 1
ATOM 2725 C C . SER B 1 28 ? 1.947 -31.858 -10.68 1 95.11 28 SER B C 1
ATOM 2727 O O . SER B 1 28 ? 1.159 -31.477 -11.548 1 95.11 28 SER B O 1
ATOM 2729 N N . ASP B 1 29 ? 1.67 -32.744 -9.587 1 94.11 29 ASP B N 1
ATOM 2730 C CA . ASP B 1 29 ? 0.269 -33.052 -9.32 1 94.11 29 ASP B CA 1
ATOM 2731 C C . ASP B 1 29 ? -0.467 -31.831 -8.772 1 94.11 29 ASP B C 1
ATOM 2733 O O . ASP B 1 29 ? 0.147 -30.951 -8.164 1 94.11 29 ASP B O 1
ATOM 2737 N N . LYS B 1 30 ? -1.68 -31.894 -9.012 1 94.45 30 LYS B N 1
ATOM 2738 C CA . LYS B 1 30 ? -2.535 -30.85 -8.455 1 94.45 30 LYS B CA 1
ATOM 2739 C C . LYS B 1 30 ? -2.557 -30.912 -6.931 1 94.45 30 LYS B C 1
ATOM 2741 O O . LYS B 1 30 ? -2.579 -31.999 -6.349 1 94.45 30 LYS B O 1
ATOM 2746 N N . PHE B 1 31 ? -2.515 -29.765 -6.315 1 92.82 31 PHE B N 1
ATOM 2747 C CA . PHE B 1 31 ? -2.65 -29.678 -4.865 1 92.82 31 PHE B CA 1
ATOM 2748 C C . PHE B 1 31 ? -3.598 -28.55 -4.477 1 92.82 31 PHE B C 1
ATOM 2750 O O . PHE B 1 31 ? -3.823 -27.624 -5.259 1 92.82 31 PHE B O 1
ATOM 2757 N N . THR B 1 32 ? -4.181 -28.736 -3.231 1 91.46 32 THR B N 1
ATOM 2758 C CA . THR B 1 32 ? -5.233 -27.81 -2.827 1 91.46 32 THR B CA 1
ATOM 2759 C C . THR B 1 32 ? -4.817 -27.028 -1.583 1 91.46 32 THR B C 1
ATOM 2761 O O . THR B 1 32 ? -4.306 -27.607 -0.622 1 91.46 32 THR B O 1
ATOM 2764 N N . ILE B 1 33 ? -4.944 -25.724 -1.71 1 86.79 33 ILE B N 1
ATOM 2765 C CA . ILE B 1 33 ? -4.848 -24.852 -0.545 1 86.79 33 ILE B CA 1
ATOM 2766 C C . ILE B 1 33 ? -6.118 -24.014 -0.421 1 86.79 33 ILE B C 1
ATOM 2768 O O . ILE B 1 33 ? -6.426 -23.208 -1.302 1 86.79 33 ILE B O 1
ATOM 2772 N N . GLY B 1 34 ? -6.829 -24.15 0.716 1 81.65 34 GLY B N 1
ATOM 2773 C CA . GLY B 1 34 ? -8.13 -23.505 0.795 1 81.65 34 GLY B CA 1
ATOM 2774 C C . GLY B 1 34 ? -9.091 -23.967 -0.284 1 81.65 34 GLY B C 1
ATOM 2775 O O . GLY B 1 34 ? -9.211 -25.166 -0.543 1 81.65 34 GLY B O 1
ATOM 2776 N N . PRO B 1 35 ? -9.776 -23.014 -0.878 1 84.65 35 PRO B N 1
ATOM 2777 C CA . PRO B 1 35 ? -10.75 -23.396 -1.903 1 84.65 35 PRO B CA 1
ATOM 2778 C C . PRO B 1 35 ? -10.158 -23.393 -3.31 1 84.65 35 PRO B C 1
ATOM 2780 O O . PRO B 1 35 ? -10.899 -23.388 -4.296 1 84.65 35 PRO B O 1
ATOM 2783 N N . VAL B 1 36 ? -8.878 -23.398 -3.366 1 88.85 36 VAL B N 1
ATOM 2784 C CA . VAL B 1 36 ? -8.253 -23.196 -4.669 1 88.85 36 VAL B CA 1
ATOM 2785 C C . VAL B 1 36 ? -7.251 -24.316 -4.942 1 88.85 36 VAL B C 1
ATOM 2787 O O . VAL B 1 36 ? -6.542 -24.757 -4.034 1 88.85 36 VAL B O 1
ATOM 2790 N N . ASP B 1 37 ? -7.269 -24.715 -6.16 1 93.06 37 ASP B N 1
ATOM 2791 C CA . ASP B 1 37 ? -6.297 -25.707 -6.608 1 93.06 37 ASP B CA 1
ATOM 2792 C C . ASP B 1 37 ? -5.124 -25.043 -7.325 1 93.06 37 ASP B C 1
ATOM 2794 O O . ASP B 1 37 ? -5.307 -24.061 -8.047 1 93.06 37 ASP B O 1
ATOM 2798 N 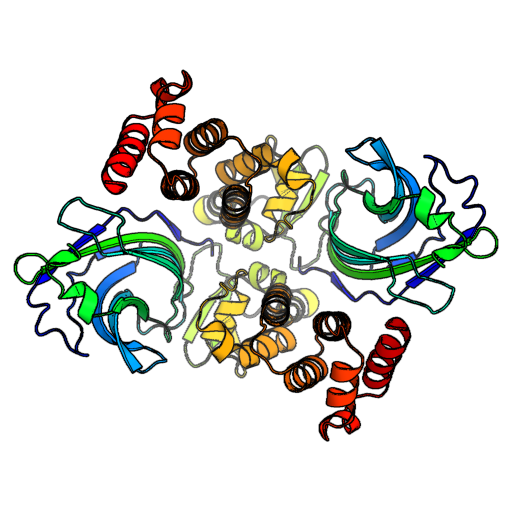N . TRP B 1 38 ? -3.994 -25.674 -7.147 1 93.74 38 TRP B N 1
ATOM 2799 C CA . TRP B 1 38 ? -2.767 -25.126 -7.717 1 93.74 38 TRP B CA 1
ATOM 2800 C C . TRP B 1 38 ? -1.947 -26.218 -8.396 1 93.74 38 TRP B C 1
ATOM 2802 O O . TRP B 1 38 ? -2.167 -27.408 -8.157 1 93.74 38 TRP B O 1
ATOM 2812 N N . VAL B 1 39 ? -1.073 -25.761 -9.247 1 95.92 39 VAL B N 1
ATOM 2813 C CA . VAL B 1 39 ? -0.064 -26.615 -9.865 1 95.92 39 VAL B CA 1
ATOM 2814 C C . VAL B 1 39 ? 1.284 -25.898 -9.875 1 95.92 39 VAL B C 1
ATOM 2816 O O . VAL B 1 39 ? 1.347 -24.684 -10.08 1 95.92 39 VAL B O 1
ATOM 2819 N N . ILE B 1 40 ? 2.305 -26.657 -9.662 1 96.13 40 ILE B N 1
ATOM 2820 C CA . ILE B 1 40 ? 3.66 -26.144 -9.836 1 96.13 40 ILE B CA 1
ATOM 2821 C C . ILE B 1 40 ? 4.234 -26.64 -11.161 1 96.13 40 ILE B C 1
ATOM 2823 O O . ILE B 1 40 ? 4.186 -27.836 -11.457 1 96.13 40 ILE B O 1
ATOM 2827 N N . ASP B 1 41 ? 4.7 -25.667 -11.86 1 96.25 41 ASP B N 1
ATOM 2828 C CA . ASP B 1 41 ? 5.384 -25.999 -13.106 1 96.25 41 ASP B CA 1
ATOM 2829 C C . ASP B 1 41 ? 6.849 -25.572 -13.059 1 96.25 41 ASP B C 1
ATOM 2831 O O . ASP B 1 41 ? 7.208 -24.645 -12.329 1 96.25 41 ASP B O 1
ATOM 2835 N N . ILE B 1 42 ? 7.663 -26.27 -13.868 1 97.18 42 ILE B N 1
ATOM 2836 C CA . ILE B 1 42 ? 9.028 -25.813 -14.105 1 97.18 42 ILE B CA 1
ATOM 2837 C C . ILE B 1 42 ? 9.306 -25.776 -15.606 1 97.18 42 ILE B C 1
ATOM 2839 O O . ILE B 1 42 ? 8.75 -26.572 -16.367 1 97.18 42 ILE B O 1
ATOM 2843 N N . SER B 1 43 ? 10.086 -24.922 -15.907 1 96.75 43 SER B N 1
ATOM 2844 C CA . SER B 1 43 ? 10.522 -24.779 -17.292 1 96.75 43 SER B CA 1
ATOM 2845 C C . SER B 1 43 ? 11.887 -24.104 -17.375 1 96.75 43 SER B C 1
ATOM 2847 O O . SER B 1 43 ? 12.433 -23.668 -16.359 1 96.75 43 SER B O 1
ATOM 2849 N N . ALA B 1 44 ? 12.424 -24.198 -18.544 1 94.95 44 ALA B N 1
ATOM 2850 C CA . ALA B 1 44 ? 13.645 -23.453 -18.844 1 94.95 44 ALA B CA 1
ATOM 2851 C C . ALA B 1 44 ? 13.388 -22.382 -19.9 1 94.95 44 ALA B C 1
ATOM 2853 O O . ALA B 1 44 ? 12.875 -22.678 -20.982 1 94.95 44 ALA B O 1
ATOM 2854 N N . GLY B 1 45 ? 13.509 -21.211 -19.54 1 88.23 45 GLY B N 1
ATOM 2855 C CA . GLY B 1 45 ? 13.269 -20.138 -20.492 1 88.23 45 GLY B CA 1
ATOM 2856 C C . GLY B 1 45 ? 14.206 -18.958 -20.31 1 88.23 45 GLY B C 1
ATOM 2857 O O . GLY B 1 45 ? 14.941 -18.89 -19.323 1 88.23 45 GLY B O 1
ATOM 2858 N N . PRO B 1 46 ? 14.322 -18.118 -21.408 1 83.42 46 PRO B N 1
ATOM 2859 C CA . PRO B 1 46 ? 15.21 -16.954 -21.359 1 83.42 46 PRO B CA 1
ATOM 2860 C C . PRO B 1 46 ? 14.692 -15.857 -20.431 1 83.42 46 PRO B C 1
ATOM 2862 O O . PRO B 1 46 ? 13.485 -15.608 -20.376 1 83.42 46 PRO B O 1
ATOM 2865 N N . ASN B 1 47 ? 15.623 -15.355 -19.716 1 79.48 47 ASN B N 1
ATOM 2866 C CA . ASN B 1 47 ? 15.289 -14.154 -18.959 1 79.48 47 ASN B CA 1
ATOM 2867 C C . ASN B 1 47 ? 15.407 -12.898 -19.817 1 79.48 47 ASN B C 1
ATOM 2869 O O . ASN B 1 47 ? 15.508 -12.986 -21.042 1 79.48 47 ASN B O 1
ATOM 2873 N N . ASN B 1 48 ? 15.223 -11.816 -19.245 1 72.65 48 ASN B N 1
ATOM 2874 C CA . ASN B 1 48 ? 15.277 -10.544 -19.958 1 72.65 48 ASN B CA 1
ATOM 2875 C C . ASN B 1 48 ? 16.606 -10.364 -20.685 1 72.65 48 ASN B C 1
ATOM 2877 O O . ASN B 1 48 ? 16.677 -9.66 -21.694 1 72.65 48 ASN B O 1
ATOM 2881 N N . ASN B 1 49 ? 17.67 -11.038 -20.237 1 77.36 49 ASN B N 1
ATOM 2882 C CA . ASN B 1 49 ? 18.992 -10.947 -20.847 1 77.36 49 ASN B CA 1
ATOM 2883 C C . ASN B 1 49 ? 19.261 -12.124 -21.78 1 77.36 49 ASN B C 1
ATOM 2885 O O . ASN B 1 49 ? 20.413 -12.4 -22.121 1 77.36 49 ASN B O 1
ATOM 2889 N N . ASN B 1 50 ? 18.274 -12.793 -22.011 1 85.53 50 ASN B N 1
ATOM 2890 C CA . ASN B 1 50 ? 18.342 -13.916 -22.939 1 85.53 50 ASN B CA 1
ATOM 2891 C C . ASN B 1 50 ? 19.189 -15.056 -22.378 1 85.53 50 ASN B C 1
ATOM 2893 O O . ASN B 1 50 ? 19.878 -15.749 -23.128 1 85.53 50 ASN B O 1
ATOM 2897 N N . VAL B 1 51 ? 19.325 -15.07 -21.15 1 90.86 51 VAL B N 1
ATOM 2898 C CA . VAL B 1 51 ? 19.988 -16.187 -20.485 1 90.86 51 VAL B CA 1
ATOM 2899 C C . VAL B 1 51 ? 18.952 -17.226 -20.061 1 90.86 51 VAL B C 1
ATOM 2901 O O . VAL B 1 51 ? 17.925 -16.882 -19.472 1 90.86 51 VAL B O 1
ATOM 2904 N N . LYS B 1 52 ? 19.286 -18.415 -20.424 1 93.67 52 LYS B N 1
ATOM 2905 C CA . LYS B 1 52 ? 18.36 -19.494 -20.092 1 93.67 52 LYS B CA 1
ATOM 2906 C C . LYS B 1 52 ? 18.365 -19.78 -18.593 1 93.67 52 LYS B C 1
ATOM 2908 O O . LYS B 1 52 ? 19.418 -20.047 -18.01 1 93.67 52 LYS B O 1
ATOM 2913 N N . CYS B 1 53 ? 17.192 -19.766 -17.964 1 96.58 53 CYS B N 1
ATOM 2914 C CA . CYS B 1 53 ? 17.051 -19.978 -16.528 1 96.58 53 CYS B CA 1
ATOM 2915 C C . CYS B 1 53 ? 16.007 -21.049 -16.235 1 96.58 53 CYS B C 1
ATOM 2917 O O . CYS B 1 53 ? 15.103 -21.278 -17.04 1 96.58 53 CYS B O 1
ATOM 2919 N N . LEU B 1 54 ? 16.249 -21.699 -15.179 1 97.09 54 LEU B N 1
ATOM 2920 C CA . LEU B 1 54 ? 15.169 -22.509 -14.628 1 97.09 54 LEU B CA 1
ATOM 2921 C C . LEU B 1 54 ? 14.084 -21.627 -14.018 1 97.09 54 LEU B C 1
ATOM 2923 O O . LEU B 1 54 ? 14.377 -20.756 -13.196 1 97.09 54 LEU B O 1
ATOM 2927 N N . VAL B 1 55 ? 12.891 -21.868 -14.448 1 95.9 55 VAL B N 1
ATOM 2928 C CA . VAL B 1 55 ? 11.768 -21.068 -13.971 1 95.9 55 VAL B CA 1
ATOM 2929 C C . VAL B 1 55 ? 10.792 -21.955 -13.201 1 95.9 55 VAL B C 1
ATOM 2931 O O . VAL B 1 55 ? 10.434 -23.042 -13.662 1 95.9 55 VAL B O 1
ATOM 2934 N N . ILE B 1 56 ? 10.447 -21.54 -12.036 1 96.29 56 ILE B N 1
ATOM 2935 C CA . ILE B 1 56 ? 9.378 -22.177 -11.276 1 96.29 56 ILE B CA 1
ATOM 2936 C C . ILE B 1 56 ? 8.099 -21.35 -11.391 1 96.29 56 ILE B C 1
ATOM 2938 O O . ILE B 1 56 ? 8.12 -20.133 -11.191 1 96.29 56 ILE B O 1
ATOM 2942 N N . TRP B 1 57 ? 7.025 -22.034 -11.707 1 94.81 57 TRP B N 1
ATOM 2943 C CA . TRP B 1 57 ? 5.732 -21.382 -11.892 1 94.81 57 TRP B CA 1
ATOM 2944 C C . TRP B 1 57 ? 4.723 -21.871 -10.858 1 94.81 57 TRP B C 1
ATOM 2946 O O . TRP B 1 57 ? 4.706 -23.054 -10.51 1 94.81 57 TRP B O 1
ATOM 2956 N N . LEU B 1 58 ? 3.959 -20.956 -10.429 1 94.29 58 LEU B N 1
ATOM 2957 C CA . LEU B 1 58 ? 2.741 -21.277 -9.693 1 94.29 58 LEU B CA 1
ATOM 2958 C C . LEU B 1 58 ? 1.503 -20.97 -10.53 1 94.29 58 LEU B C 1
ATOM 2960 O O . LEU B 1 58 ? 1.307 -19.832 -10.961 1 94.29 58 LEU B O 1
ATOM 2964 N N . ARG B 1 59 ? 0.791 -21.99 -10.775 1 94.23 59 ARG B N 1
ATOM 2965 C CA . ARG B 1 59 ? -0.363 -21.845 -11.656 1 94.23 59 ARG B CA 1
ATOM 2966 C C . ARG B 1 59 ? -1.661 -22.14 -10.911 1 94.23 59 ARG B C 1
ATOM 2968 O O . ARG B 1 59 ? -1.778 -23.167 -10.24 1 94.23 59 ARG B O 1
ATOM 2975 N N . TYR B 1 60 ? -2.541 -21.146 -11.077 1 93.1 60 TYR B N 1
ATOM 2976 C CA . TYR B 1 60 ? -3.9 -21.33 -10.58 1 93.1 60 TYR B CA 1
ATOM 2977 C C . TYR B 1 60 ? -4.648 -22.367 -11.409 1 93.1 60 TYR B C 1
ATOM 2979 O O . TYR B 1 60 ? -4.747 -22.24 -12.632 1 93.1 60 TYR B O 1
ATOM 2987 N N . ASP B 1 61 ? -5.117 -23.512 -10.799 1 92.6 61 ASP B N 1
ATOM 2988 C CA . ASP B 1 61 ? -5.806 -24.567 -11.536 1 92.6 61 ASP B CA 1
ATOM 2989 C C . ASP B 1 61 ? -7.092 -24.983 -10.826 1 92.6 61 ASP B C 1
ATOM 2991 O O . ASP B 1 61 ? -7.308 -26.169 -10.564 1 92.6 61 ASP B O 1
ATOM 2995 N N . SER B 1 62 ? -7.949 -24.06 -10.509 1 88.76 62 SER B N 1
ATOM 2996 C CA . SER B 1 62 ? -9.252 -24.32 -9.905 1 88.76 62 SER B CA 1
ATOM 2997 C C . SER B 1 62 ? -10.358 -24.317 -10.954 1 88.76 62 SER B C 1
ATOM 2999 O O . SER B 1 62 ? -10.175 -23.795 -12.056 1 88.76 62 SER B O 1
ATOM 3001 N N . ALA B 1 63 ? -11.477 -24.881 -10.613 1 81.82 63 ALA B N 1
ATOM 3002 C CA . ALA B 1 63 ? -12.601 -25.031 -11.534 1 81.82 63 ALA B CA 1
ATOM 3003 C C . ALA B 1 63 ? -13.121 -23.67 -11.989 1 81.82 63 ALA B C 1
ATOM 3005 O O . ALA B 1 63 ? -13.677 -23.546 -13.083 1 81.82 63 ALA B O 1
ATOM 3006 N N . ASN B 1 64 ? -12.905 -22.688 -11.211 1 80.37 64 ASN B N 1
ATOM 3007 C CA . ASN B 1 64 ? -13.442 -21.364 -11.509 1 80.37 64 ASN B CA 1
ATOM 3008 C C . ASN B 1 64 ? -12.405 -20.479 -12.194 1 80.37 64 ASN B C 1
ATOM 3010 O O . ASN B 1 64 ? -12.594 -19.267 -12.307 1 80.37 64 ASN B O 1
ATOM 3014 N N . LYS B 1 65 ? -11.376 -21.093 -12.673 1 80.99 65 LYS B N 1
ATOM 3015 C CA . LYS B 1 65 ? -10.275 -20.31 -13.226 1 80.99 65 LYS B CA 1
ATOM 3016 C C . LYS B 1 65 ? -10.739 -19.467 -14.41 1 80.99 65 LYS B C 1
ATOM 3018 O O . LYS B 1 65 ? -10.179 -18.402 -14.678 1 80.99 65 LYS B O 1
ATOM 3023 N N . ASP B 1 66 ? -11.81 -19.888 -15.056 1 82.22 66 ASP B N 1
ATOM 3024 C CA . ASP B 1 66 ? -12.286 -19.174 -16.236 1 82.22 66 ASP B CA 1
ATOM 3025 C C . ASP B 1 66 ? -13.237 -18.044 -15.848 1 82.22 66 ASP B C 1
ATOM 3027 O O . ASP B 1 66 ? -13.644 -17.248 -16.698 1 82.22 66 ASP B O 1
ATOM 3031 N N . GLN B 1 67 ? -13.451 -18.008 -14.595 1 85.51 67 GLN B N 1
ATOM 3032 C CA . GLN B 1 67 ? -14.27 -16.905 -14.104 1 85.51 67 GLN B CA 1
ATOM 3033 C C . GLN B 1 67 ? -13.407 -15.701 -13.735 1 85.51 67 GLN B C 1
ATOM 3035 O O . GLN B 1 67 ? -12.206 -15.842 -13.496 1 85.51 67 GLN B O 1
ATOM 3040 N N . HIS B 1 68 ? -13.984 -14.489 -13.769 1 87.93 68 HIS B N 1
ATOM 3041 C CA . HIS B 1 68 ? -13.207 -13.272 -13.559 1 87.93 68 HIS B CA 1
ATOM 3042 C C . HIS B 1 68 ? -13.642 -12.553 -12.287 1 87.93 68 HIS B C 1
ATOM 3044 O O . HIS B 1 68 ? -13.153 -11.461 -11.988 1 87.93 68 HIS B O 1
ATOM 3050 N N . ASN B 1 69 ? -14.473 -13.291 -11.541 1 92.36 69 ASN B N 1
ATOM 3051 C CA . ASN B 1 69 ? -15.05 -12.633 -10.374 1 92.36 69 ASN B CA 1
ATOM 3052 C C . ASN B 1 69 ? -14.462 -13.179 -9.075 1 92.36 69 ASN B C 1
ATOM 3054 O O . ASN B 1 69 ? -15.197 -13.463 -8.127 1 92.36 69 ASN B O 1
ATOM 3058 N N . TRP B 1 70 ? -13.152 -13.466 -9.126 1 90.31 70 TRP B N 1
ATOM 3059 C CA . TRP B 1 70 ? -12.395 -13.866 -7.945 1 90.31 70 TRP B CA 1
ATOM 3060 C C . TRP B 1 70 ? -11.003 -13.244 -7.953 1 90.31 70 TRP B C 1
ATOM 3062 O O . TRP B 1 70 ? -10.515 -12.813 -9.001 1 90.31 70 TRP B O 1
ATOM 3072 N N . VAL B 1 71 ? -10.406 -13.106 -6.723 1 89.68 71 VAL B N 1
ATOM 3073 C CA . VAL B 1 71 ? -9.039 -12.623 -6.56 1 89.68 71 VAL B CA 1
ATOM 3074 C C . VAL B 1 71 ? -8.316 -13.464 -5.511 1 89.68 71 VAL B C 1
ATOM 3076 O O . VAL B 1 71 ? -8.897 -13.823 -4.484 1 89.68 71 VAL B O 1
ATOM 3079 N N . CYS B 1 72 ? -7.108 -13.81 -5.86 1 89.31 72 CYS B N 1
ATOM 3080 C CA . CYS B 1 72 ? -6.284 -14.533 -4.898 1 89.31 72 CYS B CA 1
ATOM 3081 C C . CYS B 1 72 ? -4.898 -13.908 -4.789 1 89.31 72 CYS B C 1
ATOM 3083 O O . CYS B 1 72 ? -4.158 -13.853 -5.773 1 89.31 72 CYS B O 1
ATOM 3085 N N . ASP B 1 73 ? -4.611 -13.415 -3.604 1 87 73 ASP B N 1
ATOM 3086 C CA . ASP B 1 73 ? -3.262 -12.931 -3.33 1 87 73 ASP B CA 1
ATOM 3087 C C . ASP B 1 73 ? -2.393 -14.035 -2.732 1 87 73 ASP B C 1
ATOM 3089 O O . ASP B 1 73 ? -2.805 -14.714 -1.79 1 87 73 ASP B O 1
ATOM 3093 N N . ALA B 1 74 ? -1.27 -14.214 -3.332 1 88.28 74 ALA B N 1
ATOM 3094 C CA . ALA B 1 74 ? -0.309 -15.194 -2.832 1 88.28 74 ALA B CA 1
ATOM 3095 C C . ALA B 1 74 ? 0.98 -14.516 -2.379 1 88.28 74 ALA B C 1
ATOM 3097 O O . ALA B 1 74 ? 1.51 -13.646 -3.075 1 88.28 74 ALA B O 1
ATOM 3098 N N . ARG B 1 75 ? 1.381 -14.844 -1.197 1 85.03 75 ARG B N 1
ATOM 3099 C CA . ARG B 1 75 ? 2.645 -14.361 -0.652 1 85.03 75 ARG B CA 1
ATOM 3100 C C . ARG B 1 75 ? 3.475 -15.512 -0.091 1 85.03 75 ARG B C 1
ATOM 3102 O O . ARG B 1 75 ? 2.987 -16.295 0.726 1 85.03 75 ARG B O 1
ATOM 3109 N N . GLY B 1 76 ? 4.749 -15.567 -0.545 1 86.55 76 GLY B N 1
ATOM 3110 C CA . GLY B 1 76 ? 5.618 -16.644 -0.096 1 86.55 76 GLY B CA 1
ATOM 3111 C C . GLY B 1 76 ? 6.906 -16.742 -0.891 1 86.55 76 GLY B C 1
ATOM 3112 O O . GLY B 1 76 ? 7.482 -15.724 -1.279 1 86.55 76 GLY B O 1
ATOM 3113 N N . LYS B 1 77 ? 7.339 -18.05 -0.995 1 89.51 77 LYS B N 1
ATOM 3114 C CA . LYS B 1 77 ? 8.638 -18.195 -1.645 1 89.51 77 LYS B CA 1
ATOM 3115 C C . LYS B 1 77 ? 8.704 -19.483 -2.46 1 89.51 77 LYS B C 1
ATOM 3117 O O . LYS B 1 77 ? 8.069 -20.48 -2.108 1 89.51 77 LYS B O 1
ATOM 3122 N N . PHE B 1 78 ? 9.469 -19.354 -3.466 1 92.91 78 PHE B N 1
ATOM 3123 C CA . PHE B 1 78 ? 9.982 -20.502 -4.206 1 92.91 78 PHE B CA 1
ATOM 3124 C C . PHE B 1 78 ? 11.377 -20.879 -3.722 1 92.91 78 PHE B C 1
ATOM 3126 O O . PHE B 1 78 ? 12.198 -20.004 -3.437 1 92.91 78 PHE B O 1
ATOM 3133 N N . LYS B 1 79 ? 11.638 -22.213 -3.666 1 92.37 79 LYS B N 1
ATOM 3134 C CA . LYS B 1 79 ? 12.979 -22.674 -3.316 1 92.37 79 LYS B CA 1
ATOM 3135 C C . LYS B 1 79 ? 13.436 -23.792 -4.248 1 92.37 79 LYS B C 1
ATOM 3137 O O . LYS B 1 79 ? 12.704 -24.757 -4.474 1 92.37 79 LYS B O 1
ATOM 3142 N N . LEU B 1 80 ? 14.517 -23.563 -4.823 1 95.76 80 LEU B N 1
ATOM 3143 C CA . LEU B 1 80 ? 15.275 -24.646 -5.441 1 95.76 80 LEU B CA 1
ATOM 3144 C C . LEU B 1 80 ? 16.301 -25.216 -4.467 1 95.76 80 LEU B C 1
ATOM 3146 O O . LEU B 1 80 ? 17.277 -24.545 -4.124 1 95.76 80 LEU B O 1
ATOM 3150 N N . LEU B 1 81 ? 16.126 -26.467 -4.172 1 92.22 81 LEU B N 1
ATOM 3151 C CA . LEU B 1 81 ? 16.899 -27.025 -3.068 1 92.22 81 LEU B CA 1
ATOM 3152 C C . LEU B 1 81 ? 18.245 -27.55 -3.558 1 92.22 81 LEU B C 1
ATOM 3154 O O . LEU B 1 81 ? 18.319 -28.2 -4.603 1 92.22 81 LEU B O 1
ATOM 3158 N N . LYS B 1 82 ? 19.196 -27.212 -2.855 1 90.43 82 LYS B N 1
ATOM 3159 C CA . LYS B 1 82 ? 20.459 -27.926 -3.019 1 90.43 82 LYS B CA 1
ATOM 3160 C C . LYS B 1 82 ? 20.375 -29.334 -2.437 1 90.43 82 LYS B C 1
ATOM 3162 O O . LYS B 1 82 ? 19.901 -29.519 -1.314 1 90.43 82 LYS B O 1
ATOM 3167 N N . GLN B 1 83 ? 20.885 -30.219 -3.119 1 88.86 83 GLN B N 1
ATOM 3168 C CA . GLN B 1 83 ? 20.666 -31.609 -2.733 1 88.86 83 GLN B CA 1
ATOM 3169 C C . GLN B 1 83 ? 21.929 -32.219 -2.132 1 88.86 83 GLN B C 1
ATOM 3171 O O . GLN B 1 83 ? 21.891 -33.318 -1.576 1 88.86 83 GLN B O 1
ATOM 3176 N N . ASN B 1 84 ? 23.004 -31.482 -2.254 1 80.38 84 ASN B N 1
ATOM 3177 C CA . ASN B 1 84 ? 24.249 -32.048 -1.747 1 80.38 84 ASN B CA 1
ATOM 3178 C C . ASN B 1 84 ? 24.527 -31.6 -0.315 1 80.38 84 ASN B C 1
ATOM 3180 O O . ASN B 1 84 ? 25.559 -31.951 0.26 1 80.38 84 ASN B O 1
ATOM 3184 N N . GLY B 1 85 ? 23.583 -30.918 0.257 1 70.91 85 GLY B N 1
ATOM 3185 C CA . GLY B 1 85 ? 23.674 -30.528 1.656 1 70.91 85 GLY B CA 1
ATOM 3186 C C . GLY B 1 85 ? 24.636 -29.38 1.894 1 70.91 85 GLY B C 1
ATOM 3187 O O . GLY B 1 85 ? 24.885 -28.999 3.04 1 70.91 85 GLY B O 1
ATOM 3188 N N . LEU B 1 86 ? 25.199 -28.895 0.822 1 69.34 86 LEU B N 1
ATOM 3189 C CA . LEU B 1 86 ? 26.188 -27.833 0.975 1 69.34 86 LEU B CA 1
ATOM 3190 C C . LEU B 1 86 ? 25.659 -26.514 0.423 1 69.34 86 LEU B C 1
ATOM 3192 O O . LEU B 1 86 ? 25.079 -26.479 -0.664 1 69.34 86 LEU B O 1
ATOM 3196 N N . GLY B 1 87 ? 25.745 -25.518 1.255 1 73.58 87 GLY B N 1
ATOM 3197 C CA . GLY B 1 87 ? 25.446 -24.174 0.786 1 73.58 87 GLY B CA 1
ATOM 3198 C C . GLY B 1 87 ? 23.99 -23.789 0.968 1 73.58 87 GLY B C 1
ATOM 3199 O O . GLY B 1 87 ? 23.25 -24.461 1.69 1 73.58 87 GLY B O 1
ATOM 3200 N N . LYS B 1 88 ? 23.595 -22.655 0.278 1 78.89 88 LYS B N 1
ATOM 3201 C CA . LYS B 1 88 ? 22.265 -22.073 0.426 1 78.89 88 LYS B CA 1
ATOM 3202 C C . LYS B 1 88 ? 21.364 -22.454 -0.746 1 78.89 88 LYS B C 1
ATOM 3204 O O . LYS B 1 88 ? 21.833 -22.586 -1.878 1 78.89 88 LYS B O 1
ATOM 3209 N N . HIS B 1 89 ? 20.184 -22.746 -0.45 1 88.19 89 HIS B N 1
ATOM 3210 C CA . HIS B 1 89 ? 19.177 -22.923 -1.49 1 88.19 89 HIS B CA 1
ATOM 3211 C C . HIS B 1 89 ? 18.97 -21.635 -2.281 1 88.19 89 HIS B C 1
ATOM 3213 O O . HIS B 1 89 ? 19.404 -20.563 -1.854 1 88.19 89 HIS B O 1
ATOM 3219 N N . GLU B 1 90 ? 18.56 -21.82 -3.486 1 91.39 90 GLU B N 1
ATOM 3220 C CA . GLU B 1 90 ? 18.109 -20.653 -4.239 1 91.39 90 GLU B CA 1
ATOM 3221 C C . GLU B 1 90 ? 16.668 -20.294 -3.888 1 91.39 90 GLU B C 1
ATOM 3223 O O . GLU B 1 90 ? 15.77 -21.132 -3.991 1 91.39 90 GLU B O 1
ATOM 3228 N N . VAL B 1 91 ? 16.495 -19.09 -3.418 1 90.12 91 VAL B N 1
ATOM 3229 C CA . VAL B 1 91 ? 15.187 -18.691 -2.911 1 90.12 91 VAL B CA 1
ATOM 3230 C C . VAL B 1 91 ? 14.705 -17.443 -3.647 1 90.12 91 VAL B C 1
ATOM 3232 O O . VAL B 1 91 ? 15.488 -16.524 -3.902 1 90.12 91 VAL B O 1
ATOM 3235 N N . GLU B 1 92 ? 13.448 -17.418 -4.059 1 90.39 92 GLU B N 1
ATOM 3236 C CA . GLU B 1 92 ? 12.779 -16.257 -4.638 1 90.39 92 GLU B CA 1
ATOM 3237 C C . GLU B 1 92 ? 11.476 -15.948 -3.905 1 90.39 92 GLU B C 1
ATOM 3239 O O . GLU B 1 92 ? 10.625 -16.826 -3.745 1 90.39 92 GLU B O 1
ATOM 3244 N N . ASP B 1 93 ? 11.334 -14.716 -3.415 1 84.36 93 ASP B N 1
ATOM 3245 C CA . ASP B 1 93 ? 10.103 -14.281 -2.764 1 84.36 93 ASP B CA 1
ATOM 3246 C C . ASP B 1 93 ? 9.031 -13.93 -3.793 1 84.36 93 ASP B C 1
ATOM 3248 O O . A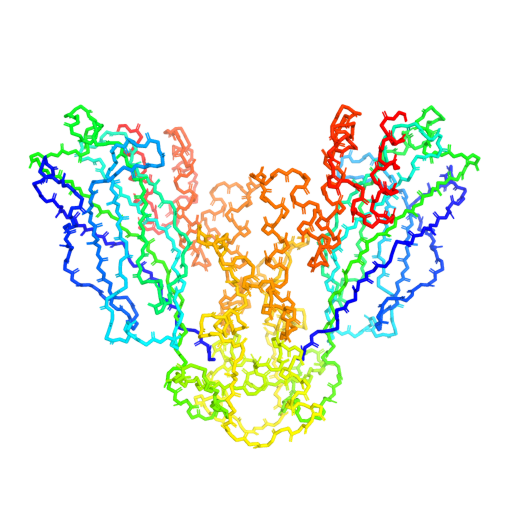SP B 1 93 ? 9.346 -13.47 -4.893 1 84.36 93 ASP B O 1
ATOM 3252 N N . LEU B 1 94 ? 7.895 -14.226 -3.377 1 82.25 94 LEU B N 1
ATOM 3253 C CA . LEU B 1 94 ? 6.768 -13.977 -4.269 1 82.25 94 LEU B CA 1
ATOM 3254 C C . LEU B 1 94 ? 5.673 -13.192 -3.556 1 82.25 94 LEU B C 1
ATOM 3256 O O . LEU B 1 94 ? 5.354 -13.475 -2.399 1 82.25 94 LEU B O 1
ATOM 3260 N N . GLU B 1 95 ? 5.148 -12.186 -4.104 1 83.45 95 GLU B N 1
ATOM 3261 C CA . GLU B 1 95 ? 3.872 -11.538 -3.813 1 83.45 95 GLU B CA 1
ATOM 3262 C C . GLU B 1 95 ? 3.091 -11.256 -5.093 1 83.45 95 GLU B C 1
ATOM 3264 O O . GLU B 1 95 ? 3.449 -10.361 -5.861 1 83.45 95 GLU B O 1
ATOM 3269 N N . ILE B 1 96 ? 2.038 -12.082 -5.332 1 86.08 96 ILE B N 1
ATOM 3270 C CA . ILE B 1 96 ? 1.347 -11.988 -6.614 1 86.08 96 ILE B CA 1
ATOM 3271 C C . ILE B 1 96 ? -0.162 -12.067 -6.394 1 86.08 96 ILE B C 1
ATOM 3273 O O . ILE B 1 96 ? -0.631 -12.814 -5.533 1 86.08 96 ILE B O 1
ATOM 3277 N N . ARG B 1 97 ? -0.865 -11.295 -7.216 1 85.8 97 ARG B N 1
ATOM 3278 C CA . ARG B 1 97 ? -2.319 -11.411 -7.282 1 85.8 97 ARG B CA 1
ATOM 3279 C C . ARG B 1 97 ? -2.748 -12.231 -8.494 1 85.8 97 ARG B C 1
ATOM 3281 O O . ARG B 1 97 ? -2.372 -11.919 -9.626 1 85.8 97 ARG B O 1
ATOM 3288 N N . TYR B 1 98 ? -3.478 -13.232 -8.231 1 87.72 98 TYR B N 1
ATOM 3289 C CA . TYR B 1 98 ? -4.094 -14.042 -9.276 1 87.72 98 TYR B CA 1
ATOM 3290 C C . TYR B 1 98 ? -5.551 -13.646 -9.486 1 87.72 98 TYR B C 1
ATOM 3292 O O . TYR B 1 98 ? -6.28 -13.405 -8.522 1 87.72 98 TYR B O 1
ATOM 3300 N N . GLN B 1 99 ? -5.835 -13.541 -10.748 1 86.87 99 GLN B N 1
ATOM 3301 C CA . GLN B 1 99 ? -7.199 -13.207 -11.145 1 86.87 99 GLN B CA 1
ATOM 3302 C C . GLN B 1 99 ? -7.496 -13.698 -12.559 1 86.87 99 GLN B C 1
ATOM 3304 O O . GLN B 1 99 ? -6.624 -13.663 -13.43 1 86.87 99 GLN B O 1
ATOM 3309 N N . GLY B 1 100 ? -8.627 -14.272 -12.823 1 76.93 100 GLY B N 1
ATOM 3310 C CA . GLY B 1 100 ? -9.098 -14.777 -14.103 1 76.93 100 GLY B CA 1
ATOM 3311 C C . GLY B 1 100 ? -8.05 -14.701 -15.197 1 76.93 100 GLY B C 1
ATOM 3312 O O . GLY B 1 100 ? -7.561 -15.73 -15.668 1 76.93 100 GLY B O 1
ATOM 3313 N N . VAL B 1 101 ? -7.586 -13.443 -15.512 1 72.59 101 VAL B N 1
ATOM 3314 C CA . VAL B 1 101 ? -6.673 -13.313 -16.642 1 72.59 101 VAL B CA 1
ATOM 3315 C C . VAL B 1 101 ? -5.243 -13.597 -16.187 1 72.59 101 VAL B C 1
ATOM 3317 O O . VAL B 1 101 ? -4.387 -13.957 -16.998 1 72.59 101 VAL B O 1
ATOM 3320 N N . ARG B 1 102 ? -4.968 -13.53 -14.991 1 82.49 102 ARG B N 1
ATOM 3321 C CA . ARG B 1 102 ? -3.657 -13.784 -14.403 1 82.49 102 ARG B CA 1
ATOM 3322 C C . ARG B 1 102 ? -3.667 -15.064 -13.575 1 82.49 102 ARG B C 1
ATOM 3324 O O . ARG B 1 102 ? -3.709 -15.013 -12.344 1 82.49 102 ARG B O 1
ATOM 3331 N N . GLU B 1 103 ? -3.536 -16.134 -14.257 1 87.48 103 GLU B N 1
ATOM 3332 C CA . GLU B 1 103 ? -3.693 -17.407 -13.559 1 87.48 103 GLU B CA 1
ATOM 3333 C C . GLU B 1 103 ? -2.345 -18.091 -13.347 1 87.48 103 GLU B C 1
ATOM 3335 O O . GLU B 1 103 ? -2.285 -19.206 -12.826 1 87.48 103 GLU B O 1
ATOM 3340 N N . ILE B 1 104 ? -1.28 -17.4 -13.791 1 88.35 104 ILE B N 1
ATOM 3341 C CA . ILE B 1 104 ? 0.026 -18.036 -13.659 1 88.35 104 ILE B CA 1
ATOM 3342 C C . ILE B 1 104 ? 1.106 -16.969 -13.492 1 88.35 104 ILE B C 1
ATOM 3344 O O . ILE B 1 104 ? 1.005 -15.881 -14.064 1 88.35 104 ILE B O 1
ATOM 3348 N N . TRP B 1 105 ? 2.087 -17.34 -12.656 1 89.11 105 TRP B N 1
ATOM 3349 C CA . TRP B 1 105 ? 3.272 -16.505 -12.493 1 89.11 105 TRP B CA 1
ATOM 3350 C C . TRP B 1 105 ? 4.509 -17.359 -12.238 1 89.11 105 TRP B C 1
ATOM 3352 O O . TRP B 1 105 ? 4.423 -18.415 -11.607 1 89.11 105 TRP B O 1
ATOM 3362 N N . GLY B 1 106 ? 5.594 -16.883 -12.836 1 90.09 106 GLY B N 1
ATOM 3363 C CA . GLY B 1 106 ? 6.838 -17.618 -12.674 1 90.09 106 GLY B CA 1
ATOM 3364 C C . GLY B 1 106 ? 7.997 -16.74 -12.238 1 90.09 106 GLY B C 1
ATOM 3365 O O . GLY B 1 106 ? 7.992 -15.532 -12.481 1 90.09 106 GLY B O 1
ATOM 3366 N N . ALA B 1 107 ? 8.993 -17.364 -11.583 1 91.62 107 ALA B N 1
ATOM 3367 C CA . ALA B 1 107 ? 10.217 -16.695 -11.151 1 91.62 107 ALA B CA 1
ATOM 3368 C C . ALA B 1 107 ? 11.449 -17.354 -11.764 1 91.62 107 ALA B C 1
ATOM 3370 O O . ALA B 1 107 ? 11.538 -18.583 -11.825 1 91.62 107 ALA B O 1
ATOM 3371 N N . ASP B 1 108 ? 12.343 -16.563 -12.22 1 92.72 108 ASP B N 1
ATOM 3372 C CA . ASP B 1 108 ? 13.651 -17.052 -12.644 1 92.72 108 ASP B CA 1
ATOM 3373 C C . ASP B 1 108 ? 14.502 -17.456 -11.442 1 92.72 108 ASP B C 1
ATOM 3375 O O . ASP B 1 108 ? 14.993 -16.597 -10.706 1 92.72 108 ASP B O 1
ATOM 3379 N N . MET B 1 109 ? 14.78 -18.706 -11.332 1 94.76 109 MET B N 1
ATOM 3380 C CA . MET B 1 109 ? 15.456 -19.18 -10.128 1 94.76 109 MET B CA 1
ATOM 3381 C C . MET B 1 109 ? 16.97 -19.126 -10.297 1 94.76 109 MET B C 1
ATOM 3383 O O . MET B 1 109 ? 17.673 -18.56 -9.457 1 94.76 109 MET B O 1
ATOM 3387 N N . LEU B 1 110 ? 17.417 -19.77 -11.303 1 95.5 110 LEU B N 1
ATOM 3388 C CA . LEU B 1 110 ? 18.849 -19.968 -11.499 1 95.5 110 LEU B CA 1
ATOM 3389 C C . LEU B 1 110 ? 19.163 -20.248 -12.965 1 95.5 110 LEU B C 1
ATOM 3391 O O . LEU B 1 110 ? 18.364 -20.871 -13.667 1 95.5 110 LEU B O 1
ATOM 3395 N N . GLN B 1 111 ? 20.343 -19.829 -13.331 1 95.97 111 GLN B N 1
ATOM 3396 C CA . GLN B 1 111 ? 20.764 -20.15 -14.691 1 95.97 111 GLN B CA 1
ATOM 3397 C C . GLN B 1 111 ? 20.892 -21.659 -14.885 1 95.97 111 GLN B C 1
ATOM 3399 O O . GLN B 1 111 ? 21.402 -22.362 -14.01 1 95.97 111 GLN B O 1
ATOM 3404 N N . MET B 1 112 ? 20.506 -22.093 -16.062 1 95.53 112 MET B N 1
ATOM 3405 C CA . MET B 1 112 ? 20.504 -23.529 -16.327 1 95.53 112 MET B CA 1
ATOM 3406 C C . MET B 1 112 ? 21.919 -24.096 -16.263 1 95.53 112 MET B C 1
ATOM 3408 O O . MET B 1 112 ? 22.117 -25.233 -15.833 1 95.53 112 MET B O 1
ATOM 3412 N N . ARG B 1 113 ? 22.884 -23.265 -16.701 1 94.68 113 ARG B N 1
ATOM 3413 C CA . ARG B 1 113 ? 24.267 -23.727 -16.649 1 94.68 113 ARG B CA 1
ATOM 3414 C C . ARG B 1 113 ? 24.671 -24.09 -15.224 1 94.68 113 ARG B C 1
ATOM 3416 O O . ARG B 1 113 ? 25.405 -25.057 -15.008 1 94.68 113 ARG B O 1
ATOM 3423 N N . LYS B 1 114 ? 24.185 -23.377 -14.273 1 95.23 114 LYS B N 1
ATOM 3424 C CA . LYS B 1 114 ? 24.5 -23.622 -12.869 1 95.23 114 LYS B CA 1
ATOM 3425 C C . LYS B 1 114 ? 23.704 -24.805 -12.326 1 95.23 114 LYS B C 1
ATOM 3427 O O . LYS B 1 114 ? 24.193 -25.551 -11.475 1 95.23 114 LYS B O 1
ATOM 3432 N N . VAL B 1 115 ? 22.5 -24.956 -12.79 1 96 115 VAL B N 1
ATOM 3433 C CA . VAL B 1 115 ? 21.655 -26.065 -12.357 1 96 115 VAL B CA 1
ATOM 3434 C C . VAL B 1 115 ? 22.268 -27.389 -12.809 1 96 115 VAL B C 1
ATOM 3436 O O . VAL B 1 115 ? 22.299 -28.358 -12.047 1 96 115 VAL B O 1
ATOM 3439 N N . LEU B 1 116 ? 22.822 -27.345 -14.002 1 94.92 116 LEU B N 1
ATOM 3440 C CA . LEU B 1 116 ? 23.309 -28.571 -14.625 1 94.92 116 LEU B CA 1
ATOM 3441 C C . LEU B 1 116 ? 24.724 -28.894 -14.155 1 94.92 116 LEU B C 1
ATOM 3443 O O . LEU B 1 116 ? 25.21 -30.009 -14.359 1 94.92 116 LEU B O 1
ATOM 3447 N N . ASP B 1 117 ? 25.281 -27.874 -13.502 1 93.54 117 ASP B N 1
ATOM 3448 C CA . ASP B 1 117 ? 26.624 -28.085 -12.969 1 93.54 117 ASP B CA 1
ATOM 3449 C C . ASP B 1 117 ? 26.601 -29.055 -11.791 1 93.54 117 ASP B C 1
ATOM 3451 O O . ASP B 1 117 ? 26.035 -28.75 -10.739 1 93.54 117 ASP B O 1
ATOM 3455 N N . SER B 1 118 ? 27.274 -30.105 -11.917 1 87.12 118 SER B N 1
ATOM 3456 C CA . SER B 1 118 ? 27.289 -31.146 -10.894 1 87.12 118 SER B CA 1
ATOM 3457 C C . SER B 1 118 ? 27.895 -30.633 -9.592 1 87.12 118 SER B C 1
ATOM 3459 O O . SER B 1 118 ? 27.567 -31.127 -8.511 1 87.12 118 SER B O 1
ATOM 3461 N N . SER B 1 119 ? 28.662 -29.607 -9.666 1 88.2 119 SER B N 1
ATOM 3462 C CA . SER B 1 119 ? 29.339 -29.084 -8.484 1 88.2 119 SER B CA 1
ATOM 3463 C C . SER B 1 119 ? 28.437 -28.131 -7.706 1 88.2 119 SER B C 1
ATOM 3465 O O . SER B 1 119 ? 28.688 -27.848 -6.533 1 88.2 119 SER B O 1
ATOM 3467 N N . SER B 1 120 ? 27.411 -27.681 -8.378 1 90.59 120 SER B N 1
ATOM 3468 C CA . SER B 1 120 ? 26.559 -26.687 -7.733 1 90.59 120 SER B CA 1
ATOM 3469 C C . SER B 1 120 ? 25.68 -27.324 -6.662 1 90.59 120 SER B C 1
ATOM 3471 O O . SER B 1 120 ? 25.238 -26.648 -5.731 1 90.59 120 SER B O 1
ATOM 3473 N N . GLY B 1 121 ? 25.313 -28.641 -6.912 1 92.3 121 GLY B N 1
ATOM 3474 C CA . GLY B 1 121 ? 24.565 -29.386 -5.913 1 92.3 121 GLY B CA 1
ATOM 3475 C C . GLY B 1 121 ? 23.062 -29.284 -6.094 1 92.3 121 GLY B C 1
ATOM 3476 O O . GLY B 1 121 ? 22.297 -29.867 -5.323 1 92.3 121 GLY B O 1
ATOM 3477 N N . PHE B 1 122 ? 22.574 -28.674 -7.1 1 95.53 122 PHE B N 1
ATOM 3478 C CA . PHE B 1 122 ? 21.14 -28.484 -7.284 1 95.53 122 PHE B CA 1
ATOM 3479 C C . PHE B 1 122 ? 20.524 -29.676 -8.008 1 95.53 122 PHE B C 1
ATOM 3481 O O . PHE B 1 122 ? 19.356 -30.004 -7.792 1 95.53 122 PHE B O 1
ATOM 3488 N N . MET B 1 123 ? 21.313 -30.266 -8.846 1 95.22 123 MET B N 1
ATOM 3489 C CA . MET B 1 123 ? 20.809 -31.417 -9.589 1 95.22 123 MET B CA 1
ATOM 3490 C C . MET B 1 123 ? 21.521 -32.696 -9.16 1 95.22 123 MET B C 1
ATOM 3492 O O . MET B 1 123 ? 22.75 -32.73 -9.08 1 95.22 123 MET B O 1
ATOM 3496 N N . ILE B 1 124 ? 20.723 -33.697 -8.917 1 93.9 124 ILE B N 1
ATOM 3497 C CA . ILE B 1 124 ? 21.218 -35.044 -8.654 1 93.9 124 ILE B CA 1
ATOM 3498 C C . ILE B 1 124 ? 20.492 -36.046 -9.549 1 93.9 124 ILE B C 1
ATOM 3500 O O . ILE B 1 124 ? 19.26 -36.097 -9.561 1 93.9 124 ILE B O 1
ATOM 3504 N N . GLU B 1 125 ? 21.231 -36.896 -10.19 1 92.98 125 GLU B N 1
ATOM 3505 C CA . GLU B 1 125 ? 20.662 -37.914 -11.069 1 92.98 125 GLU B CA 1
ATOM 3506 C C . GLU B 1 125 ? 19.602 -37.318 -11.99 1 92.98 1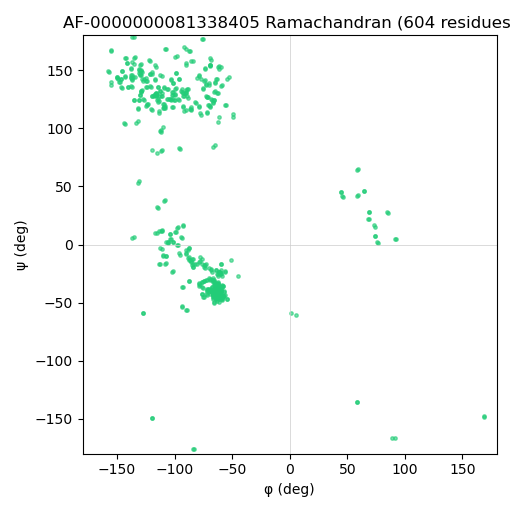25 GLU B C 1
ATOM 3508 O O . GLU B 1 125 ? 18.479 -37.822 -12.06 1 92.98 125 GLU B O 1
ATOM 3513 N N . ASP B 1 126 ? 19.812 -36.139 -12.542 1 95.62 126 ASP B N 1
ATOM 3514 C CA . ASP B 1 126 ? 18.979 -35.449 -13.521 1 95.62 126 ASP B CA 1
ATOM 3515 C C . ASP B 1 126 ? 17.658 -35.001 -12.9 1 95.62 126 ASP B C 1
ATOM 3517 O O . ASP B 1 126 ? 16.621 -35 -13.566 1 95.62 126 ASP B O 1
ATOM 3521 N N . SER B 1 127 ? 17.754 -34.769 -11.572 1 96.58 127 SER B N 1
ATOM 3522 C CA . SER B 1 127 ? 16.546 -34.332 -10.879 1 96.58 127 SER B CA 1
ATOM 3523 C C . SER B 1 127 ? 16.819 -33.105 -10.015 1 96.58 127 SER B C 1
ATOM 3525 O O . SER B 1 127 ? 17.924 -32.937 -9.496 1 96.58 127 SER B O 1
ATOM 3527 N N . VAL B 1 128 ? 15.809 -32.292 -9.921 1 96.96 128 VAL B N 1
ATOM 3528 C CA . VAL B 1 128 ? 15.851 -31.162 -8.998 1 96.96 128 VAL B CA 1
ATOM 3529 C C . VAL B 1 128 ? 14.679 -31.248 -8.023 1 96.96 128 VAL B C 1
ATOM 3531 O O . VAL B 1 128 ? 13.698 -31.948 -8.282 1 96.96 128 VAL B O 1
ATOM 3534 N N . VAL B 1 129 ? 14.841 -30.582 -6.908 1 96.62 129 VAL B N 1
ATOM 3535 C CA . VAL B 1 129 ? 13.788 -30.531 -5.899 1 96.62 129 VAL B CA 1
ATOM 3536 C C . VAL B 1 129 ? 13.359 -29.083 -5.672 1 96.62 129 VAL B C 1
ATOM 3538 O O . VAL B 1 129 ? 14.196 -28.213 -5.422 1 96.62 129 VAL B O 1
ATOM 3541 N N . VAL B 1 130 ? 12.057 -28.907 -5.775 1 96.38 130 VAL B N 1
ATOM 3542 C CA . VAL B 1 130 ? 11.455 -27.59 -5.594 1 96.38 130 VAL B CA 1
ATOM 3543 C C . VAL B 1 130 ? 10.569 -27.592 -4.35 1 96.38 130 VAL B C 1
ATOM 3545 O O . VAL B 1 130 ? 9.844 -28.557 -4.098 1 96.38 130 VAL B O 1
ATOM 3548 N N . GLU B 1 131 ? 10.724 -26.546 -3.61 1 92.98 131 GLU B N 1
ATOM 3549 C CA . GLU B 1 131 ? 9.899 -26.346 -2.423 1 92.98 131 GLU B CA 1
ATOM 3550 C C . GLU B 1 131 ? 9.177 -25.003 -2.473 1 92.98 131 GLU B C 1
ATOM 3552 O O . GLU B 1 131 ? 9.739 -24.006 -2.931 1 92.98 131 GLU B O 1
ATOM 3557 N N . ILE B 1 132 ? 7.933 -25.013 -2.03 1 91.63 132 ILE B N 1
ATOM 3558 C CA . ILE B 1 132 ? 7.194 -23.757 -1.977 1 91.63 132 ILE B CA 1
ATOM 3559 C C . ILE B 1 132 ? 6.538 -23.601 -0.606 1 91.63 132 ILE B C 1
ATOM 3561 O O . ILE B 1 132 ? 6.242 -24.594 0.063 1 91.63 132 ILE B O 1
ATOM 3565 N N . GLU B 1 133 ? 6.386 -22.373 -0.186 1 87.8 133 GLU B N 1
ATOM 3566 C CA . GLU B 1 133 ? 5.683 -21.987 1.034 1 87.8 133 GLU B CA 1
ATOM 3567 C C . GLU B 1 133 ? 4.91 -20.686 0.838 1 87.8 133 GLU B C 1
ATOM 3569 O O . GLU B 1 133 ? 5.488 -19.599 0.902 1 87.8 133 GLU B O 1
ATOM 3574 N N . PHE B 1 134 ? 3.563 -20.834 0.69 1 87.65 134 PHE B N 1
ATOM 3575 C CA . PHE B 1 134 ? 2.782 -19.644 0.371 1 87.65 134 PHE B CA 1
ATOM 3576 C C . PHE B 1 134 ? 1.599 -19.502 1.321 1 87.65 134 PHE B C 1
ATOM 3578 O O . PHE B 1 134 ? 1.04 -20.501 1.778 1 87.65 134 PHE B O 1
ATOM 3585 N N . ASN B 1 135 ? 1.266 -18.294 1.622 1 86.64 135 ASN B N 1
ATOM 3586 C CA . ASN B 1 135 ? -0.016 -17.899 2.194 1 86.64 135 ASN B CA 1
ATOM 3587 C C . ASN B 1 135 ? -0.925 -17.262 1.147 1 86.64 135 ASN B C 1
ATOM 3589 O O . ASN B 1 135 ? -0.455 -16.535 0.271 1 86.64 135 ASN B O 1
ATOM 3593 N N . PHE B 1 136 ? -2.188 -17.599 1.319 1 88.58 136 PHE B N 1
ATOM 3594 C CA . PHE B 1 136 ? -3.127 -17.112 0.316 1 88.58 136 PHE B CA 1
ATOM 3595 C C . PHE B 1 136 ? -4.277 -16.357 0.972 1 88.58 136 PHE B C 1
ATOM 3597 O O . PHE B 1 136 ? -4.717 -16.716 2.067 1 88.58 136 PHE B O 1
ATOM 3604 N N . LYS B 1 137 ? -4.702 -15.343 0.35 1 88.52 137 LYS B N 1
ATOM 3605 C CA . LYS B 1 137 ? -5.945 -14.639 0.652 1 88.52 137 LYS B CA 1
ATOM 3606 C C . LYS B 1 137 ? -6.888 -14.649 -0.548 1 88.52 137 LYS B C 1
ATOM 3608 O O . LYS B 1 137 ? -6.592 -14.045 -1.582 1 88.52 137 LYS B O 1
ATOM 3613 N N . TYR B 1 138 ? -8.026 -15.298 -0.345 1 90.9 138 TYR B N 1
ATOM 3614 C CA . TYR B 1 138 ? -8.931 -15.555 -1.459 1 90.9 138 TYR B CA 1
ATOM 3615 C C . TYR B 1 138 ? -10.252 -14.818 -1.27 1 90.9 138 TYR B C 1
ATOM 3617 O O . TYR B 1 138 ? -10.906 -14.96 -0.234 1 90.9 138 TYR B O 1
ATOM 3625 N N . HIS B 1 139 ? -10.598 -14.014 -2.268 1 91.55 139 HIS B N 1
ATOM 3626 C CA . HIS B 1 139 ? -11.898 -13.357 -2.344 1 91.55 139 HIS B CA 1
ATOM 3627 C C . HIS B 1 139 ? -12.753 -13.957 -3.456 1 91.55 139 HIS B C 1
ATOM 3629 O O . HIS B 1 139 ? -12.342 -13.98 -4.618 1 91.55 139 HIS B O 1
ATOM 3635 N N . ASP B 1 140 ? -13.91 -14.463 -3.053 1 91.28 140 ASP B N 1
ATOM 3636 C CA . ASP B 1 140 ? -14.859 -15.023 -4.01 1 91.28 140 ASP B CA 1
ATOM 3637 C C . ASP B 1 140 ? -16.084 -14.123 -4.16 1 91.28 140 ASP B C 1
ATOM 3639 O O . ASP B 1 140 ? -16.865 -13.967 -3.22 1 91.28 140 ASP B O 1
ATOM 3643 N N . PHE B 1 141 ? -16.27 -13.603 -5.397 1 94.5 141 PHE B N 1
ATOM 3644 C CA . PHE B 1 141 ? -17.393 -12.703 -5.633 1 94.5 141 PHE B CA 1
ATOM 3645 C C . PHE B 1 141 ? -18.434 -13.361 -6.53 1 94.5 141 PHE B C 1
ATOM 3647 O O . PHE B 1 141 ? -19.349 -12.695 -7.021 1 94.5 141 PHE B O 1
ATOM 3654 N N . SER B 1 142 ? -18.322 -14.687 -6.743 1 92.5 142 SER B N 1
ATOM 3655 C CA . SER B 1 142 ? -19.164 -15.38 -7.713 1 92.5 142 SER B CA 1
ATOM 3656 C C . SER B 1 142 ? -20.467 -15.853 -7.077 1 92.5 142 SER B C 1
ATOM 3658 O O . SER B 1 142 ? -21.411 -16.217 -7.781 1 92.5 142 SER B O 1
ATOM 3660 N N . LYS B 1 143 ? -20.51 -15.784 -5.797 1 92.02 143 LYS B N 1
ATOM 3661 C CA . LYS B 1 143 ? -21.661 -16.393 -5.136 1 92.02 143 LYS B CA 1
ATOM 3662 C C . LYS B 1 143 ? -22.427 -15.364 -4.31 1 92.02 143 LYS B C 1
ATOM 3664 O O . LYS B 1 143 ? -21.825 -14.48 -3.696 1 92.02 143 LYS B O 1
ATOM 3669 N N . ASN B 1 144 ? -23.678 -15.596 -4.293 1 95.04 144 ASN B N 1
ATOM 3670 C CA . ASN B 1 144 ? -24.536 -14.833 -3.392 1 95.04 144 ASN B CA 1
ATOM 3671 C C . ASN B 1 144 ? -24.449 -15.354 -1.96 1 95.04 144 ASN B C 1
ATOM 3673 O O . ASN B 1 144 ? -24.689 -16.536 -1.709 1 95.04 144 ASN B O 1
ATOM 3677 N N . VAL B 1 145 ? -24.024 -14.525 -1.132 1 93.89 145 VAL B N 1
ATOM 3678 C CA . VAL B 1 145 ? -23.936 -14.878 0.281 1 93.89 145 VAL B CA 1
ATOM 3679 C C . VAL B 1 145 ? -25.109 -14.263 1.041 1 93.89 145 VAL B C 1
ATOM 3681 O O . VAL B 1 145 ? -25.219 -13.039 1.142 1 93.89 145 VAL B O 1
ATOM 3684 N N . GLU B 1 146 ? -25.926 -15.128 1.627 1 92.38 146 GLU B N 1
ATOM 3685 C CA . GLU B 1 146 ? -27.099 -14.673 2.367 1 92.38 146 GLU B CA 1
ATOM 3686 C C . GLU B 1 146 ? -26.703 -13.75 3.516 1 92.38 146 GLU B C 1
ATOM 3688 O O . GLU B 1 146 ? -25.729 -14.014 4.224 1 92.38 146 GLU B O 1
ATOM 3693 N N . ASN B 1 147 ? -27.48 -12.64 3.677 1 91.44 147 ASN B N 1
ATOM 3694 C CA . ASN B 1 147 ? -27.316 -11.69 4.772 1 91.44 147 ASN B CA 1
ATOM 3695 C C . ASN B 1 147 ? -26.082 -10.815 4.576 1 91.44 147 ASN B C 1
ATOM 3697 O O . ASN B 1 147 ? -25.648 -10.129 5.503 1 91.44 147 ASN B O 1
ATOM 3701 N N . PHE B 1 148 ? -25.463 -10.918 3.469 1 95.4 148 PHE B N 1
ATOM 3702 C CA . PHE B 1 148 ? -24.305 -10.071 3.209 1 95.4 148 PHE B CA 1
ATOM 3703 C C . PHE B 1 148 ? -24.453 -9.345 1.877 1 95.4 148 PHE B C 1
ATOM 3705 O O . PHE B 1 148 ? -24.417 -8.114 1.828 1 95.4 148 PHE B O 1
ATOM 3712 N N . THR B 1 149 ? -24.596 -10.171 0.823 1 96.49 149 THR B N 1
ATOM 3713 C CA . THR B 1 149 ? -24.682 -9.565 -0.501 1 96.49 149 THR B CA 1
ATOM 3714 C C . THR B 1 149 ? -26.054 -8.932 -0.718 1 96.49 149 THR B C 1
ATOM 3716 O O . THR B 1 149 ? -27.074 -9.496 -0.317 1 96.49 149 THR B O 1
ATOM 3719 N N . ASP B 1 150 ? -26.075 -7.722 -1.258 1 95.62 150 ASP B N 1
ATOM 3720 C CA . ASP B 1 150 ? -27.358 -7.063 -1.479 1 95.62 150 ASP B CA 1
ATOM 3721 C C . ASP B 1 150 ? -27.399 -6.386 -2.848 1 95.62 150 ASP B C 1
ATOM 3723 O O . ASP B 1 150 ? -28.378 -5.718 -3.187 1 95.62 150 ASP B O 1
ATOM 3727 N N . ILE B 1 151 ? -26.334 -6.602 -3.631 1 97.27 151 ILE B N 1
ATOM 3728 C CA . ILE B 1 151 ? -26.336 -6.046 -4.98 1 97.27 151 ILE B CA 1
ATOM 3729 C C . ILE B 1 151 ? -25.535 -6.952 -5.913 1 97.27 151 ILE B C 1
ATOM 3731 O O . ILE B 1 151 ? -24.542 -7.556 -5.5 1 97.27 151 ILE B O 1
ATOM 3735 N N . LYS B 1 152 ? -25.97 -7.097 -7.098 1 97.87 152 LYS B N 1
ATOM 3736 C CA . LYS B 1 152 ? -25.271 -7.785 -8.18 1 97.87 152 LYS B CA 1
ATOM 3737 C C . LYS B 1 152 ? -24.761 -6.793 -9.222 1 97.87 152 LYS B C 1
ATOM 3739 O O . LYS B 1 152 ? -25.544 -6.047 -9.813 1 97.87 152 LYS B O 1
ATOM 3744 N N . ILE B 1 153 ? -23.443 -6.773 -9.401 1 97.48 153 ILE B N 1
ATOM 3745 C CA . ILE B 1 153 ? -22.842 -5.889 -10.394 1 97.48 153 ILE B CA 1
ATOM 3746 C C . ILE B 1 153 ? -22.377 -6.705 -11.598 1 97.48 153 ILE B C 1
ATOM 3748 O O . ILE B 1 153 ? -21.634 -7.678 -11.446 1 97.48 153 ILE B O 1
ATOM 3752 N N . ASN B 1 154 ? -22.85 -6.309 -12.692 1 97.28 154 ASN B N 1
ATOM 3753 C CA . ASN B 1 154 ? -22.448 -6.979 -13.924 1 97.28 154 ASN B CA 1
ATOM 3754 C C . ASN B 1 154 ? -21.417 -6.16 -14.696 1 97.28 154 ASN B C 1
ATOM 3756 O O . ASN B 1 154 ? -21.611 -4.964 -14.923 1 97.28 154 ASN B O 1
ATOM 3760 N N . VAL B 1 155 ? -20.3 -6.827 -14.967 1 94.91 155 VAL B N 1
ATOM 3761 C CA . VAL B 1 155 ? -19.232 -6.225 -15.76 1 94.91 155 VAL B CA 1
ATOM 3762 C C . VAL B 1 155 ? -18.796 -7.192 -16.858 1 94.91 155 VAL B C 1
ATOM 3764 O O . VAL B 1 155 ? -18.292 -8.28 -16.572 1 94.91 155 VAL B O 1
ATOM 3767 N N . GLN B 1 156 ? -18.811 -6.819 -18.133 1 91.23 156 GLN B N 1
ATOM 3768 C CA . GLN B 1 156 ? -18.4 -7.644 -19.264 1 91.23 156 GLN B CA 1
ATOM 3769 C C . GLN B 1 156 ? -18.952 -9.061 -19.141 1 91.23 156 GLN B C 1
ATOM 3771 O O . GLN B 1 156 ? -18.199 -10.035 -19.218 1 91.23 156 GLN B O 1
ATOM 3776 N N . ASP B 1 157 ? -20.196 -9.238 -18.799 1 90.31 157 ASP B N 1
ATOM 3777 C CA . ASP B 1 157 ? -20.95 -10.486 -18.737 1 90.31 157 ASP B CA 1
ATOM 3778 C C . ASP B 1 157 ? -20.532 -11.32 -17.528 1 90.31 157 ASP B C 1
ATOM 3780 O O . ASP B 1 157 ? -20.674 -12.545 -17.533 1 90.31 157 ASP B O 1
ATOM 3784 N N . THR B 1 158 ? -19.859 -10.689 -16.637 1 93.94 158 THR B N 1
ATOM 3785 C CA . THR B 1 158 ? -19.497 -11.339 -15.382 1 93.94 158 THR B CA 1
ATOM 3786 C C . THR B 1 158 ? -20.245 -10.708 -14.211 1 93.94 158 THR B C 1
ATOM 3788 O O . THR B 1 158 ? -20.234 -9.486 -14.047 1 93.94 158 THR B O 1
ATOM 3791 N N . ASP B 1 159 ? -20.879 -11.527 -13.45 1 95.94 159 ASP B N 1
ATOM 3792 C CA . ASP B 1 159 ? -21.652 -11.045 -12.309 1 95.94 159 ASP B CA 1
ATOM 3793 C C . ASP B 1 159 ? -20.822 -11.084 -11.028 1 95.94 159 ASP B C 1
ATOM 3795 O O . ASP B 1 159 ? -20.103 -12.054 -10.777 1 95.94 159 ASP B O 1
ATOM 3799 N N . PHE B 1 160 ? -20.855 -10.031 -10.336 1 96.61 160 PHE B N 1
ATOM 3800 C CA . PHE B 1 160 ? -20.268 -9.92 -9.007 1 96.61 160 PHE B CA 1
ATOM 3801 C C . PHE B 1 160 ? -21.35 -9.73 -7.95 1 96.61 160 PHE B C 1
ATOM 3803 O O . PHE B 1 160 ? -22.186 -8.832 -8.065 1 96.61 160 PHE B O 1
ATOM 3810 N N . TYR B 1 161 ? -21.391 -10.6 -6.961 1 97.2 161 TYR B N 1
ATOM 3811 C CA . TYR B 1 161 ? -22.281 -10.425 -5.818 1 97.2 161 TYR B CA 1
ATOM 3812 C C . TYR B 1 161 ? -21.582 -9.669 -4.694 1 97.2 161 TYR B C 1
ATOM 3814 O O . TYR B 1 161 ? -20.622 -10.17 -4.104 1 97.2 161 TYR B O 1
ATOM 3822 N N . LEU B 1 162 ? -22.11 -8.484 -4.427 1 96.94 162 LEU B N 1
ATOM 3823 C CA . LEU B 1 162 ? -21.371 -7.567 -3.567 1 96.94 162 LEU B CA 1
ATOM 3824 C C . LEU B 1 162 ? -22.295 -6.918 -2.542 1 96.94 162 LEU B C 1
ATOM 3826 O O . LEU B 1 162 ? -23.47 -7.279 -2.444 1 96.94 162 LEU B O 1
ATOM 3830 N N . ASN B 1 163 ? -21.772 -6.099 -1.691 1 96.34 163 ASN B N 1
ATOM 3831 C CA . ASN B 1 163 ? -22.462 -5.344 -0.65 1 96.34 163 ASN B CA 1
ATOM 3832 C C . ASN B 1 163 ? -22.372 -3.841 -0.894 1 96.34 163 ASN B C 1
ATOM 3834 O O . ASN B 1 163 ? -21.275 -3.293 -1.021 1 96.34 163 ASN B O 1
ATOM 3838 N N . LYS B 1 164 ? -23.538 -3.151 -0.857 1 95.86 164 LYS B N 1
ATOM 3839 C CA . LYS B 1 164 ? -23.59 -1.723 -1.156 1 95.86 164 LYS B CA 1
ATOM 3840 C C . LYS B 1 164 ? -22.747 -0.923 -0.167 1 95.86 164 LYS B C 1
ATOM 3842 O O . LYS B 1 164 ? -22.102 0.057 -0.544 1 95.86 164 LYS B O 1
ATOM 3847 N N . GLY B 1 165 ? -22.814 -1.31 1.091 1 94.73 165 GLY B N 1
ATOM 3848 C CA . GLY B 1 165 ? -22.012 -0.638 2.1 1 94.73 165 GLY B CA 1
ATOM 3849 C C . GLY B 1 165 ? -20.52 -0.746 1.846 1 94.73 165 GLY B C 1
ATOM 3850 O O . GLY B 1 165 ? -19.792 0.242 1.961 1 94.73 165 GLY B O 1
ATOM 3851 N N . VAL B 1 166 ? -20.071 -1.934 1.477 1 94.05 166 VAL B N 1
ATOM 3852 C CA . VAL B 1 166 ? -18.658 -2.17 1.2 1 94.05 166 VAL B CA 1
ATOM 3853 C C . VAL B 1 166 ? -18.223 -1.346 -0.009 1 94.05 166 VAL B C 1
ATOM 3855 O O . VAL B 1 166 ? -17.197 -0.663 0.034 1 94.05 166 VAL B O 1
ATOM 3858 N N . LEU B 1 167 ? -19.017 -1.353 -1.018 1 94.7 167 LEU B N 1
ATOM 3859 C CA . LEU B 1 167 ? -18.71 -0.584 -2.219 1 94.7 167 LEU B CA 1
ATOM 3860 C C . LEU B 1 167 ? -18.635 0.906 -1.905 1 94.7 167 LEU B C 1
ATOM 3862 O O . LEU B 1 167 ? -17.719 1.595 -2.361 1 94.7 167 LEU B O 1
ATOM 3866 N N . SER B 1 168 ? -19.601 1.371 -1.126 1 94.73 168 SER B N 1
ATOM 3867 C CA . SER B 1 168 ? -19.681 2.787 -0.779 1 94.73 168 SER B CA 1
ATOM 3868 C C . SER B 1 168 ? -18.487 3.216 0.068 1 94.73 168 SER B C 1
ATOM 3870 O O . SER B 1 168 ? -18.041 4.362 -0.014 1 94.73 168 SER B O 1
ATOM 3872 N N . SER B 1 169 ? -17.997 2.309 0.872 1 91.84 169 SER B N 1
ATOM 3873 C CA . SER B 1 169 ? -16.857 2.64 1.721 1 91.84 169 SER B CA 1
ATOM 3874 C C . SER B 1 169 ? -15.568 2.715 0.91 1 91.84 169 SER B C 1
ATOM 3876 O O . SER B 1 169 ? -14.608 3.372 1.32 1 91.84 169 SER B O 1
ATOM 3878 N N . LYS B 1 170 ? -15.53 2.116 -0.26 1 91.04 170 LYS B N 1
ATOM 3879 C CA . LYS B 1 170 ? -14.294 1.998 -1.027 1 91.04 170 LYS B CA 1
ATOM 3880 C C . LYS B 1 170 ? -14.24 3.034 -2.147 1 91.04 170 LYS B C 1
ATOM 3882 O O . LYS B 1 170 ? -13.159 3.394 -2.615 1 91.04 170 LYS B O 1
ATOM 3887 N N . SER B 1 171 ? -15.409 3.483 -2.528 1 92.92 171 SER B N 1
ATOM 3888 C CA . SER B 1 171 ? -15.492 4.275 -3.751 1 92.92 171 SER B CA 1
ATOM 3889 C C . SER B 1 171 ? -16.477 5.429 -3.596 1 92.92 171 SER B C 1
ATOM 3891 O O . SER B 1 171 ? -17.593 5.238 -3.109 1 92.92 171 SER B O 1
ATOM 3893 N N . GLU B 1 172 ? -16.056 6.564 -4.064 1 94.04 172 GLU B N 1
ATOM 3894 C CA . GLU B 1 172 ? -16.93 7.734 -4.051 1 94.04 172 GLU B CA 1
ATOM 3895 C C . GLU B 1 172 ? -18.1 7.559 -5.015 1 94.04 172 GLU B C 1
ATOM 3897 O O . GLU B 1 172 ? -19.215 8.001 -4.733 1 94.04 172 GLU B O 1
ATOM 3902 N N . TYR B 1 173 ? -17.822 6.976 -6.163 1 95.21 173 TYR B N 1
ATOM 3903 C CA . TYR B 1 173 ? -18.863 6.701 -7.147 1 95.21 173 TYR B CA 1
ATOM 3904 C C . TYR B 1 173 ? -19.995 5.888 -6.532 1 95.21 173 TYR B C 1
ATOM 3906 O O . TYR B 1 173 ? -21.168 6.244 -6.666 1 95.21 173 TYR B O 1
ATOM 3914 N N . PHE B 1 174 ? -19.652 4.877 -5.834 1 95.88 174 PHE B N 1
ATOM 3915 C CA . PHE B 1 174 ? -20.667 4.004 -5.255 1 95.88 174 PHE B CA 1
ATOM 3916 C C . PHE B 1 174 ? -21.306 4.654 -4.033 1 95.88 174 PHE B C 1
ATOM 3918 O O . PHE B 1 174 ? -22.492 4.451 -3.764 1 95.88 174 PHE B O 1
ATOM 3925 N N . TYR B 1 175 ? -20.513 5.43 -3.342 1 96.03 175 TYR B N 1
ATOM 3926 C CA . TYR B 1 175 ? -21.093 6.193 -2.242 1 96.03 175 TYR B CA 1
ATOM 3927 C C . TYR B 1 175 ? -22.197 7.118 -2.742 1 96.03 175 TYR B C 1
ATOM 3929 O O . TYR B 1 175 ? -23.276 7.183 -2.149 1 96.03 175 TYR B O 1
ATOM 3937 N N . ASP B 1 176 ? -21.924 7.802 -3.769 1 96.44 176 ASP B N 1
ATOM 3938 C CA . ASP B 1 176 ? -22.915 8.705 -4.345 1 96.44 176 ASP B CA 1
ATOM 3939 C C . ASP B 1 176 ? -24.126 7.933 -4.864 1 96.44 176 ASP B C 1
ATOM 3941 O O . ASP B 1 176 ? -25.266 8.372 -4.699 1 96.44 176 ASP B O 1
ATOM 3945 N N . LEU B 1 177 ? -23.885 6.866 -5.444 1 96.04 177 LEU B N 1
ATOM 3946 C CA . LEU B 1 177 ? -24.947 6.063 -6.041 1 96.04 177 LEU B CA 1
ATOM 3947 C C . LEU B 1 177 ? -25.884 5.518 -4.968 1 96.04 177 LEU B C 1
ATOM 3949 O O . LEU B 1 177 ? -27.102 5.693 -5.054 1 96.04 177 LEU B O 1
ATOM 3953 N N . PHE B 1 178 ? -25.331 4.913 -3.945 1 96.28 178 PHE B N 1
ATOM 3954 C CA . PHE B 1 178 ? -26.154 4.152 -3.011 1 96.28 178 PHE B CA 1
ATOM 3955 C C . PHE B 1 178 ? -26.591 5.024 -1.84 1 96.28 178 PHE B C 1
ATOM 3957 O O . PHE B 1 178 ? -27.686 4.846 -1.302 1 96.28 178 PHE B O 1
ATOM 3964 N N . VAL B 1 179 ? -25.755 5.88 -1.417 1 94.63 179 VAL B N 1
ATOM 3965 C CA . VAL B 1 179 ? -26.031 6.651 -0.209 1 94.63 179 VAL B CA 1
ATOM 3966 C C . VAL B 1 179 ? -26.695 7.975 -0.582 1 94.63 179 VAL B C 1
ATOM 3968 O O . VAL B 1 179 ? -27.775 8.298 -0.082 1 94.63 179 VAL B O 1
ATOM 3971 N N . ASN B 1 180 ? -26.126 8.736 -1.456 1 94.39 180 ASN B N 1
ATOM 3972 C CA . ASN B 1 180 ? -26.655 10.048 -1.813 1 94.39 180 ASN B CA 1
ATOM 3973 C C . ASN B 1 180 ? -27.87 9.932 -2.729 1 94.39 180 ASN B C 1
ATOM 3975 O O . ASN B 1 180 ? -28.868 10.63 -2.535 1 94.39 180 ASN B O 1
ATOM 3979 N N . ASN B 1 181 ? -27.805 8.995 -3.76 1 94.72 181 ASN B N 1
ATOM 3980 C CA . ASN B 1 181 ? -28.867 8.877 -4.753 1 94.72 181 ASN B CA 1
ATOM 3981 C C . ASN B 1 181 ? -29.862 7.781 -4.382 1 94.72 181 ASN B C 1
ATOM 3983 O O . ASN B 1 181 ? -30.9 7.634 -5.029 1 94.72 181 ASN B O 1
ATOM 3987 N N . LYS B 1 182 ? -29.59 7.041 -3.397 1 93.12 182 LYS B N 1
ATOM 3988 C CA . LYS B 1 182 ? -30.499 6.051 -2.827 1 93.12 182 LYS B CA 1
ATOM 3989 C C . LYS B 1 182 ? -30.918 5.022 -3.874 1 93.12 182 LYS B C 1
ATOM 3991 O O . LYS B 1 182 ? -32.106 4.727 -4.021 1 93.12 182 LYS B O 1
ATOM 3996 N N . TYR B 1 183 ? -29.916 4.643 -4.632 1 91.72 183 TYR B N 1
ATOM 3997 C CA . TYR B 1 183 ? -30.153 3.579 -5.601 1 91.72 183 TYR B CA 1
ATOM 3998 C C . TYR B 1 183 ? -30.705 2.333 -4.919 1 91.72 183 TYR B C 1
ATOM 4000 O O . TYR B 1 183 ? -30.05 1.751 -4.051 1 91.72 183 TYR B O 1
ATOM 4008 N N . THR B 1 184 ? -31.871 1.83 -5.235 1 90.93 184 THR B N 1
ATOM 4009 C CA . THR B 1 184 ? -32.561 0.795 -4.473 1 90.93 184 THR B CA 1
ATOM 4010 C C . THR B 1 184 ? -32.573 -0.524 -5.24 1 90.93 184 THR B C 1
ATOM 4012 O O . THR B 1 184 ? -32.854 -1.579 -4.667 1 90.93 184 THR B O 1
ATOM 4015 N N . GLU B 1 185 ? -32.157 -0.495 -6.522 1 93.39 185 GLU B N 1
ATOM 4016 C CA . GLU B 1 185 ? -32.176 -1.733 -7.295 1 93.39 185 GLU B CA 1
ATOM 4017 C C . GLU B 1 185 ? -31.129 -2.719 -6.783 1 93.39 185 GLU B C 1
ATOM 4019 O O . GLU B 1 185 ? -30.161 -2.321 -6.132 1 93.39 185 GLU B O 1
ATOM 4024 N N . THR B 1 186 ? -31.337 -3.989 -7.104 1 95.14 186 THR B N 1
ATOM 4025 C CA . THR B 1 186 ? -30.458 -5.041 -6.608 1 95.14 186 THR B CA 1
ATOM 4026 C C . THR B 1 186 ? -29.463 -5.467 -7.684 1 95.14 186 THR B C 1
ATOM 4028 O O . THR B 1 186 ? -28.695 -6.412 -7.488 1 95.14 186 THR B O 1
ATOM 4031 N N . SER B 1 187 ? -29.493 -4.823 -8.847 1 96.76 187 SER B N 1
ATOM 4032 C CA . SER B 1 187 ? -28.539 -5.125 -9.909 1 96.76 187 SER B CA 1
ATOM 4033 C C . SER B 1 187 ? -28.127 -3.862 -10.658 1 96.76 187 SER B C 1
ATOM 4035 O O . SER B 1 187 ? -28.922 -2.931 -10.799 1 96.76 187 SER B O 1
ATOM 4037 N N . LYS B 1 188 ? -26.926 -3.828 -11.055 1 96.42 188 LYS B N 1
ATOM 4038 C CA . LYS B 1 188 ? -26.404 -2.707 -11.832 1 96.42 188 LYS B CA 1
ATOM 4039 C C . LYS B 1 188 ? -25.358 -3.176 -12.839 1 96.42 188 LYS B C 1
ATOM 4041 O O . LYS B 1 188 ? -24.499 -3.997 -12.512 1 96.42 188 LYS B O 1
ATOM 4046 N N . LYS B 1 189 ? -25.445 -2.701 -14.014 1 96.3 189 LYS B N 1
ATOM 4047 C CA . LYS B 1 189 ? -24.452 -2.979 -15.047 1 96.3 189 LYS B CA 1
ATOM 4048 C C . LYS B 1 189 ? -23.472 -1.818 -15.194 1 96.3 189 LYS B C 1
ATOM 4050 O O . LYS B 1 189 ? -23.882 -0.657 -15.262 1 96.3 189 LYS B O 1
ATOM 4055 N N . LEU B 1 190 ? -22.215 -2.143 -15.158 1 94.37 190 LEU B N 1
ATOM 4056 C CA . LEU B 1 190 ? -21.179 -1.149 -15.417 1 94.37 190 LEU B CA 1
ATOM 4057 C C . LEU B 1 190 ? -20.549 -1.366 -16.789 1 94.37 190 LEU B C 1
ATOM 4059 O O . LEU B 1 190 ? -20.175 -2.49 -17.135 1 94.37 190 LEU B O 1
ATOM 4063 N N . GLU B 1 191 ? -20.356 -0.369 -17.61 1 88.78 191 GLU B N 1
ATOM 4064 C CA . GLU B 1 191 ? -19.88 -0.52 -18.981 1 88.78 191 GLU B CA 1
ATOM 4065 C C . GLU B 1 191 ? -18.441 -0.03 -19.122 1 88.78 191 GLU B C 1
ATOM 4067 O O . GLU B 1 191 ? -17.729 -0.437 -20.043 1 88.78 191 GLU B O 1
ATOM 4072 N N . ASP B 1 192 ? -17.842 0.694 -18.306 1 83.53 192 ASP B N 1
ATOM 4073 C CA . ASP B 1 192 ? -16.527 1.295 -18.507 1 83.53 192 ASP B CA 1
ATOM 4074 C C . ASP B 1 192 ? -15.505 0.721 -17.529 1 83.53 192 ASP B C 1
ATOM 4076 O O . ASP B 1 192 ? -14.6 1.43 -17.082 1 83.53 192 ASP B O 1
ATOM 4080 N N . VAL B 1 193 ? -15.794 -0.557 -17.222 1 88.59 193 VAL B N 1
ATOM 4081 C CA . VAL B 1 193 ? -14.854 -1.17 -16.289 1 88.59 193 VAL B CA 1
ATOM 4082 C C . VAL B 1 193 ? -14.728 -2.662 -16.588 1 88.59 193 VAL B C 1
ATOM 4084 O O . VAL B 1 193 ? -15.691 -3.298 -17.023 1 88.59 193 VAL B O 1
ATOM 4087 N N . THR B 1 194 ? -13.563 -3.175 -16.511 1 89.38 194 THR B N 1
ATOM 4088 C CA . THR B 1 194 ? -13.338 -4.611 -16.642 1 89.38 194 THR B CA 1
ATOM 4089 C C . THR B 1 194 ? -13.486 -5.307 -15.293 1 89.38 194 THR B C 1
ATOM 4091 O O . THR B 1 194 ? -13.565 -4.648 -14.254 1 89.38 194 THR B O 1
ATOM 4094 N N . ALA B 1 195 ? -13.578 -6.644 -15.333 1 89.19 195 ALA B N 1
ATOM 4095 C CA . ALA B 1 195 ? -13.633 -7.43 -14.103 1 89.19 195 ALA B CA 1
ATOM 4096 C C . ALA B 1 195 ? -12.384 -7.207 -13.254 1 89.19 195 ALA B C 1
ATOM 4098 O O . ALA B 1 195 ? -12.466 -7.137 -12.025 1 89.19 195 ALA B O 1
ATOM 4099 N N . GLU B 1 196 ? -11.26 -7.07 -13.889 1 84.13 196 GLU B N 1
ATOM 4100 C CA . GLU B 1 196 ? -9.996 -6.843 -13.195 1 84.13 196 GLU B CA 1
ATOM 4101 C C . GLU B 1 196 ? -9.996 -5.498 -12.473 1 84.13 196 GLU B C 1
ATOM 4103 O O . GLU B 1 196 ? -9.53 -5.398 -11.336 1 84.13 196 GLU B O 1
ATOM 4108 N N . GLU B 1 197 ? -10.475 -4.582 -13.106 1 86.73 197 GLU B N 1
ATOM 4109 C CA . GLU B 1 197 ? -10.534 -3.243 -12.527 1 86.73 197 GLU B CA 1
ATOM 4110 C C . GLU B 1 197 ? -11.485 -3.2 -11.334 1 86.73 197 GLU B C 1
ATOM 4112 O O . GLU B 1 197 ? -11.194 -2.554 -10.325 1 86.73 197 GLU B O 1
ATOM 4117 N N . LEU B 1 198 ? -12.663 -3.84 -11.484 1 90.86 198 LEU B N 1
ATOM 4118 C CA . LEU B 1 198 ? -13.606 -3.894 -10.372 1 90.86 198 LEU B CA 1
ATOM 4119 C C . LEU B 1 198 ? -12.979 -4.578 -9.161 1 90.86 198 LEU B C 1
ATOM 4121 O O . LEU B 1 198 ? -13.166 -4.133 -8.026 1 90.86 198 LEU B O 1
ATOM 4125 N N . CYS B 1 199 ? -12.251 -5.601 -9.431 1 88.54 199 CYS B N 1
ATOM 4126 C CA . CYS B 1 199 ? -11.581 -6.309 -8.347 1 88.54 199 CYS B CA 1
ATOM 4127 C C . CYS B 1 199 ? -10.586 -5.4 -7.636 1 88.54 199 CYS B C 1
ATOM 4129 O O . CYS B 1 199 ? -10.415 -5.49 -6.419 1 88.54 199 CYS B O 1
ATOM 4131 N N . CYS B 1 200 ? -9.969 -4.515 -8.316 1 84.34 200 CYS B N 1
ATOM 4132 C CA . CYS B 1 200 ? -9.029 -3.573 -7.717 1 84.34 200 CYS B CA 1
ATOM 4133 C C . CYS B 1 200 ? -9.747 -2.602 -6.788 1 84.34 200 CYS B C 1
ATOM 4135 O O . CYS B 1 200 ? -9.176 -2.151 -5.794 1 84.34 200 CYS B O 1
ATOM 4137 N N . ILE B 1 201 ? -10.924 -2.341 -7.115 1 87.48 201 ILE B N 1
ATOM 4138 C CA . ILE B 1 201 ? -11.732 -1.48 -6.258 1 87.48 201 ILE B CA 1
ATOM 4139 C C . ILE B 1 201 ? -12.094 -2.222 -4.974 1 87.48 201 ILE B C 1
ATOM 4141 O O . ILE B 1 201 ? -12.044 -1.649 -3.883 1 87.48 201 ILE B O 1
ATOM 4145 N N . LEU B 1 202 ? -12.356 -3.447 -5.172 1 89.05 202 LEU B N 1
ATOM 4146 C CA . LEU B 1 202 ? -12.917 -4.244 -4.086 1 89.05 202 LEU B CA 1
ATOM 4147 C C . LEU B 1 202 ? -11.831 -4.66 -3.1 1 89.05 202 LEU B C 1
ATOM 4149 O O . LEU B 1 202 ? -12.093 -4.798 -1.903 1 89.05 202 LEU B O 1
ATOM 4153 N N . VAL B 1 203 ? -10.716 -4.877 -3.625 1 83.15 203 VAL B N 1
ATOM 4154 C CA . VAL B 1 203 ? -9.68 -5.426 -2.757 1 83.15 203 VAL B CA 1
ATOM 4155 C C . VAL B 1 203 ? -8.586 -4.384 -2.535 1 83.15 203 VAL B C 1
ATOM 4157 O O . VAL B 1 203 ? -8.111 -3.76 -3.487 1 83.15 203 VAL B O 1
ATOM 4160 N N . SER B 1 204 ? -8.539 -3.609 -1.404 1 61.33 204 SER B N 1
ATOM 4161 C CA . SER B 1 204 ? -7.791 -2.436 -0.965 1 61.33 204 SER B CA 1
ATOM 4162 C C . SER B 1 204 ? -6.308 -2.572 -1.293 1 61.33 204 SER B C 1
ATOM 4164 O O . SER B 1 204 ? -5.562 -1.592 -1.234 1 61.33 204 SER B O 1
ATOM 4166 N N . TYR B 1 205 ? -5.791 -3.74 -1.383 1 57.02 205 TYR B N 1
ATOM 4167 C CA . TYR B 1 205 ? -4.333 -3.732 -1.354 1 57.02 205 TYR B CA 1
ATOM 4168 C C . TYR B 1 205 ? -3.758 -4.219 -2.678 1 57.02 205 TYR B C 1
ATOM 4170 O O . TYR B 1 205 ? -3.529 -5.418 -2.859 1 57.02 205 TYR B O 1
ATOM 4178 N N . PRO B 1 206 ? -3.807 -3.163 -3.649 1 52.44 206 PRO B N 1
ATOM 4179 C CA . PRO B 1 206 ? -3.131 -3.821 -4.77 1 52.44 206 PRO B CA 1
ATOM 4180 C C . PRO B 1 206 ? -1.693 -4.218 -4.44 1 52.44 206 PRO B C 1
ATOM 4182 O O . PRO B 1 206 ? -0.997 -3.491 -3.727 1 52.44 206 PRO B O 1
ATOM 4185 N N . CYS B 1 207 ? -1.499 -5.391 -4.332 1 58.35 207 CYS B N 1
ATOM 4186 C CA . CYS B 1 207 ? -0.132 -5.897 -4.363 1 58.35 207 CYS B CA 1
ATOM 4187 C C . CYS B 1 207 ? 0.63 -5.337 -5.559 1 58.35 207 CYS B C 1
ATOM 4189 O O . CYS B 1 207 ? 0.075 -5.218 -6.653 1 58.35 207 CYS B O 1
ATOM 4191 N N . VAL B 1 208 ? 1.591 -4.529 -5.24 1 59.86 208 VAL B N 1
ATOM 4192 C CA . VAL B 1 208 ? 2.481 -4.149 -6.332 1 59.86 208 VAL B CA 1
ATOM 4193 C C . VAL B 1 208 ? 3.246 -5.375 -6.826 1 59.86 208 VAL B C 1
ATOM 4195 O O . VAL B 1 208 ? 4.307 -5.709 -6.293 1 59.86 208 VAL B O 1
ATOM 4198 N N . ASP B 1 209 ? 2.498 -5.961 -7.683 1 67.73 209 ASP B N 1
ATOM 4199 C CA . ASP B 1 209 ? 3.128 -7.147 -8.253 1 67.73 209 ASP B CA 1
ATOM 4200 C C . ASP B 1 209 ? 3.892 -6.804 -9.53 1 67.73 209 ASP B C 1
ATOM 4202 O O . ASP B 1 209 ? 3.863 -5.66 -9.988 1 67.73 209 ASP B O 1
ATOM 4206 N N . PRO B 1 210 ? 4.658 -7.677 -10.053 1 69.96 210 PRO B N 1
ATOM 4207 C CA . PRO B 1 210 ? 5.519 -7.397 -11.205 1 69.96 210 PRO B CA 1
ATOM 4208 C C . PRO B 1 210 ? 4.732 -6.95 -12.435 1 69.96 210 PRO B C 1
ATOM 4210 O O . PRO B 1 210 ? 5.298 -6.343 -13.348 1 69.96 210 PRO B O 1
ATOM 4213 N N . LEU B 1 211 ? 3.423 -7.186 -12.456 1 74.23 211 LEU B N 1
ATOM 4214 C CA . LEU B 1 211 ? 2.615 -6.819 -13.613 1 74.23 211 LEU B CA 1
ATOM 4215 C C . LEU B 1 211 ? 1.921 -5.48 -13.39 1 74.23 211 LEU B C 1
ATOM 4217 O O . LEU B 1 211 ? 1.27 -4.954 -14.296 1 74.23 211 LEU B O 1
ATOM 4221 N N . PHE B 1 212 ? 2.089 -4.843 -12.263 1 79.62 212 PHE B N 1
ATOM 4222 C CA . PHE B 1 212 ? 1.386 -3.622 -11.888 1 79.62 212 PHE B CA 1
ATOM 4223 C C . PHE B 1 212 ? 1.636 -2.518 -12.908 1 79.62 212 PHE B C 1
ATOM 4225 O O . PHE B 1 212 ? 0.722 -1.766 -13.254 1 79.62 212 PHE B O 1
ATOM 4232 N N . GLU B 1 213 ? 2.842 -2.511 -13.435 1 81.49 213 GLU B N 1
ATOM 4233 C CA . GLU B 1 213 ? 3.209 -1.466 -14.387 1 81.49 213 GLU B CA 1
ATOM 4234 C C . GLU B 1 213 ? 2.379 -1.566 -15.664 1 81.49 213 GLU B C 1
ATOM 4236 O O . GLU B 1 213 ? 1.985 -0.548 -16.236 1 81.49 213 GLU B O 1
ATOM 4241 N N . LYS B 1 214 ? 2.192 -2.741 -16.034 1 82.65 214 LYS B N 1
ATOM 4242 C CA . LYS B 1 214 ? 1.453 -2.986 -17.269 1 82.65 214 LYS B CA 1
ATOM 4243 C C . LYS B 1 214 ? 0.027 -2.452 -17.172 1 82.65 214 LYS B C 1
ATOM 4245 O O . LYS B 1 214 ? -0.555 -2.033 -18.175 1 82.65 214 LYS B O 1
ATOM 4250 N N . PHE B 1 215 ? -0.459 -2.397 -15.964 1 83.48 215 PHE B N 1
ATOM 4251 C CA . PHE B 1 215 ? -1.858 -2.025 -15.789 1 83.48 215 PHE B CA 1
ATOM 4252 C C . PHE B 1 215 ? -1.976 -0.661 -15.12 1 83.48 215 PHE B C 1
ATOM 4254 O O . PHE B 1 215 ? -3.068 -0.25 -14.723 1 83.48 215 PHE B O 1
ATOM 4261 N N . LEU B 1 216 ? -0.926 0.045 -15.027 1 87.42 216 LEU B N 1
ATOM 4262 C CA . LEU B 1 216 ? -0.873 1.292 -14.273 1 87.42 216 LEU B CA 1
ATOM 4263 C C . LEU B 1 216 ? -1.879 2.3 -14.818 1 87.42 216 LEU B C 1
ATOM 4265 O O . LEU B 1 216 ? -2.632 2.908 -14.054 1 87.42 216 LEU B O 1
ATOM 4269 N N . ASP B 1 217 ? -1.963 2.441 -16.13 1 90.13 217 ASP B N 1
ATOM 4270 C CA . ASP B 1 217 ? -2.884 3.397 -16.737 1 90.13 217 ASP B CA 1
ATOM 4271 C C . ASP B 1 217 ? -4.334 3.039 -16.421 1 90.13 217 ASP B C 1
ATOM 4273 O O . ASP B 1 217 ? -5.142 3.917 -16.111 1 90.13 217 ASP B O 1
ATOM 4277 N N . ASP B 1 218 ? -4.58 1.841 -16.481 1 88.74 218 ASP B N 1
ATOM 4278 C CA . ASP B 1 218 ? -5.933 1.369 -16.203 1 88.74 218 ASP B CA 1
ATOM 4279 C C . ASP B 1 218 ? -6.303 1.597 -14.739 1 88.74 218 ASP B C 1
ATOM 4281 O O . ASP B 1 218 ? -7.439 1.965 -14.431 1 88.74 218 ASP B O 1
ATOM 4285 N N . TYR B 1 219 ? -5.354 1.319 -13.901 1 87.6 219 TYR B N 1
ATOM 4286 C CA . TYR B 1 219 ? -5.59 1.498 -12.473 1 87.6 219 TYR B CA 1
ATOM 4287 C C . TYR B 1 219 ? -5.841 2.964 -12.141 1 87.6 219 TYR B C 1
ATOM 4289 O O . TYR B 1 219 ? -6.73 3.285 -11.349 1 87.6 219 TYR B O 1
ATOM 4297 N N . ILE B 1 220 ? -5.077 3.829 -12.78 1 90.74 220 ILE B N 1
ATOM 4298 C CA . ILE B 1 220 ? -5.225 5.26 -12.541 1 90.74 220 ILE B CA 1
ATOM 4299 C C . ILE B 1 220 ? -6.584 5.732 -13.052 1 90.74 220 ILE B C 1
ATOM 4301 O O . ILE B 1 220 ? -7.288 6.477 -12.366 1 90.74 220 ILE B O 1
ATOM 4305 N N . GLU B 1 221 ? -6.899 5.299 -14.187 1 90.98 221 GLU B N 1
ATOM 4306 C CA . GLU B 1 221 ? -8.196 5.665 -14.75 1 90.98 221 GLU B CA 1
ATOM 4307 C C . GLU B 1 221 ? -9.339 5.177 -13.865 1 90.98 221 GLU B C 1
ATOM 4309 O O . GLU B 1 221 ? -10.302 5.908 -13.626 1 90.98 221 GLU B O 1
ATOM 4314 N N . THR B 1 222 ? -9.224 3.998 -13.418 1 90.44 222 THR B N 1
ATOM 4315 C CA . THR B 1 222 ? -10.245 3.423 -12.55 1 90.44 222 THR B CA 1
ATOM 4316 C C . THR B 1 222 ? -10.332 4.192 -11.235 1 90.44 222 THR B C 1
ATOM 4318 O O . THR B 1 222 ? -11.428 4.5 -10.761 1 90.44 222 THR B O 1
ATOM 4321 N N . ALA B 1 223 ? -9.191 4.434 -10.671 1 89.76 223 ALA B N 1
ATOM 4322 C CA . ALA B 1 223 ? -9.149 5.167 -9.408 1 89.76 223 ALA B CA 1
ATOM 4323 C C . ALA B 1 223 ? -9.833 6.524 -9.539 1 89.76 223 ALA B C 1
ATOM 4325 O O . ALA B 1 223 ? -10.562 6.949 -8.639 1 89.76 223 ALA B O 1
ATOM 4326 N N . ASN B 1 224 ? -9.618 7.186 -10.66 1 89.74 224 ASN B N 1
ATOM 4327 C CA . ASN B 1 224 ? -10.183 8.511 -10.892 1 89.74 224 ASN B CA 1
ATOM 4328 C C . ASN B 1 224 ? -11.673 8.437 -11.215 1 89.74 224 ASN B C 1
ATOM 4330 O O . ASN B 1 224 ? -12.467 9.217 -10.686 1 89.74 224 ASN B O 1
ATOM 4334 N N . THR B 1 225 ? -11.999 7.559 -12.029 1 92.33 225 THR B N 1
ATOM 4335 C CA . THR B 1 225 ? -13.378 7.447 -12.492 1 92.33 225 THR B CA 1
ATOM 4336 C C . THR B 1 225 ? -14.298 7.018 -11.353 1 92.33 225 THR B C 1
ATOM 4338 O O . THR B 1 225 ? -15.413 7.527 -11.224 1 92.33 225 THR B O 1
ATOM 4341 N N . TYR B 1 226 ? -13.821 6.105 -10.504 1 92.65 226 TYR B N 1
ATOM 4342 C CA . TYR B 1 226 ? -14.676 5.551 -9.46 1 92.65 226 TYR B CA 1
ATOM 4343 C C . TYR B 1 226 ? -14.306 6.119 -8.095 1 92.65 226 TYR B C 1
ATOM 4345 O O . TYR B 1 226 ? -14.926 5.776 -7.085 1 92.65 226 TYR B O 1
ATOM 4353 N N . GLY B 1 227 ? -13.384 6.98 -8.057 1 90.73 227 GLY B N 1
ATOM 4354 C CA . GLY B 1 227 ? -13.014 7.614 -6.801 1 90.73 227 GLY B CA 1
ATOM 4355 C C . GLY B 1 227 ? -12.572 6.623 -5.74 1 90.73 227 GLY B C 1
ATOM 4356 O O . GLY B 1 227 ? -13.22 6.488 -4.7 1 90.73 227 GLY B O 1
ATOM 4357 N N . VAL B 1 228 ? -11.492 5.936 -5.97 1 90.84 228 VAL B N 1
ATOM 4358 C CA . VAL B 1 228 ? -10.974 4.911 -5.07 1 90.84 228 VAL B CA 1
ATOM 4359 C C . VAL B 1 228 ? -9.665 5.385 -4.444 1 90.84 228 VAL B C 1
ATOM 4361 O O . VAL B 1 228 ? -8.587 5.16 -4.999 1 90.84 228 VAL B O 1
ATOM 4364 N N . PRO B 1 229 ? -9.746 5.926 -3.241 1 86.53 229 PRO B N 1
ATOM 4365 C CA . PRO B 1 229 ? -8.551 6.517 -2.634 1 86.53 229 PRO B CA 1
ATOM 4366 C C . PRO B 1 229 ? -7.425 5.504 -2.442 1 86.53 229 PRO B C 1
ATOM 4368 O O . PRO B 1 229 ? -6.253 5.833 -2.645 1 86.53 229 PRO B O 1
ATOM 4371 N N . SER B 1 230 ? -7.783 4.309 -2.039 1 83.39 230 SER B N 1
ATOM 4372 C CA . SER B 1 230 ? -6.752 3.308 -1.783 1 83.39 230 SER B CA 1
ATOM 4373 C C . SER B 1 230 ? -5.984 2.968 -3.056 1 83.39 230 SER B C 1
ATOM 4375 O O . SER B 1 230 ? -4.773 2.738 -3.013 1 83.39 230 SER B O 1
ATOM 4377 N N . LEU B 1 231 ? -6.665 2.899 -4.1 1 86.67 231 LEU B N 1
ATOM 4378 C CA . LEU B 1 231 ? -6.015 2.621 -5.377 1 86.67 231 LEU B CA 1
ATOM 4379 C C . LEU B 1 231 ? -5.145 3.796 -5.811 1 86.67 231 LEU B C 1
ATOM 4381 O O . LEU B 1 231 ? -4.063 3.599 -6.368 1 86.67 231 LEU B O 1
ATOM 4385 N N . HIS B 1 232 ? -5.639 4.976 -5.576 1 86.87 232 HIS B N 1
ATOM 4386 C CA . HIS B 1 232 ? -4.84 6.168 -5.838 1 86.87 232 HIS B CA 1
ATOM 4387 C C . HIS B 1 232 ? -3.535 6.141 -5.05 1 86.87 232 HIS B C 1
ATOM 4389 O O . HIS B 1 232 ? -2.471 6.449 -5.592 1 86.87 232 HIS B O 1
ATOM 4395 N N . ASP B 1 233 ? -3.684 5.785 -3.868 1 83.63 233 ASP B N 1
ATOM 4396 C CA . ASP B 1 233 ? -2.51 5.723 -3.002 1 83.63 233 ASP B CA 1
ATOM 4397 C C . ASP B 1 233 ? -1.5 4.701 -3.519 1 83.63 233 ASP B C 1
ATOM 4399 O O . ASP B 1 233 ? -0.291 4.939 -3.476 1 83.63 233 ASP B O 1
ATOM 4403 N N . THR B 1 234 ? -1.991 3.579 -3.894 1 83.84 234 THR B N 1
ATOM 4404 C CA . THR B 1 234 ? -1.118 2.52 -4.389 1 83.84 234 THR B CA 1
ATOM 4405 C C . THR B 1 234 ? -0.384 2.969 -5.65 1 83.84 234 THR B C 1
ATOM 4407 O O . THR B 1 234 ? 0.813 2.718 -5.8 1 83.84 234 THR B O 1
ATOM 4410 N N . CYS B 1 235 ? -1.082 3.607 -6.543 1 87.18 235 CYS B N 1
ATOM 4411 C CA . CYS B 1 235 ? -0.468 4.116 -7.764 1 87.18 235 CYS B CA 1
ATOM 4412 C C . CYS B 1 235 ? 0.577 5.179 -7.447 1 87.18 235 CYS B C 1
ATOM 4414 O O . CYS B 1 235 ? 1.653 5.196 -8.048 1 87.18 235 CYS B O 1
ATOM 4416 N N . GLU B 1 236 ? 0.234 5.979 -6.517 1 87.09 236 GLU B N 1
ATOM 4417 C CA . GLU B 1 236 ? 1.166 7.023 -6.1 1 87.09 236 GLU B CA 1
ATOM 4418 C C . GLU B 1 236 ? 2.454 6.423 -5.545 1 87.09 236 GLU B C 1
ATOM 4420 O O . GLU B 1 236 ? 3.552 6.844 -5.916 1 87.09 236 GLU B O 1
ATOM 4425 N N . LYS B 1 237 ? 2.293 5.479 -4.648 1 82.94 237 LYS B N 1
ATOM 4426 C CA . LYS B 1 237 ? 3.452 4.829 -4.043 1 82.94 237 LYS B CA 1
ATOM 4427 C C . LYS B 1 237 ? 4.311 4.142 -5.101 1 82.94 237 LYS B C 1
ATOM 4429 O O . LYS B 1 237 ? 5.541 4.181 -5.03 1 82.94 237 LYS B O 1
ATOM 4434 N N . TYR B 1 238 ? 3.711 3.55 -6.005 1 86.17 238 TYR B N 1
ATOM 4435 C CA . TYR B 1 238 ? 4.43 2.899 -7.094 1 86.17 238 TYR B CA 1
ATOM 4436 C C . TYR B 1 238 ? 5.229 3.913 -7.904 1 86.17 238 TYR B C 1
ATOM 4438 O O . TYR B 1 238 ? 6.394 3.675 -8.232 1 86.17 238 TYR B O 1
ATOM 4446 N N . LEU B 1 239 ? 4.578 5.007 -8.226 1 88.75 239 LEU B N 1
ATOM 4447 C CA . LEU B 1 239 ? 5.217 6.024 -9.053 1 88.75 239 LEU B CA 1
ATOM 4448 C C . LEU B 1 239 ? 6.403 6.65 -8.326 1 88.75 239 LEU B C 1
ATOM 4450 O O . LEU B 1 239 ? 7.422 6.961 -8.947 1 88.75 239 LEU B O 1
ATOM 4454 N N . ILE B 1 240 ? 6.238 6.761 -7.093 1 87.23 240 ILE B N 1
ATOM 4455 C CA . ILE B 1 240 ? 7.318 7.34 -6.302 1 87.23 240 ILE B CA 1
ATOM 4456 C C . ILE B 1 240 ? 8.504 6.379 -6.267 1 87.23 240 ILE B C 1
ATOM 4458 O O . ILE B 1 240 ? 9.656 6.799 -6.404 1 87.23 240 ILE B O 1
ATOM 4462 N N . SER B 1 241 ? 8.185 5.159 -6.103 1 83.34 241 SER B N 1
ATOM 4463 C CA . SER B 1 241 ? 9.241 4.166 -5.933 1 83.34 241 SER B CA 1
ATOM 4464 C C . SER B 1 241 ? 9.833 3.753 -7.276 1 83.34 241 SER B C 1
ATOM 4466 O O . SER B 1 241 ? 10.924 3.182 -7.33 1 83.34 241 SER B O 1
ATOM 4468 N N . ASN B 1 242 ? 9.132 4.04 -8.365 1 83.12 242 ASN B N 1
ATOM 4469 C CA . ASN B 1 242 ? 9.586 3.618 -9.686 1 83.12 242 ASN B CA 1
ATOM 4470 C C . ASN B 1 242 ? 10.709 4.511 -10.204 1 83.12 242 ASN B C 1
ATOM 4472 O O . ASN B 1 242 ? 10.466 5.65 -10.608 1 83.12 242 ASN B O 1
ATOM 4476 N N . ASN B 1 243 ? 11.816 3.964 -10.287 1 79.54 243 ASN B N 1
ATOM 4477 C CA . ASN B 1 243 ? 12.975 4.735 -10.724 1 79.54 243 ASN B CA 1
ATOM 4478 C C . ASN B 1 243 ? 13.34 4.426 -12.173 1 79.54 243 ASN B C 1
ATOM 4480 O O . ASN B 1 243 ? 14.303 4.979 -12.707 1 79.54 243 ASN B O 1
ATOM 4484 N N . ASN B 1 244 ? 12.596 3.668 -12.824 1 80.78 244 ASN B N 1
ATOM 4485 C CA . ASN B 1 244 ? 12.913 3.28 -14.194 1 80.78 244 ASN B CA 1
ATOM 4486 C C . ASN B 1 244 ? 12.313 4.252 -15.205 1 80.78 244 ASN B C 1
ATOM 4488 O O . ASN B 1 244 ? 12.685 4.241 -16.38 1 80.78 244 ASN B O 1
ATOM 4492 N N . MET B 1 245 ? 11.562 5.106 -14.804 1 84.37 245 MET B N 1
ATOM 4493 C CA . MET B 1 245 ? 10.932 6.076 -15.696 1 84.37 245 MET B CA 1
ATOM 4494 C C . MET B 1 245 ? 11.812 7.31 -15.866 1 84.37 245 MET B C 1
ATOM 4496 O O . MET B 1 245 ? 12.33 7.848 -14.886 1 84.37 245 MET B O 1
ATOM 4500 N N . GLU B 1 246 ? 12.029 7.601 -17.187 1 87.16 246 GLU B N 1
ATOM 4501 C CA . GLU B 1 246 ? 12.714 8.863 -17.445 1 87.16 246 GLU B CA 1
ATOM 4502 C C . GLU B 1 246 ? 11.989 10.031 -16.782 1 87.16 246 GLU B C 1
ATOM 4504 O O . GLU B 1 246 ? 10.758 10.087 -16.787 1 87.16 246 GLU B O 1
ATOM 4509 N N . ILE B 1 247 ? 12.752 10.935 -16.293 1 90.46 247 ILE B N 1
ATOM 4510 C CA . ILE B 1 247 ? 12.229 11.969 -15.407 1 90.46 247 ILE B CA 1
ATOM 4511 C C . ILE B 1 247 ? 11.201 12.817 -16.154 1 90.46 247 ILE B C 1
ATOM 4513 O O . ILE B 1 247 ? 10.141 13.139 -15.612 1 90.46 247 ILE B O 1
ATOM 4517 N N . MET B 1 248 ? 11.495 13.205 -17.362 1 91.2 248 MET B N 1
ATOM 4518 C CA . MET B 1 248 ? 10.556 14.033 -18.114 1 91.2 248 MET B CA 1
ATOM 4519 C C . MET B 1 248 ? 9.271 13.267 -18.41 1 91.2 248 MET B C 1
ATOM 4521 O O . MET B 1 248 ? 8.179 13.835 -18.362 1 91.2 248 MET B O 1
ATOM 4525 N N . ASP B 1 249 ? 9.417 12.035 -18.688 1 91.8 249 ASP B N 1
ATOM 4526 C CA . ASP B 1 249 ? 8.253 11.186 -18.923 1 91.8 249 ASP B CA 1
ATOM 4527 C C . ASP B 1 249 ? 7.388 11.081 -17.669 1 91.8 249 ASP B C 1
ATOM 4529 O O . ASP B 1 249 ? 6.159 11.126 -17.751 1 91.8 249 ASP B O 1
ATOM 4533 N N . LYS B 1 250 ? 8.072 10.945 -16.633 1 92.52 250 LYS B N 1
ATOM 4534 C CA . LYS B 1 250 ? 7.368 10.816 -15.36 1 92.52 250 LYS B CA 1
ATOM 4535 C C . LYS B 1 250 ? 6.641 12.108 -15.001 1 92.52 250 LYS B C 1
ATOM 4537 O O . LYS B 1 250 ? 5.486 12.078 -14.569 1 92.52 250 LYS B O 1
ATOM 4542 N N . ILE B 1 251 ? 7.235 13.231 -15.189 1 93.07 251 ILE B N 1
ATOM 4543 C CA . ILE B 1 251 ? 6.655 14.534 -14.884 1 93.07 251 ILE B CA 1
ATOM 4544 C C . ILE B 1 251 ? 5.406 14.754 -15.733 1 93.07 251 ILE B C 1
ATOM 4546 O O . ILE B 1 251 ? 4.358 15.15 -15.217 1 93.07 251 ILE B O 1
ATOM 4550 N N . LYS B 1 252 ? 5.5 14.434 -16.949 1 91.72 252 LYS B N 1
ATOM 4551 C CA . LYS B 1 252 ? 4.354 14.6 -17.839 1 91.72 252 LYS B CA 1
ATOM 4552 C C . LYS B 1 252 ? 3.22 13.653 -17.457 1 91.72 252 LYS B C 1
ATOM 4554 O O . LYS B 1 252 ? 2.049 14.04 -17.471 1 91.72 252 LYS B O 1
ATOM 4559 N N . TYR B 1 253 ? 3.664 12.511 -17.192 1 91.51 253 TYR B N 1
ATOM 4560 C CA . TYR B 1 253 ? 2.684 11.491 -16.837 1 91.51 253 TYR B CA 1
ATOM 4561 C C . TYR B 1 253 ? 1.904 11.895 -15.591 1 91.51 253 TYR B C 1
ATOM 4563 O O . TYR B 1 253 ? 0.676 11.785 -15.558 1 91.51 253 TYR B O 1
ATOM 4571 N N . VAL B 1 254 ? 2.549 12.369 -14.63 1 91.8 254 VAL B N 1
ATOM 4572 C CA . VAL B 1 254 ? 1.92 12.678 -13.35 1 91.8 254 VAL B CA 1
ATOM 4573 C C . VAL B 1 254 ? 1.109 13.966 -13.47 1 91.8 254 VAL B C 1
ATOM 4575 O O . VAL B 1 254 ? 0.083 14.125 -12.804 1 91.8 254 VAL B O 1
ATOM 4578 N N . GLU B 1 255 ? 1.608 14.851 -14.21 1 90.98 255 GLU B N 1
ATOM 4579 C CA . GLU B 1 255 ? 0.825 16.052 -14.482 1 90.98 255 GLU B CA 1
ATOM 4580 C C . GLU B 1 255 ? -0.512 15.705 -15.13 1 90.98 255 GLU B C 1
ATOM 4582 O O . GLU B 1 255 ? -1.558 16.211 -14.717 1 90.98 255 GLU B O 1
ATOM 4587 N N . ASP B 1 256 ? -0.455 14.856 -16.062 1 90.04 256 ASP B N 1
ATOM 4588 C CA . ASP B 1 256 ? -1.643 14.489 -16.827 1 90.04 256 ASP B CA 1
ATOM 4589 C C . ASP B 1 256 ? -2.643 13.729 -15.958 1 90.04 256 ASP B C 1
ATOM 4591 O O . ASP B 1 256 ? -3.849 13.766 -16.213 1 90.04 256 ASP B O 1
ATOM 4595 N N . ASN B 1 257 ? -2.171 13.118 -14.931 1 90.31 257 ASN B N 1
ATOM 4596 C CA . ASN B 1 257 ? -3.046 12.24 -14.161 1 90.31 257 ASN B CA 1
ATOM 4597 C C . ASN B 1 257 ? -3.341 12.816 -12.778 1 90.31 257 ASN B C 1
ATOM 4599 O O . ASN B 1 257 ? -4.065 12.207 -11.989 1 90.31 257 ASN B O 1
ATOM 4603 N N . GLY B 1 258 ? -2.732 13.948 -12.435 1 84.8 258 GLY B N 1
ATOM 4604 C CA . GLY B 1 258 ? -3.098 14.686 -11.236 1 84.8 258 GLY B CA 1
ATOM 4605 C C . GLY B 1 258 ? -2.397 14.183 -9.988 1 84.8 258 GLY B C 1
ATOM 4606 O O . GLY B 1 258 ? -2.958 14.234 -8.892 1 84.8 258 GLY B O 1
ATOM 4607 N N . TYR B 1 259 ? -1.237 13.601 -10.122 1 87.67 259 TYR B N 1
ATOM 4608 C CA . TYR B 1 259 ? -0.474 13.142 -8.967 1 87.67 259 TYR B CA 1
ATOM 4609 C C . TYR B 1 259 ? 0.545 14.189 -8.536 1 87.67 259 TYR B C 1
ATOM 4611 O O . TYR B 1 259 ? 1.744 14.035 -8.78 1 87.67 259 TYR B O 1
ATOM 4619 N N . GLU B 1 260 ? 0.109 15.111 -7.81 1 82.51 260 GLU B N 1
ATOM 4620 C CA . GLU B 1 260 ? 0.907 16.274 -7.431 1 82.51 260 GLU B CA 1
ATOM 4621 C C . GLU B 1 260 ? 2.048 15.88 -6.497 1 82.51 260 GLU B C 1
ATOM 4623 O O . GLU B 1 260 ? 3.146 16.433 -6.583 1 82.51 260 GLU B O 1
ATOM 4628 N N . LYS B 1 261 ? 1.778 14.994 -5.687 1 81.43 261 LYS B N 1
ATOM 4629 C CA . LYS B 1 261 ? 2.813 14.576 -4.746 1 81.43 261 LYS B CA 1
ATOM 4630 C C . LYS B 1 261 ? 3.982 13.916 -5.471 1 81.43 261 LYS B C 1
ATOM 4632 O O . LYS B 1 261 ? 5.14 14.102 -5.093 1 81.43 261 LYS B O 1
ATOM 4637 N N . VAL B 1 262 ? 3.621 13.108 -6.344 1 88.61 262 VAL B N 1
ATOM 4638 C CA . VAL B 1 262 ? 4.665 12.447 -7.121 1 88.61 262 VAL B CA 1
ATOM 4639 C C . VAL B 1 262 ? 5.486 13.49 -7.876 1 88.61 262 VAL B C 1
ATOM 4641 O O . VAL B 1 262 ? 6.708 13.364 -7.99 1 88.61 262 VAL B O 1
ATOM 4644 N N . LEU B 1 263 ? 4.766 14.487 -8.4 1 88.83 263 LEU B N 1
ATOM 4645 C CA . LEU B 1 263 ? 5.443 15.569 -9.107 1 88.83 263 LEU B CA 1
ATOM 4646 C C . LEU B 1 263 ? 6.449 16.267 -8.198 1 88.83 263 LEU B C 1
ATOM 4648 O O . LEU B 1 263 ? 7.59 16.508 -8.597 1 88.83 263 LEU B O 1
ATOM 4652 N N . GLU B 1 264 ? 6.067 16.562 -7.029 1 83.79 264 GLU B N 1
ATOM 4653 C CA . GLU B 1 264 ? 6.952 17.213 -6.068 1 83.79 264 GLU B CA 1
ATOM 4654 C C . GLU B 1 264 ? 8.158 16.335 -5.745 1 83.79 264 GLU B C 1
ATOM 4656 O O . GLU B 1 264 ? 9.277 16.833 -5.611 1 83.79 264 GLU B O 1
ATOM 4661 N N . ASP B 1 265 ? 7.842 15.094 -5.639 1 84.76 265 ASP B N 1
ATOM 4662 C CA . ASP B 1 265 ? 8.919 14.149 -5.363 1 84.76 265 ASP B CA 1
ATOM 4663 C C . ASP B 1 265 ? 9.932 14.122 -6.505 1 84.76 265 ASP B C 1
ATOM 4665 O O . ASP B 1 265 ? 11.14 14.046 -6.269 1 84.76 265 ASP B O 1
ATOM 4669 N N . CYS B 1 266 ? 9.487 14.184 -7.654 1 89.51 266 CYS B N 1
ATOM 4670 C CA . CYS B 1 266 ? 10.36 14.207 -8.822 1 89.51 266 CYS B CA 1
ATOM 4671 C C . CYS B 1 266 ? 11.257 15.439 -8.809 1 89.51 266 CYS B C 1
ATOM 4673 O O . CYS B 1 266 ? 12.457 15.341 -9.071 1 89.51 266 CYS B O 1
ATOM 4675 N N . ILE B 1 267 ? 10.685 16.464 -8.512 1 87.5 267 ILE B N 1
ATOM 4676 C CA . ILE B 1 267 ? 11.405 17.732 -8.54 1 87.5 267 ILE B CA 1
ATOM 4677 C C . ILE B 1 267 ? 12.431 17.768 -7.41 1 87.5 267 ILE B C 1
ATOM 4679 O O . ILE B 1 267 ? 13.561 18.224 -7.602 1 87.5 267 ILE B O 1
ATOM 4683 N N . GLU B 1 268 ? 12.064 17.287 -6.333 1 81.6 268 GLU B N 1
ATOM 4684 C CA . GLU B 1 268 ? 12.958 17.278 -5.179 1 81.6 268 GLU B CA 1
ATOM 4685 C C . GLU B 1 268 ? 14.151 16.355 -5.412 1 81.6 268 GLU B C 1
ATOM 4687 O O . GLU B 1 268 ? 15.23 16.575 -4.859 1 81.6 268 GLU B O 1
ATOM 4692 N N . LYS B 1 269 ? 13.97 15.38 -6.173 1 84.37 269 LYS B N 1
ATOM 4693 C CA . LYS B 1 269 ? 15.016 14.391 -6.415 1 84.37 269 LYS B CA 1
ATOM 4694 C C . LYS B 1 269 ? 16.058 14.922 -7.396 1 84.37 269 LYS B C 1
ATOM 4696 O O . LYS B 1 269 ? 17.134 14.339 -7.543 1 84.37 269 LYS B O 1
ATOM 4701 N N . LEU B 1 270 ? 15.71 16.06 -8.011 1 86.39 270 LEU B N 1
ATOM 4702 C CA . LEU B 1 270 ? 16.723 16.706 -8.837 1 86.39 270 LEU B CA 1
ATOM 4703 C C . LEU B 1 270 ? 17.854 17.26 -7.976 1 86.39 270 LEU B C 1
ATOM 4705 O O . LEU B 1 270 ? 17.623 18.104 -7.108 1 86.39 270 LEU B O 1
ATOM 4709 N N . LYS B 1 271 ? 19.061 16.872 -8.283 1 80.88 271 LYS B N 1
ATOM 4710 C CA . LYS B 1 271 ? 20.152 17.166 -7.358 1 80.88 271 LYS B CA 1
ATOM 4711 C C . LYS B 1 271 ? 21.142 18.152 -7.972 1 80.88 271 LYS B C 1
ATOM 4713 O O . LYS B 1 271 ? 21.948 18.755 -7.26 1 80.88 271 LYS B O 1
ATOM 4718 N N . SER B 1 272 ? 21.085 18.333 -9.342 1 85.46 272 SER B N 1
ATOM 4719 C CA . SER B 1 272 ? 22.099 19.174 -9.97 1 85.46 272 SER B CA 1
ATOM 4720 C C . SER B 1 272 ? 21.483 20.094 -11.019 1 85.46 272 SER B C 1
ATOM 4722 O O . SER B 1 272 ? 20.453 19.765 -11.612 1 85.46 272 SER B O 1
ATOM 4724 N N . PRO B 1 273 ? 22.157 21.196 -11.176 1 86.2 273 PRO B N 1
ATOM 4725 C CA . PRO B 1 273 ? 21.707 22.107 -12.232 1 86.2 273 PRO B CA 1
ATOM 4726 C C . PRO B 1 273 ? 21.74 21.466 -13.617 1 86.2 273 PRO B C 1
ATOM 4728 O O . PRO B 1 273 ? 20.936 21.819 -14.484 1 86.2 273 PRO B O 1
ATOM 4731 N N . VAL B 1 274 ? 22.581 20.504 -13.745 1 88.89 274 VAL B N 1
ATOM 4732 C CA . VAL B 1 274 ? 22.7 19.828 -15.033 1 88.89 274 VAL B CA 1
ATOM 4733 C C . VAL B 1 274 ? 21.411 19.071 -15.34 1 88.89 274 VAL B C 1
ATOM 4735 O O . VAL B 1 274 ? 20.946 19.061 -16.483 1 88.89 274 VAL B O 1
ATOM 4738 N N . GLU B 1 275 ? 20.885 18.463 -14.383 1 88.91 275 GLU B N 1
ATOM 4739 C CA . GLU B 1 275 ? 19.636 17.726 -14.549 1 88.91 275 GLU B CA 1
ATOM 4740 C C . GLU B 1 275 ? 18.491 18.66 -14.93 1 88.91 275 GLU B C 1
ATOM 4742 O O . GLU B 1 275 ? 17.649 18.311 -15.761 1 88.91 275 GLU B O 1
ATOM 4747 N N . ILE B 1 276 ? 18.508 19.824 -14.349 1 90.49 276 ILE B N 1
ATOM 4748 C CA . ILE B 1 276 ? 17.457 20.802 -14.61 1 90.49 276 ILE B CA 1
ATOM 4749 C C . ILE B 1 276 ? 17.615 21.365 -16.021 1 90.49 276 ILE B C 1
ATOM 4751 O O . ILE B 1 276 ? 16.625 21.589 -16.721 1 90.49 276 ILE B O 1
ATOM 4755 N N . LYS B 1 277 ? 18.83 21.561 -16.364 1 90.97 277 LYS B N 1
ATOM 4756 C CA . LYS B 1 277 ? 19.094 22.028 -17.722 1 90.97 277 LYS B CA 1
ATOM 4757 C C . LYS B 1 277 ? 18.623 21.009 -18.756 1 90.97 277 LYS B C 1
ATOM 4759 O O . LYS B 1 277 ? 18.044 21.378 -19.78 1 90.97 277 LYS B O 1
ATOM 4764 N N . LYS B 1 278 ? 18.88 19.797 -18.464 1 91.69 278 LYS B N 1
ATOM 4765 C CA . LYS B 1 278 ? 18.442 18.729 -19.357 1 91.69 278 LYS B CA 1
ATOM 4766 C C . LYS B 1 278 ? 16.924 18.73 -19.514 1 91.69 278 LYS B C 1
ATOM 4768 O O . LYS B 1 278 ? 16.408 18.513 -20.612 1 91.69 278 LYS B O 1
ATOM 4773 N N . LEU B 1 279 ? 16.237 18.962 -18.462 1 91.8 279 LEU B N 1
ATOM 4774 C CA . LEU B 1 279 ? 14.78 19.026 -18.494 1 91.8 279 LEU B CA 1
ATOM 4775 C C . LEU B 1 279 ? 14.306 20.229 -19.302 1 91.8 279 LEU B C 1
ATOM 4777 O O . LEU B 1 279 ? 13.361 20.122 -20.087 1 91.8 279 LEU B O 1
ATOM 4781 N N . HIS B 1 280 ? 14.982 21.275 -19.094 1 91.5 280 HIS B N 1
ATOM 4782 C CA . HIS B 1 280 ? 14.597 22.527 -19.734 1 91.5 280 HIS B CA 1
ATOM 4783 C C . HIS B 1 280 ? 14.781 22.454 -21.246 1 91.5 280 HIS B C 1
ATOM 4785 O O . HIS B 1 280 ? 14.018 23.063 -21.999 1 91.5 280 HIS B O 1
ATOM 4791 N N . THR B 1 281 ? 15.723 21.699 -21.659 1 91.91 281 THR B N 1
ATOM 4792 C CA . THR B 1 281 ? 16.029 21.627 -23.083 1 91.91 281 THR B CA 1
ATOM 4793 C C . THR B 1 281 ? 15.146 20.592 -23.774 1 91.91 281 THR B C 1
ATOM 4795 O O . THR B 1 281 ? 15.066 20.557 -25.004 1 91.91 281 THR B O 1
ATOM 4798 N N . ASP B 1 282 ? 14.534 19.783 -23.02 1 92.51 282 ASP B N 1
ATOM 4799 C CA . ASP B 1 282 ? 13.586 18.824 -23.579 1 92.51 282 ASP B CA 1
ATOM 4800 C C . ASP B 1 282 ? 12.381 19.536 -24.191 1 92.51 282 ASP B C 1
ATOM 4802 O O . ASP B 1 282 ? 11.792 20.42 -23.565 1 92.51 282 ASP B O 1
ATOM 4806 N N . PRO B 1 283 ? 11.962 19.205 -25.382 1 91.98 283 PRO B N 1
ATOM 4807 C CA . PRO B 1 283 ? 10.835 19.865 -26.044 1 91.98 283 PRO B CA 1
ATOM 4808 C C . PRO B 1 283 ? 9.525 19.71 -25.273 1 91.98 283 PRO B C 1
ATOM 4810 O O . PRO B 1 283 ? 8.641 20.564 -25.374 1 91.98 283 PRO B O 1
ATOM 4813 N N . ARG B 1 284 ? 9.405 18.814 -24.548 1 90.46 284 ARG B N 1
ATOM 4814 C CA . ARG B 1 284 ? 8.177 18.584 -23.793 1 90.46 284 ARG B CA 1
ATOM 4815 C C . ARG B 1 284 ? 8.046 19.575 -22.642 1 90.46 284 ARG B C 1
ATOM 4817 O O . ARG B 1 284 ? 6.957 19.763 -22.098 1 90.46 284 ARG B O 1
ATOM 4824 N N . PHE B 1 285 ? 9.103 20.2 -22.281 1 92.92 285 PHE B N 1
ATOM 4825 C CA . PHE B 1 285 ? 9.12 21.147 -21.172 1 92.92 285 PHE B CA 1
ATOM 4826 C C . PHE B 1 285 ? 8.162 22.303 -21.433 1 92.92 285 PHE B C 1
ATOM 4828 O O . PHE B 1 285 ? 7.463 22.754 -20.523 1 92.92 285 PHE B O 1
ATOM 4835 N N . ASP B 1 286 ? 8.084 22.686 -22.609 1 91.79 286 ASP B N 1
ATOM 4836 C CA . ASP B 1 286 ? 7.26 23.833 -22.979 1 91.79 286 ASP B CA 1
ATOM 4837 C C . ASP B 1 286 ? 5.774 23.503 -22.861 1 91.79 286 ASP B C 1
ATOM 4839 O O . ASP B 1 286 ? 4.94 24.403 -22.742 1 91.79 286 ASP B O 1
ATOM 4843 N N . LYS B 1 287 ? 5.531 22.278 -22.872 1 92.88 287 LYS B N 1
ATOM 4844 C CA . LYS B 1 287 ? 4.135 21.852 -22.835 1 92.88 287 LYS B CA 1
ATOM 4845 C C . LYS B 1 287 ? 3.652 21.673 -21.399 1 92.88 287 LYS B C 1
ATOM 4847 O O . LYS B 1 287 ? 2.458 21.485 -21.159 1 92.88 287 LYS B O 1
ATOM 4852 N N . LEU B 1 288 ? 4.563 21.832 -20.469 1 93.09 288 LEU B N 1
ATOM 4853 C CA . LEU B 1 288 ? 4.189 21.711 -19.064 1 93.09 288 LEU B CA 1
ATOM 4854 C C . LEU B 1 288 ? 3.401 22.933 -18.605 1 93.09 288 LEU B C 1
ATOM 4856 O O . LEU B 1 288 ? 3.541 24.018 -19.175 1 93.09 288 LEU B O 1
ATOM 4860 N N . LYS B 1 289 ? 2.564 22.745 -17.637 1 92.38 289 LYS B N 1
ATOM 4861 C CA . LYS B 1 289 ? 1.864 23.863 -17.012 1 92.38 289 LYS B CA 1
ATOM 4862 C C . LYS B 1 289 ? 2.848 24.841 -16.375 1 92.38 289 LYS B C 1
ATOM 4864 O O . LYS B 1 289 ? 3.911 24.438 -15.899 1 92.38 289 LYS B O 1
ATOM 4869 N N . ASP B 1 290 ? 2.508 26.037 -16.309 1 91.14 290 ASP B N 1
ATOM 4870 C CA . ASP B 1 290 ? 3.376 27.109 -15.833 1 91.14 290 ASP B CA 1
ATOM 4871 C C . ASP B 1 290 ? 3.776 26.885 -14.376 1 91.14 290 ASP B C 1
ATOM 4873 O O . ASP B 1 290 ? 4.904 27.19 -13.982 1 91.14 290 ASP B O 1
ATOM 4877 N N . ASP B 1 291 ? 2.848 26.456 -13.671 1 88.28 291 ASP B N 1
ATOM 4878 C CA . ASP B 1 291 ? 3.146 26.247 -12.258 1 88.28 291 ASP B CA 1
ATOM 4879 C C . ASP B 1 291 ? 4.215 25.172 -12.075 1 88.28 291 ASP B C 1
ATOM 4881 O O . ASP B 1 291 ? 5.051 25.266 -11.174 1 88.28 291 ASP B O 1
ATOM 4885 N N . ILE B 1 292 ? 4.225 24.171 -12.93 1 90.37 292 ILE B N 1
ATOM 4886 C CA . ILE B 1 292 ? 5.203 23.091 -12.862 1 90.37 292 ILE B CA 1
ATOM 4887 C C . ILE B 1 292 ? 6.567 23.601 -13.322 1 90.37 292 ILE B C 1
ATOM 4889 O O . ILE B 1 292 ? 7.589 23.308 -12.698 1 90.37 292 ILE B O 1
ATOM 4893 N N . LYS B 1 293 ? 6.508 24.351 -14.354 1 90.44 293 LYS B N 1
ATOM 4894 C CA . LYS B 1 293 ? 7.746 24.963 -14.826 1 90.44 293 LYS B CA 1
ATOM 4895 C C . LYS B 1 293 ? 8.392 25.811 -13.734 1 90.44 293 LYS B C 1
ATOM 4897 O O . LYS B 1 293 ? 9.606 25.747 -13.528 1 90.44 293 LYS B O 1
ATOM 4902 N N . LEU B 1 294 ? 7.564 26.539 -13.119 1 88.54 294 LEU B N 1
ATOM 4903 C CA . LEU B 1 294 ? 8.048 27.415 -12.057 1 88.54 294 LEU B CA 1
ATOM 4904 C C . LEU B 1 294 ? 8.653 26.603 -10.917 1 88.54 294 LEU B C 1
ATOM 4906 O O . LEU B 1 294 ? 9.68 26.988 -10.352 1 88.54 294 LEU B O 1
ATOM 4910 N N . LYS B 1 295 ? 8.04 25.538 -10.587 1 85.62 295 LYS B N 1
ATOM 4911 C CA . LYS B 1 295 ? 8.551 24.686 -9.518 1 85.62 295 LYS B CA 1
ATOM 4912 C C . LYS B 1 295 ? 9.928 24.129 -9.87 1 85.62 295 LYS B C 1
ATOM 4914 O O . LYS B 1 295 ? 10.807 24.043 -9.01 1 85.62 295 LYS B O 1
ATOM 4919 N N . ILE B 1 296 ? 10.058 23.799 -11.025 1 88.52 296 ILE B N 1
ATOM 4920 C CA . ILE B 1 296 ? 11.328 23.251 -11.49 1 88.52 296 ILE B CA 1
ATOM 4921 C C . ILE B 1 296 ? 12.406 24.331 -11.437 1 88.52 296 ILE B C 1
ATOM 4923 O O . ILE B 1 296 ? 13.522 24.081 -10.978 1 88.52 296 ILE B O 1
ATOM 4927 N N . MET B 1 297 ? 12.028 25.421 -11.891 1 85.41 297 MET B N 1
ATOM 4928 C CA . MET B 1 297 ? 12.981 26.527 -11.905 1 85.41 297 MET B CA 1
ATOM 4929 C C . MET B 1 297 ? 13.347 26.949 -10.486 1 85.41 297 MET B C 1
ATOM 4931 O O . MET B 1 297 ? 14.497 27.297 -10.215 1 85.41 297 MET B O 1
ATOM 4935 N N . ASN B 1 298 ? 12.363 26.965 -9.681 1 81.85 298 ASN B N 1
ATOM 4936 C CA . ASN B 1 298 ? 12.634 27.304 -8.289 1 81.85 298 ASN B CA 1
ATOM 4937 C C . ASN B 1 298 ? 13.578 26.295 -7.64 1 81.85 298 ASN B C 1
ATOM 4939 O O . ASN B 1 298 ? 14.374 26.653 -6.77 1 81.85 298 ASN B O 1
ATOM 4943 N N . ARG B 1 299 ? 13.454 25.09 -8.089 1 83.16 299 ARG B N 1
ATOM 4944 C CA . ARG B 1 299 ? 14.37 24.064 -7.602 1 83.16 299 ARG B CA 1
ATOM 4945 C C . ARG B 1 299 ? 15.812 24.402 -7.964 1 83.16 299 ARG B C 1
ATOM 4947 O O . ARG B 1 299 ? 16.733 24.126 -7.191 1 83.16 299 ARG B O 1
ATOM 4954 N N . LEU B 1 300 ? 15.997 24.953 -9.074 1 81.28 300 LEU B N 1
ATOM 4955 C CA . LEU B 1 300 ? 17.315 25.407 -9.505 1 81.28 300 LEU B CA 1
ATOM 4956 C C . LEU B 1 300 ? 17.87 26.454 -8.545 1 81.28 300 LEU B C 1
ATOM 4958 O O . LEU B 1 300 ? 19.054 26.421 -8.2 1 81.28 300 LEU B O 1
ATOM 4962 N N . LEU B 1 301 ? 17.008 27.227 -8.105 1 75.26 301 LEU B N 1
ATOM 4963 C CA . LEU B 1 301 ? 17.414 28.287 -7.188 1 75.26 301 LEU B CA 1
ATOM 4964 C C . LEU B 1 301 ? 17.834 27.71 -5.841 1 75.26 301 LEU B C 1
ATOM 4966 O O . LEU B 1 301 ? 18.744 28.233 -5.194 1 75.26 301 LEU B O 1
ATOM 4970 N N . ASP B 1 302 ? 17.235 26.626 -5.549 1 71.17 302 ASP B N 1
ATOM 4971 C CA . ASP B 1 302 ? 17.529 25.991 -4.268 1 71.17 302 ASP B CA 1
ATOM 4972 C C . ASP B 1 302 ? 18.912 25.343 -4.281 1 71.17 302 ASP B C 1
ATOM 4974 O O . ASP B 1 302 ? 19.479 25.055 -3.225 1 71.17 302 ASP B O 1
ATOM 4978 N N . MET B 1 303 ? 19.461 25.137 -5.369 1 72.25 303 MET B N 1
ATOM 4979 C CA . MET B 1 303 ? 20.729 24.423 -5.499 1 72.25 303 MET B CA 1
ATOM 4980 C C . MET B 1 303 ? 21.908 25.38 -5.362 1 72.25 303 MET B C 1
ATOM 4982 O O . MET B 1 303 ? 23.055 24.945 -5.246 1 72.25 303 MET B O 1
ATOM 4986 N N . PHE B 1 304 ? 21.626 26.607 -5.43 1 63.18 304 PHE B N 1
ATOM 4987 C CA . PHE B 1 304 ? 22.681 27.595 -5.233 1 63.18 304 PHE B CA 1
ATOM 4988 C C . PHE B 1 304 ? 22.559 28.252 -3.863 1 63.18 304 PHE B C 1
ATOM 4990 O O . PHE B 1 304 ? 21.456 28.384 -3.328 1 63.18 304 PHE B O 1
#

Organism: NCBI:txid860376

InterPro domains:
  IPR000210 BTB/POZ domain [PF00651] (146-242)
  IPR000210 BTB/POZ domain [PS50097] (149-224)
  IPR000210 BTB/POZ domain [SM00225] (149-243)
  IPR002083 MATH/TRAF domain [PF22486] (11-133)
  IPR002083 MATH/TRAF domain [PS50144] (8-134)
  IPR002083 MATH/TRAF domain [cd00121] (9-134)
  IPR008974 TRAF-like [G3DSA:2.60.210.10] (5-142)
  IPR011333 SKP1/BTB/POZ domain superfamily [G3DSA:3.30.710.10] (143-276)
  IPR011333 SKP1/BTB/POZ domain superfamily [SSF54695] (146-241)

Sequence (608 aa):
MHPIVCNGNKLKWKFDNIKNLGEDRFSSDKFTIGPVDWVIDISAGPNNNNVKCLVIWLRYDSANKDQHNWVCDARGKFKLLKQNGLGKHEVEDLEIRYQGVREIWGADMLQMRKVLDSSSGFMIEDSVVVEIEFNFKYHDFSKNVENFTDIKINVQDTDFYLNKGVLSSKSEYFYDLFVNNKYTETSKKLEDVTAEELCCILVSYPCVDPLFEKFLDDYIETANTYGVPSLHDTCEKYLISNNNMEIMDKIKYVEDNGYEKVLEDCIEKLKSPVEIKKLHTDPRFDKLKDDIKLKIMNRLLDMFMHPIVCNGNKLKWKFDNIKNLGEDRFSSDKFTIGPVDWVIDISAGPNNNNVKCLVIWLRYDSANKDQHNWVCDARGKFKLLKQNGLGKHEVEDLEIRYQGVREIWGADMLQMRKVLDSSSGFMIEDSVVVEIEFNFKYHDFSKNVENFTDIKINVQDTDFYLNKGVLSSKSEYFYDLFVNNKYTETSKKLEDVTAEELCCILVSYPCVDPLFEKFLDDYIETANTYGVPSLHDTCEKYLISNNNMEIMDKIKYVEDNGYEKVLEDCIEKLKSPVEIKKLHTDPRFDKLKDDIKLKIMNRLLDMF